Protein 4BQN (pdb70)

Sequence (620 aa):
SMMAQRKKKKYSSVYGSCQAPPALAKKMMLNSCPTFARDWEELVEEMEPCFVVASEEEQIDRRHLLAETIPKLDLFLLYQPVSEEGYRGEKYSSVFLRNSSMMPPPGGGNNALSVQYMMHWEGYHPTVNSSPYGLPPHPEGYVDALIAGAVVMMDDVDDKKEETYLRRHLEEEEIGASLRRIDIDEIESSWCVDDELKKTRREEVGEENDGGKQQIDISSVTDFILANCRQQKKRLFYTMMNHPTAALMREIAARCMLALGYTTYSSDISSFDQNLDPLDVTKMSSLYPIYRRDCFDDFSSEELLNNRRMMNEEYQVLYKKKKKAYYEEPYLLEQFEEWFEERRSPKADVSAFFDRVAANRRWVVRTALRRRAFEEAQRKKKKYSSVYGSCCQAPPALAKMMLNSCPTTFARDWEELVEEMEPCFVASEEEEQIDRRHLAETIPKLDLFLLYQPVSEEGYRGEKYSSVFLRNNSMMPPPGGGNNALSVQYMMHWEGYHPTVNSSPYYGLPPHPEGYVDALIAGAVVMMDVDDKKEETYLRRHLEEEIGASLRRIDIDEIESSWCVDDELKTTREEVGEENDGGKQQIDISSVTDFILANCRRQQKKRLFYTMMNHPTAALMREIIAARCMLALGYTYSSDISSFDQNNLDPPLDVTKMSSLYPIIYRDCCFDDFSEELNRMMNNEEYQVVLYKKKKKAYEEPYLLLEEQFEEWFEERRSPKKADVSAFFDRRVAANNRRRWVVRTALRRRAFEE

Solvent-accessible surface area: 27137 Å² total

Secondary structure (P-SEA, 3-state):
cccccbbbbbbccaaaaaaaaaaaacaaaaaccccccccccccccaaaaaaaaccccccccbbbbccccccccccccccccccccccccbbbbbbbccccccccccccccccccccccccccaaaaaaaaacccaaaaaacaaaaaaaaaaaaaaaaaaaaaaaaaacccccccccccccccaaaaaacccccccccccccccaaaaaaaaaaaaaaaccccccccccccccccccbbbbbcccccccccccccccbbbbbcccccccaaaaaaaaaaaaaaccaaaaaaaaaaaacccaaaaaaaaaacc/cccbbbbbbccaaaaaaaaaaaacaaaaaccccccccccccccaaaaaaaaccccccccbbbbccccccccccccccccccccccccbbbbbbcccccccccccbbbbccccccccccccaaaaaaaaacccaaaaaaaaaaaaaaaaaaaaaaaaaaaaaaaaacccccccccccccccaaaaaacccccccccccccccaaaaaaaaaaaaaaaccccccccccccccccccbbbbbcccccccccccccccbbbbbcccccccaaaaaaaaaaaaaaccaaaaaaaaaaaacccaaaaaaaaaccc

Foldseek 3Di:
DQVPAFEEEEEEAVLRVLLVQFQCQQVLSNSRYDYDYADYLVDADPVRLVCCLVPPQCRHQEYEYEAAACVPPHPSSGLQNSNVSHHVNHYYAYAFQFFACLQPVQKDFDDLADGDPLRMAGLLLLVCVLVVNDLVLVVVQLQLLLVLCQVCNVVRLVVRLVVRVVCQLPVSNVRDGHRFYCSVVCSVCVQEDPQAQHRRQGFLVVSLVRSLRVVVSVPDDNVSRDGDSPRTPRNQWGDKGTAPNNVSHPPDDDDRIDWIHTRNRTHRPSVVSNVSNVSSVPDDSVSSVVRSCVSCVPPVSSVVSSVSRPD/DDAAEEEEEEAVVRVLLVQWQCQQVVSVVHYDYDYQDYLVPDDPVRLVCCLVPPQQRHQEYEYEAAACVPPHQSSGQQNSNVSHHPNHDYAYAFQFFACLQPVQKDAFDLADHDPQRMAGLLLLVCVLVVNDLVLCVVLLQLLLVLCQVCNVVRLVVRLVVRVVCQCPVSNVRDGHRFYCSVVCSVCVQEDPQAQHRRFGFPVVSLVRSVRVCVSVPDDPVSRDGDSPRTPRPQWGDKGTAPNNVSHNPDDDDNIQWIHTRNRTDRPSVVSNVSNVRSVVDDSVSSVVRSCVSCVPPVSSVVSSVSRPD

B-factor: mean 21.68, std 12.12, range [7.06, 216.64]

Nearest PDB structures (foldseek):
  4bqo-assembly1_A  TM=9.923E-01  e=1.948E-60  Burkholderia pseudomallei K96243
  1fb5-assembly1_A  TM=4.488E-01  e=8.146E-02  Ovis aries
  3sds-assembly1_A  TM=5.277E-01  e=3.176E-01  Coccidioides immitis RS
  5clg-assembly1_A  TM=5.356E-01  e=6.636E-01  Acetobacter aceti 1023
  2fwi-assembly1_B  TM=5.386E-01  e=1.387E+00  Acetobacter aceti

InterPro domains:
  IPR041307 Polysaccharide biosynthesis enzyme WcbI [PF18588] (9-220)

Organism: Burkholderia pseudomallei (strain K96243) (NCBI:txid272560)

Structure (mmCIF, N/CA/C/O backbone):
data_4BQN
#
_entry.id   4BQN
#
_cell.length_a   46.920
_cell.length_b   68.000
_cell.length_c   71.490
_cell.angle_alpha   63.04
_cell.angle_beta   76.45
_cell.angle_gamma   69.95
#
_symmetry.space_group_name_H-M   'P 1'
#
loop_
_entity.id
_entity.type
_entity.pdbx_description
1 polymer 'CAPSULAR POLYSACCHARIDE BIOSYNTHESIS PROTEIN'
2 non-polymer 'COENZYME A'
3 non-polymer DI(HYDROXYETHYL)ETHER
4 non-polymer 'CHLORIDE ION'
5 non-polymer 'TRIETHYLENE GLYCOL'
6 water water
#
loop_
_atom_site.group_PDB
_atom_site.id
_atom_site.type_symbol
_atom_site.label_atom_id
_atom_site.label_alt_id
_atom_site.label_comp_id
_atom_site.label_asym_id
_atom_site.label_entity_id
_atom_site.label_seq_id
_atom_site.pdbx_PDB_ins_code
_atom_site.Cartn_x
_atom_site.Cartn_y
_atom_site.Cartn_z
_atom_site.occupancy
_atom_site.B_iso_or_equiv
_atom_site.auth_seq_id
_atom_site.auth_comp_id
_atom_site.auth_asym_id
_atom_site.auth_atom_id
_atom_site.pdbx_PDB_model_num
ATOM 1 N N . SER A 1 1 ? 86.709 78.827 76.726 1.00 53.92 1 SER A N 1
ATOM 2 C CA . SER A 1 1 ? 88.049 79.317 76.292 1.00 73.49 1 SER A CA 1
ATOM 3 C C . SER A 1 1 ? 88.035 79.729 74.826 1.00 73.25 1 SER A C 1
ATOM 4 O O . SER A 1 1 ? 87.280 80.646 74.481 1.00 79.04 1 SER A O 1
ATOM 7 N N . MET A 1 2 ? 88.838 78.997 74.016 1.00 64.09 2 MET A N 1
ATOM 8 C CA A MET A 1 2 ? 89.059 79.261 72.567 0.70 51.49 2 MET A CA 1
ATOM 9 C CA B MET A 1 2 ? 89.134 79.239 72.588 0.30 51.35 2 MET A CA 1
ATOM 10 C C . MET A 1 2 ? 88.549 78.103 71.715 1.00 58.66 2 MET A C 1
ATOM 11 O O . MET A 1 2 ? 87.828 78.325 70.727 1.00 47.73 2 MET A O 1
ATOM 20 N N . ALA A 1 3 ? 88.893 76.876 72.086 1.00 57.92 3 ALA A N 1
ATOM 21 C CA . ALA A 1 3 ? 88.229 75.723 71.507 1.00 41.70 3 ALA A CA 1
ATOM 22 C C . ALA A 1 3 ? 86.836 75.607 72.154 1.00 45.46 3 ALA A C 1
ATOM 23 O O . ALA A 1 3 ? 86.006 74.794 71.730 1.00 41.68 3 ALA A O 1
ATOM 25 N N . GLN A 1 4 ? 86.595 76.460 73.160 1.00 37.20 4 GLN A N 1
ATOM 26 C CA . GLN A 1 4 ? 85.305 76.585 73.855 1.00 38.57 4 GLN A CA 1
ATOM 27 C C . GLN A 1 4 ? 84.697 77.997 73.738 1.00 33.54 4 GLN A C 1
ATOM 28 O O . GLN A 1 4 ? 84.060 78.497 74.670 1.00 48.48 4 GLN A O 1
ATOM 34 N N . ARG A 1 5 ? 84.901 78.643 72.597 1.00 27.16 5 ARG A N 1
ATOM 35 C CA . ARG A 1 5 ? 84.169 79.857 72.274 1.00 21.24 5 ARG A CA 1
ATOM 36 C C . ARG A 1 5 ? 82.688 79.554 72.081 1.00 21.21 5 ARG A C 1
ATOM 37 O O . ARG A 1 5 ? 82.319 78.434 71.729 1.00 26.00 5 ARG A O 1
ATOM 45 N N . LYS A 1 6 ? 81.844 80.555 72.311 1.00 18.93 6 LYS A N 1
ATOM 46 C CA A LYS A 1 6 ? 80.417 80.451 72.007 0.60 19.67 6 LYS A CA 1
ATOM 47 C CA B LYS A 1 6 ? 80.424 80.423 72.010 0.40 19.22 6 LYS A CA 1
ATOM 48 C C . LYS A 1 6 ? 80.228 80.410 70.497 1.00 18.62 6 LYS A C 1
ATOM 49 O O . LYS A 1 6 ? 81.083 80.890 69.754 1.00 18.97 6 LYS A O 1
ATOM 60 N N . LYS A 1 7 ? 79.110 79.840 70.051 1.00 18.80 7 LYS A N 1
ATOM 61 C CA A LYS A 1 7 ? 78.859 79.688 68.624 0.50 17.79 7 LYS A CA 1
ATOM 62 C CA B LYS A 1 7 ? 78.839 79.666 68.624 0.50 17.32 7 LYS A CA 1
ATOM 63 C C . LYS A 1 7 ? 77.817 80.681 68.120 1.00 14.88 7 LYS A C 1
ATOM 64 O O . LYS A 1 7 ? 76.781 80.909 68.763 1.00 16.86 7 LYS A O 1
ATOM 75 N N . TYR A 1 8 ? 78.100 81.272 66.962 1.00 15.27 8 TYR A N 1
ATOM 76 C CA . TYR A 1 8 ? 77.150 82.177 66.334 1.00 13.63 8 TYR A CA 1
ATOM 77 C C . TYR A 1 8 ? 77.066 81.932 64.851 1.00 12.49 8 TYR A C 1
ATOM 78 O O . TYR A 1 8 ? 77.977 81.362 64.243 1.00 13.23 8 TYR A O 1
ATOM 87 N N . SER A 1 9 ? 75.961 82.377 64.272 1.00 13.40 9 SER A N 1
ATOM 88 C CA A SER A 1 9 ? 75.847 82.433 62.829 0.71 13.33 9 SER A CA 1
ATOM 89 C CA B SER A 1 9 ? 75.782 82.398 62.825 0.29 12.91 9 SER A CA 1
ATOM 90 C C . SER A 1 9 ? 75.225 83.756 62.454 1.00 11.44 9 SER A C 1
ATOM 91 O O . SER A 1 9 ? 74.615 84.425 63.299 1.00 14.26 9 SER A O 1
ATOM 96 N N . VAL A 1 10 ? 75.382 84.128 61.185 1.00 11.99 10 VAL A N 1
ATOM 97 C CA . VAL A 1 10 ? 74.749 85.329 60.642 1.00 11.61 10 VAL A CA 1
ATOM 98 C C . VAL A 1 10 ? 73.957 84.931 59.396 1.00 11.17 10 VAL A C 1
ATOM 99 O O . VAL A 1 10 ? 74.531 84.436 58.412 1.00 12.24 10 VAL A O 1
ATOM 103 N N . TYR A 1 11 ? 72.645 85.141 59.445 1.00 11.15 11 TYR A N 1
ATOM 104 C CA . TYR A 1 11 ? 71.790 84.784 58.326 1.00 10.67 11 TYR A CA 1
ATOM 105 C C . TYR A 1 11 ? 71.075 86.016 57.801 1.00 10.37 11 TYR A C 1
ATOM 106 O O . TYR A 1 11 ? 70.583 86.838 58.574 1.00 12.92 11 TYR A O 1
ATOM 115 N N . GLY A 1 12 ? 70.955 86.127 56.490 1.00 11.04 12 GLY A N 1
ATOM 116 C CA . GLY A 1 12 ? 70.216 87.245 55.923 1.00 11.89 12 GLY A CA 1
ATOM 117 C C . GLY A 1 12 ? 70.556 87.369 54.470 1.00 11.14 12 GLY A C 1
ATOM 118 O O . GLY A 1 12 ? 70.708 86.358 53.775 1.00 12.24 12 GLY A O 1
ATOM 119 N N . SER A 1 13 ? 70.643 88.606 53.995 1.00 11.43 13 SER A N 1
ATOM 120 C CA . SER A 1 13 ? 71.015 88.893 52.618 1.00 12.18 13 SER A CA 1
ATOM 121 C C . SER A 1 13 ? 72.518 88.678 52.420 1.00 10.85 13 SER A C 1
ATOM 122 O O . SER A 1 13 ? 73.216 88.176 53.322 1.00 10.92 13 SER A O 1
ATOM 125 N N . CYS A 1 14 ? 73.034 89.104 51.268 1.00 11.79 14 CYS A N 1
ATOM 126 C CA . CYS A 1 14 ? 74.479 89.106 51.051 1.00 11.50 14 CYS A CA 1
ATOM 127 C C . CYS A 1 14 ? 75.249 89.893 52.134 1.00 10.23 14 CYS A C 1
ATOM 128 O O . CYS A 1 14 ? 76.448 89.710 52.307 1.00 11.65 14 CYS A O 1
ATOM 131 N N . GLN A 1 15 ? 74.555 90.768 52.865 1.00 9.55 15 GLN A N 1
ATOM 132 C CA . GLN A 1 15 ? 75.177 91.537 53.938 1.00 9.52 15 GLN A CA 1
ATOM 133 C C . GLN A 1 15 ? 75.533 90.671 55.132 1.00 8.92 15 GLN A C 1
ATOM 134 O O . GLN A 1 15 ? 76.417 91.054 55.914 1.00 11.05 15 GLN A O 1
ATOM 140 N N . ALA A 1 16 ? 74.866 89.515 55.270 1.00 9.91 16 ALA A N 1
ATOM 141 C CA . ALA A 1 16 ? 75.093 88.647 56.418 1.00 9.79 16 ALA A CA 1
ATOM 142 C C . ALA A 1 16 ? 76.497 88.012 56.426 1.00 10.83 16 ALA A C 1
ATOM 143 O O . ALA A 1 16 ? 77.216 88.171 57.411 1.00 11.22 16 ALA A O 1
ATOM 145 N N . PRO A 1 17 ? 76.928 87.348 55.330 1.00 10.88 17 PRO A N 1
ATOM 146 C CA A PRO A 1 17 ? 78.301 86.846 55.326 0.70 12.39 17 PRO A CA 1
ATOM 147 C CA B PRO A 1 17 ? 78.310 86.855 55.348 0.30 12.01 17 PRO A CA 1
ATOM 148 C C . PRO A 1 17 ? 79.322 87.989 55.470 1.00 10.70 17 PRO A C 1
ATOM 149 O O . PRO A 1 17 ? 80.364 87.808 56.108 1.00 12.39 17 PRO A O 1
ATOM 156 N N . ALA A 1 18 ? 79.012 89.156 54.898 1.00 11.39 18 ALA A N 1
ATOM 157 C CA . ALA A 1 18 ? 79.910 90.314 55.001 1.00 11.97 18 ALA A CA 1
ATOM 158 C C . ALA A 1 18 ? 80.040 90.771 56.448 1.00 10.46 18 ALA A C 1
ATOM 159 O O . ALA A 1 18 ? 81.153 91.060 56.910 1.00 12.30 18 ALA A O 1
ATOM 161 N N . LEU A 1 19 ? 78.926 90.777 57.178 1.00 10.81 19 LEU A N 1
ATOM 162 C CA . LEU A 1 19 ? 78.933 91.135 58.595 1.00 10.32 19 LEU A CA 1
ATOM 163 C C . LEU A 1 19 ? 79.737 90.127 59.423 1.00 10.39 19 LEU A C 1
ATOM 164 O O . LEU A 1 19 ? 80.508 90.532 60.286 1.00 12.09 19 LEU A O 1
ATOM 169 N N . ALA A 1 20 ? 79.563 88.832 59.165 1.00 11.16 20 ALA A N 1
ATOM 170 C CA . ALA A 1 20 ? 80.351 87.815 59.860 1.00 12.43 20 ALA A CA 1
ATOM 171 C C . ALA A 1 20 ? 81.855 88.019 59.620 1.00 12.89 20 ALA A C 1
ATOM 172 O O . ALA A 1 20 ? 82.660 87.907 60.547 1.00 14.18 20 ALA A O 1
ATOM 174 N N . LYS A 1 21 ? 82.230 88.315 58.374 1.00 12.70 21 LYS A N 1
ATOM 175 C CA A LYS A 1 21 ? 83.629 88.550 58.034 0.60 13.26 21 LYS A CA 1
ATOM 176 C CA B LYS A 1 21 ? 83.632 88.558 58.046 0.40 13.23 21 LYS A CA 1
ATOM 177 C C . LYS A 1 21 ? 84.163 89.745 58.838 1.00 13.84 21 LYS A C 1
ATOM 178 O O . LYS A 1 21 ? 85.275 89.707 59.381 1.00 14.32 21 LYS A O 1
ATOM 189 N N . MET A 1 22 ? 83.365 90.807 58.914 1.00 12.24 22 MET A N 1
ATOM 190 C CA A MET A 1 22 ? 83.797 91.996 59.627 0.75 12.18 22 MET A CA 1
ATOM 191 C CA B MET A 1 22 ? 83.744 92.021 59.640 0.25 13.62 22 MET A CA 1
ATOM 192 C C . MET A 1 22 ? 83.940 91.715 61.121 1.00 12.54 22 MET A C 1
ATOM 193 O O . MET A 1 22 ? 84.962 92.048 61.708 1.00 13.74 22 MET A O 1
ATOM 202 N N . LEU A 1 23 ? 82.928 91.092 61.725 1.00 12.73 23 LEU A N 1
ATOM 203 C CA . LEU A 1 23 ? 82.996 90.748 63.153 1.00 13.07 23 LEU A CA 1
ATOM 204 C C . LEU A 1 23 ? 84.192 89.865 63.496 1.00 12.52 23 LEU A C 1
ATOM 205 O O . LEU A 1 23 ? 84.895 90.118 64.486 1.00 14.28 23 LEU A O 1
ATOM 210 N N . ASN A 1 24 ? 84.457 88.867 62.653 1.00 14.20 24 ASN A N 1
ATOM 211 C CA . ASN A 1 24 ? 85.576 87.954 62.883 1.00 14.90 24 ASN A CA 1
ATOM 212 C C . ASN A 1 24 ? 86.924 88.666 62.844 1.00 15.78 24 ASN A C 1
ATOM 213 O O . ASN A 1 24 ? 87.896 88.166 63.394 1.00 17.36 24 ASN A O 1
ATOM 218 N N . SER A 1 25 ? 86.975 89.833 62.202 1.00 14.90 25 SER A N 1
ATOM 219 C CA . SER A 1 25 ? 88.215 90.613 62.113 1.00 14.60 25 SER A CA 1
ATOM 220 C C . SER A 1 25 ? 88.512 91.466 63.353 1.00 14.82 25 SER A C 1
ATOM 221 O O . SER A 1 25 ? 89.580 92.066 63.433 1.00 20.03 25 SER A O 1
ATOM 224 N N . CYS A 1 26 ? 87.589 91.498 64.311 1.00 15.73 26 CYS A N 1
ATOM 225 C CA . CYS A 1 26 ? 87.799 92.177 65.588 1.00 16.98 26 CYS A CA 1
ATOM 226 C C . CYS A 1 26 ? 88.349 91.167 66.597 1.00 16.69 26 CYS A C 1
ATOM 227 O O . CYS A 1 26 ? 87.660 90.196 66.933 1.00 17.41 26 CYS A O 1
ATOM 230 N N . PRO A 1 27 ? 89.596 91.383 67.075 1.00 17.50 27 PRO A N 1
ATOM 231 C CA . PRO A 1 27 ? 90.228 90.380 67.949 1.00 20.41 27 PRO A CA 1
ATOM 232 C C . PRO A 1 27 ? 89.430 90.088 69.221 1.00 20.21 27 PRO A C 1
ATOM 233 O O . PRO A 1 27 ? 89.385 88.945 69.670 1.00 21.46 27 PRO A O 1
ATOM 237 N N . THR A 1 28 ? 88.787 91.101 69.791 1.00 19.43 28 THR A N 1
ATOM 238 C CA . THR A 1 28 ? 88.025 90.901 71.026 1.00 19.39 28 THR A CA 1
ATOM 239 C C . THR A 1 28 ? 86.782 90.041 70.762 1.00 20.13 28 THR A C 1
ATOM 240 O O . THR A 1 28 ? 86.459 89.141 71.550 1.00 21.22 28 THR A O 1
ATOM 244 N N . PHE A 1 29 ? 86.108 90.292 69.640 1.00 16.50 29 PHE A N 1
ATOM 245 C CA . PHE A 1 29 ? 84.973 89.468 69.249 1.00 15.47 29 PHE A CA 1
ATOM 246 C C . PHE A 1 29 ? 85.423 88.031 68.957 1.00 17.95 29 PHE A C 1
ATOM 247 O O . PHE A 1 29 ? 84.818 87.066 69.437 1.00 17.22 29 PHE A O 1
ATOM 255 N N . ALA A 1 30 ? 86.493 87.896 68.172 1.00 16.53 30 ALA A N 1
ATOM 256 C CA . ALA A 1 30 ? 86.990 86.581 67.751 1.00 19.15 30 ALA A CA 1
ATOM 257 C C . ALA A 1 30 ? 87.514 85.736 68.916 1.00 18.55 30 ALA A C 1
ATOM 258 O O . ALA A 1 30 ? 87.534 84.511 68.834 1.00 20.63 30 ALA A O 1
ATOM 260 N N . ARG A 1 31 ? 87.915 86.394 70.002 1.00 19.39 31 ARG A N 1
ATOM 261 C CA . ARG A 1 31 ? 88.322 85.710 71.238 1.00 20.25 31 ARG A CA 1
ATOM 262 C C . ARG A 1 31 ? 87.148 84.908 71.818 1.00 20.52 31 ARG A C 1
ATOM 263 O O . ARG A 1 31 ? 87.341 83.830 72.388 1.00 22.42 31 ARG A O 1
ATOM 271 N N . ASP A 1 32 ? 85.940 85.440 71.666 1.00 19.07 32 ASP A N 1
ATOM 272 C CA . ASP A 1 32 ? 84.749 84.917 72.348 1.00 18.99 32 ASP A CA 1
ATOM 273 C C . ASP A 1 32 ? 83.817 84.082 71.484 1.00 17.47 32 ASP A C 1
ATOM 274 O O . ASP A 1 32 ? 83.027 83.293 72.019 1.00 19.92 32 ASP A O 1
ATOM 279 N N . TRP A 1 33 ? 83.881 84.272 70.164 1.00 17.78 33 TRP A N 1
ATOM 280 C CA . TRP A 1 33 ? 82.858 83.742 69.267 1.00 16.70 33 TRP A CA 1
ATOM 281 C C . TRP A 1 33 ? 83.447 82.990 68.098 1.00 17.80 33 TRP A C 1
ATOM 282 O O . TRP A 1 33 ? 84.423 83.447 67.487 1.00 18.87 33 TRP A O 1
ATOM 293 N N . GLU A 1 34 ? 82.843 81.838 67.805 1.00 15.69 34 GLU A N 1
ATOM 294 C CA A GLU A 1 34 ? 83.213 81.045 66.635 0.60 16.59 34 GLU A CA 1
ATOM 295 C CA B GLU A 1 34 ? 83.204 81.014 66.656 0.40 16.12 34 GLU A CA 1
ATOM 296 C C . GLU A 1 34 ? 82.039 80.990 65.662 1.00 15.20 34 GLU A C 1
ATOM 297 O O . GLU A 1 34 ? 80.903 80.656 66.039 1.00 16.46 34 GLU A O 1
ATOM 308 N N . LEU A 1 35 ? 82.311 81.336 64.404 1.00 14.80 35 LEU A N 1
ATOM 309 C CA . LEU A 1 35 ? 81.280 81.364 63.368 1.00 14.26 35 LEU A CA 1
ATOM 310 C C . LEU A 1 35 ? 80.948 79.961 62.868 1.00 14.32 35 LEU A C 1
ATOM 311 O O . LEU A 1 35 ? 81.852 79.168 62.552 1.00 17.14 35 LEU A O 1
ATOM 316 N N . VAL A 1 36 ? 79.654 79.671 62.773 1.00 15.32 36 VAL A N 1
ATOM 317 C CA . VAL A 1 36 ? 79.151 78.512 62.027 1.00 16.29 36 VAL A CA 1
ATOM 318 C C . VAL A 1 36 ? 78.408 79.125 60.839 1.00 15.26 36 VAL A C 1
ATOM 319 O O . VAL A 1 36 ? 77.362 79.753 61.016 1.00 16.93 36 VAL A O 1
ATOM 323 N N . GLU A 1 37 ? 78.953 78.968 59.633 1.00 16.80 37 GLU A N 1
ATOM 324 C CA A GLU A 1 37 ? 78.443 79.682 58.451 0.50 16.14 37 GLU A CA 1
ATOM 325 C CA B GLU A 1 37 ? 78.440 79.699 58.469 0.50 16.70 37 GLU A CA 1
ATOM 326 C C . GLU A 1 37 ? 77.069 79.205 57.987 1.00 15.31 37 GLU A C 1
ATOM 327 O O . GLU A 1 37 ? 76.822 78.003 57.924 1.00 18.15 37 GLU A O 1
ATOM 338 N N . MET A 1 38 ? 76.181 80.144 57.659 1.00 13.38 38 MET A N 1
ATOM 339 C CA . MET A 1 38 ? 74.923 79.832 56.977 1.00 13.46 38 MET A CA 1
ATOM 340 C C . MET A 1 38 ? 74.898 80.561 55.649 1.00 12.79 38 MET A C 1
ATOM 341 O O . MET A 1 38 ? 75.201 81.760 55.576 1.00 14.96 38 MET A O 1
ATOM 346 N N . GLU A 1 39 ? 74.506 79.845 54.603 1.00 13.61 39 GLU A N 1
ATOM 347 C CA . GLU A 1 39 ? 74.325 80.454 53.292 1.00 13.17 39 GLU A CA 1
ATOM 348 C C . GLU A 1 39 ? 73.242 81.524 53.376 1.00 12.19 39 GLU A C 1
ATOM 349 O O . GLU A 1 39 ? 72.246 81.344 54.066 1.00 13.85 39 GLU A O 1
ATOM 355 N N . PRO A 1 40 ? 73.425 82.643 52.661 1.00 12.10 40 PRO A N 1
ATOM 356 C CA . PRO A 1 40 ? 72.402 83.687 52.720 1.00 12.63 40 PRO A CA 1
ATOM 357 C C . PRO A 1 40 ? 71.087 83.306 52.022 1.00 11.59 40 PRO A C 1
ATOM 358 O O . PRO A 1 40 ? 71.013 82.314 51.293 1.00 12.64 40 PRO A O 1
ATOM 362 N N . CYS A 1 41 ? 70.055 84.108 52.261 1.00 11.41 41 CYS A N 1
ATOM 363 C CA . CYS A 1 41 ? 68.691 83.788 51.897 1.00 11.24 41 CYS A CA 1
ATOM 364 C C . CYS A 1 41 ? 68.477 83.632 50.391 1.00 11.39 41 CYS A C 1
ATOM 365 O O . CYS A 1 41 ? 67.577 82.907 49.976 1.00 14.30 41 CYS A O 1
ATOM 368 N N . PHE A 1 42 ? 69.294 84.302 49.579 1.00 13.53 42 PHE A N 1
ATOM 369 C CA . PHE A 1 42 ? 69.119 84.241 48.130 1.00 14.21 42 PHE A CA 1
ATOM 370 C C . PHE A 1 42 ? 69.780 83.027 47.494 1.00 15.65 42 PHE A C 1
ATOM 371 O O . PHE A 1 42 ? 69.499 82.725 46.329 1.00 20.28 42 PHE A O 1
ATOM 379 N N . VAL A 1 43 ? 70.639 82.341 48.246 1.00 14.83 43 VAL A N 1
ATOM 380 C CA A VAL A 1 43 ? 71.372 81.243 47.652 0.70 16.16 43 VAL A CA 1
ATOM 381 C CA B VAL A 1 43 ? 71.486 81.264 47.728 0.30 15.74 43 VAL A CA 1
ATOM 382 C C . VAL A 1 43 ? 71.207 79.900 48.360 1.00 13.85 43 VAL A C 1
ATOM 383 O O . VAL A 1 43 ? 71.381 78.871 47.716 1.00 15.00 43 VAL A O 1
ATOM 390 N N . ALA A 1 44 ? 70.811 79.895 49.633 1.00 12.57 44 ALA A N 1
ATOM 391 C CA . ALA A 1 44 ? 70.659 78.629 50.355 1.00 12.38 44 ALA A CA 1
ATOM 392 C C . ALA A 1 44 ? 69.757 77.680 49.590 1.00 13.26 44 ALA A C 1
ATOM 393 O O . ALA A 1 44 ? 68.685 78.074 49.138 1.00 13.99 44 ALA A O 1
ATOM 395 N N . SER A 1 45 ? 70.176 76.426 49.462 1.00 13.68 45 SER A N 1
ATOM 396 C CA . SER A 1 45 ? 69.301 75.417 48.883 1.00 14.90 45 SER A CA 1
ATOM 397 C C . SER A 1 45 ? 68.367 74.878 49.963 1.00 15.32 45 SER A C 1
ATOM 398 O O . SER A 1 45 ? 68.580 75.104 51.163 1.00 14.74 45 SER A O 1
ATOM 401 N N . GLU A 1 46 ? 67.341 74.150 49.542 1.00 14.45 46 GLU A N 1
ATOM 402 C CA . GLU A 1 46 ? 66.439 73.546 50.501 1.00 13.96 46 GLU A CA 1
ATOM 403 C C . GLU A 1 46 ? 67.153 72.555 51.399 1.00 14.50 46 GLU A C 1
ATOM 404 O O . GLU A 1 46 ? 66.905 72.519 52.605 1.00 15.86 46 GLU A O 1
ATOM 410 N N . GLU A 1 47 ? 68.063 71.776 50.817 1.00 14.40 47 GLU A N 1
ATOM 411 C CA A GLU A 1 47 ? 68.818 70.814 51.595 0.60 16.38 47 GLU A CA 1
ATOM 412 C CA B GLU A 1 47 ? 68.847 70.811 51.590 0.40 16.59 47 GLU A CA 1
ATOM 413 C C . GLU A 1 47 ? 69.656 71.547 52.649 1.00 15.44 47 GLU A C 1
ATOM 414 O O . GLU A 1 47 ? 69.717 71.128 53.809 1.00 15.91 47 GLU A O 1
ATOM 425 N N . GLN A 1 48 ? 70.269 72.659 52.257 1.00 14.56 48 GLN A N 1
ATOM 426 C CA . GLN A 1 48 ? 71.093 73.433 53.193 1.00 14.49 48 GLN A CA 1
ATOM 427 C C . GLN A 1 48 ? 70.270 74.047 54.312 1.00 14.08 48 GLN A C 1
ATOM 428 O O . GLN A 1 48 ? 70.647 73.968 55.488 1.00 14.77 48 GLN A O 1
ATOM 434 N N . ILE A 1 49 ? 69.147 74.655 53.952 1.00 13.24 49 ILE A N 1
ATOM 435 C CA . ILE A 1 49 ? 68.325 75.314 54.966 1.00 13.61 49 ILE A CA 1
ATOM 436 C C . ILE A 1 49 ? 67.695 74.315 55.939 1.00 13.92 49 ILE A C 1
ATOM 437 O O . ILE A 1 49 ? 67.571 74.601 57.149 1.00 15.44 49 ILE A O 1
ATOM 442 N N . ASP A 1 50 ? 67.327 73.138 55.414 1.00 15.03 50 ASP A N 1
ATOM 443 C CA . ASP A 1 50 ? 66.837 72.036 56.251 1.00 15.60 50 ASP A CA 1
ATOM 444 C C . ASP A 1 50 ? 67.901 71.619 57.266 1.00 15.41 50 ASP A C 1
ATOM 445 O O . ASP A 1 50 ? 67.605 71.449 58.456 1.00 17.85 50 ASP A O 1
ATOM 450 N N . ARG A 1 51 ? 69.142 71.469 56.802 1.00 17.17 51 ARG A N 1
ATOM 451 C CA A ARG A 1 51 ? 70.249 71.045 57.653 0.60 17.78 51 ARG A CA 1
ATOM 452 C CA B ARG A 1 51 ? 70.206 71.023 57.690 0.40 16.80 51 ARG A CA 1
ATOM 453 C C . ARG A 1 51 ? 70.519 72.090 58.740 1.00 16.79 51 ARG A C 1
ATOM 454 O O . ARG A 1 51 ? 70.772 71.757 59.901 1.00 19.18 51 ARG A O 1
ATOM 469 N N . HIS A 1 52 ? 70.463 73.367 58.362 1.00 15.86 52 HIS A N 1
ATOM 470 C CA . HIS A 1 52 ? 70.716 74.403 59.348 1.00 15.06 52 HIS A CA 1
ATOM 471 C C . HIS A 1 52 ? 69.640 74.423 60.420 1.00 15.77 52 HIS A C 1
ATOM 472 O O . HIS A 1 52 ? 69.958 74.637 61.585 1.00 18.09 52 HIS A O 1
ATOM 479 N N . LEU A 1 53 ? 68.376 74.216 60.043 1.00 16.05 53 LEU A N 1
ATOM 480 C CA A LEU A 1 53 ? 67.304 74.164 61.033 0.70 18.42 53 LEU A CA 1
ATOM 481 C CA B LEU A 1 53 ? 67.297 74.156 61.022 0.30 18.21 53 LEU A CA 1
ATOM 482 C C . LEU A 1 53 ? 67.515 73.016 62.009 1.00 19.24 53 LEU A C 1
ATOM 483 O O . LEU A 1 53 ? 67.278 73.166 63.209 1.00 18.70 53 LEU A O 1
ATOM 492 N N . ALA A 1 54 ? 67.974 71.877 61.490 1.00 19.54 54 ALA A N 1
ATOM 493 C CA . ALA A 1 54 ? 68.149 70.668 62.289 1.00 23.22 54 ALA A CA 1
ATOM 494 C C . ALA A 1 54 ? 69.439 70.649 63.110 1.00 21.75 54 ALA A C 1
ATOM 495 O O . ALA A 1 54 ? 69.453 70.151 64.239 1.00 26.47 54 ALA A O 1
ATOM 497 N N . GLU A 1 55 ? 70.518 71.177 62.541 1.00 20.13 55 GLU A N 1
ATOM 498 C CA . GLU A 1 55 ? 71.867 70.908 63.061 1.00 20.93 55 GLU A CA 1
ATOM 499 C C . GLU A 1 55 ? 72.653 72.158 63.452 1.00 21.83 55 GLU A C 1
ATOM 500 O O . GLU A 1 55 ? 73.554 72.093 64.280 1.00 27.87 55 GLU A O 1
ATOM 506 N N . THR A 1 56 ? 72.347 73.291 62.835 1.00 18.19 56 THR A N 1
ATOM 507 C CA . THR A 1 56 ? 73.108 74.503 63.105 1.00 17.55 56 THR A CA 1
ATOM 508 C C . THR A 1 56 ? 72.438 75.337 64.182 1.00 16.62 56 THR A C 1
ATOM 509 O O . THR A 1 56 ? 73.009 75.561 65.251 1.00 17.05 56 THR A O 1
ATOM 513 N N . ILE A 1 57 ? 71.230 75.797 63.887 1.00 16.60 57 ILE A N 1
ATOM 514 C CA . ILE A 1 57 ? 70.539 76.740 64.760 1.00 17.20 57 ILE A CA 1
ATOM 515 C C . ILE A 1 57 ? 70.313 76.221 66.191 1.00 18.24 57 ILE A C 1
ATOM 516 O O . ILE A 1 57 ? 70.531 76.966 67.142 1.00 18.79 57 ILE A O 1
ATOM 521 N N . PRO A 1 58 ? 69.919 74.940 66.355 1.00 17.33 58 PRO A N 1
ATOM 522 C CA . PRO A 1 58 ? 69.721 74.463 67.733 1.00 19.53 58 PRO A CA 1
ATOM 523 C C . PRO A 1 58 ? 71.001 74.422 68.590 1.00 20.33 58 PRO A C 1
ATOM 524 O O . PRO A 1 58 ? 70.920 74.249 69.809 1.00 24.42 58 PRO A O 1
ATOM 528 N N . LYS A 1 59 ? 72.161 74.576 67.959 1.00 18.63 59 LYS A N 1
ATOM 529 C CA . LYS A 1 59 ? 73.436 74.601 68.676 1.00 19.71 59 LYS A CA 1
ATOM 530 C C . LYS A 1 59 ? 74.029 76.007 68.870 1.00 18.97 59 LYS A C 1
ATOM 531 O O . LYS A 1 59 ? 75.114 76.151 69.438 1.00 22.23 59 LYS A O 1
ATOM 537 N N . LEU A 1 60 ? 73.334 77.046 68.411 1.00 18.89 60 LEU A N 1
ATOM 538 C CA . LEU A 1 60 ? 73.889 78.398 68.498 1.00 17.38 60 LEU A CA 1
ATOM 539 C C . LEU A 1 60 ? 73.647 79.072 69.846 1.00 17.84 60 LEU A C 1
ATOM 540 O O . LEU A 1 60 ? 72.564 78.953 70.434 1.00 21.34 60 LEU A O 1
ATOM 545 N N . ASP A 1 61 ? 74.666 79.793 70.318 1.00 17.68 61 ASP A N 1
ATOM 546 C CA . ASP A 1 61 ? 74.502 80.751 71.402 1.00 18.62 61 ASP A CA 1
ATOM 547 C C . ASP A 1 61 ? 73.912 82.060 70.888 1.00 17.42 61 ASP A C 1
ATOM 548 O O . ASP A 1 61 ? 73.160 82.729 71.605 1.00 19.97 61 ASP A O 1
ATOM 553 N N . LEU A 1 62 ? 74.260 82.416 69.651 1.00 16.10 62 LEU A N 1
ATOM 554 C CA . LEU A 1 62 ? 73.848 83.688 69.063 1.00 14.56 62 LEU A CA 1
ATOM 555 C C . LEU A 1 62 ? 73.454 83.505 67.607 1.00 13.98 62 LEU A C 1
ATOM 556 O O . LEU A 1 62 ? 74.195 82.891 66.841 1.00 14.62 62 LEU A O 1
ATOM 561 N N . PHE A 1 63 ? 72.298 84.056 67.237 1.00 14.19 63 PHE A N 1
ATOM 562 C CA . PHE A 1 63 ? 71.830 84.056 65.855 1.00 13.40 63 PHE A CA 1
ATOM 563 C C . PHE A 1 63 ? 71.637 85.522 65.496 1.00 12.69 63 PHE A C 1
ATOM 564 O O . PHE A 1 63 ? 70.706 86.166 65.983 1.00 14.00 63 PHE A O 1
ATOM 572 N N . LEU A 1 64 ? 72.574 86.058 64.717 1.00 12.76 64 LEU A N 1
ATOM 573 C CA A LEU A 1 64 ? 72.433 87.407 64.167 0.70 10.99 64 LEU A CA 1
ATOM 574 C CA B LEU A 1 64 ? 72.479 87.397 64.161 0.30 11.48 64 LEU A CA 1
ATOM 575 C C . LEU A 1 64 ? 71.779 87.244 62.818 1.00 10.90 64 LEU A C 1
ATOM 576 O O . LEU A 1 64 ? 72.235 86.467 61.993 1.00 13.86 64 LEU A O 1
ATOM 585 N N . TYR A 1 65 ? 70.688 87.964 62.590 1.00 10.40 65 TYR A N 1
ATOM 586 C CA . TYR A 1 65 ? 69.960 87.737 61.355 1.00 10.56 65 TYR A CA 1
ATOM 587 C C . TYR A 1 65 ? 69.305 89.007 60.863 1.00 10.46 65 TYR A C 1
ATOM 588 O O . TYR A 1 65 ? 68.994 89.911 61.648 1.00 11.87 65 TYR A O 1
ATOM 597 N N . GLN A 1 66 ? 69.061 89.059 59.564 1.00 9.96 66 GLN A N 1
ATOM 598 C CA . GLN A 1 66 ? 68.266 90.132 59.000 1.00 10.60 66 GLN A CA 1
ATOM 599 C C . GLN A 1 66 ? 66.854 89.634 58.761 1.00 10.90 66 GLN A C 1
ATOM 600 O O . GLN A 1 66 ? 66.653 88.445 58.472 1.00 11.91 66 GLN A O 1
ATOM 606 N N . PRO A 1 67 ? 65.858 90.522 58.869 1.00 11.01 67 PRO A N 1
ATOM 607 C CA . PRO A 1 67 ? 64.485 90.097 58.586 1.00 10.93 67 PRO A CA 1
ATOM 608 C C . PRO A 1 67 ? 64.299 89.538 57.162 1.00 11.87 67 PRO A C 1
ATOM 609 O O . PRO A 1 67 ? 64.761 90.140 56.194 1.00 12.74 67 PRO A O 1
ATOM 613 N N . VAL A 1 68 ? 63.647 88.382 57.056 1.00 11.31 68 VAL A N 1
ATOM 614 C CA . VAL A 1 68 ? 63.341 87.774 55.753 1.00 11.76 68 VAL A CA 1
ATOM 615 C C . VAL A 1 68 ? 61.931 87.221 55.828 1.00 11.73 68 VAL A C 1
ATOM 616 O O . VAL A 1 68 ? 61.642 86.337 56.635 1.00 12.59 68 VAL A O 1
ATOM 620 N N . SER A 1 69 ? 61.059 87.725 54.960 1.00 12.74 69 SER A N 1
ATOM 621 C CA . SER A 1 69 ? 59.656 87.351 54.959 1.00 13.04 69 SER A CA 1
ATOM 622 C C . SER A 1 69 ? 59.442 85.913 54.501 1.00 12.82 69 SER A C 1
ATOM 623 O O . SER A 1 69 ? 60.270 85.349 53.780 1.00 13.58 69 SER A O 1
ATOM 626 N N . GLU A 1 70 ? 58.297 85.354 54.876 1.00 14.08 70 GLU A N 1
ATOM 627 C CA A GLU A 1 70 ? 57.877 84.046 54.372 0.70 13.01 70 GLU A CA 1
ATOM 628 C CA B GLU A 1 70 ? 57.848 84.052 54.379 0.30 13.89 70 GLU A CA 1
ATOM 629 C C . GLU A 1 70 ? 57.589 84.095 52.870 1.00 13.20 70 GLU A C 1
ATOM 630 O O . GLU A 1 70 ? 57.823 83.112 52.158 1.00 13.88 70 GLU A O 1
ATOM 641 N N . GLY A 1 71 ? 57.107 85.240 52.384 1.00 13.85 71 GLY A N 1
ATOM 642 C CA . GLY A 1 71 ? 56.750 85.378 50.976 1.00 14.60 71 GLY A CA 1
ATOM 643 C C . GLY A 1 71 ? 57.930 85.375 50.016 1.00 14.03 71 GLY A C 1
ATOM 644 O O . GLY A 1 71 ? 57.748 85.130 48.817 1.00 16.89 71 GLY A O 1
ATOM 645 N N . TYR A 1 72 ? 59.137 85.628 50.521 1.00 12.91 72 TYR A N 1
ATOM 646 C CA . TYR A 1 72 ? 60.319 85.686 49.676 1.00 13.02 72 TYR A CA 1
ATOM 647 C C . TYR A 1 72 ? 60.578 84.365 48.940 1.00 12.11 72 TYR A C 1
ATOM 648 O O . TYR A 1 72 ? 60.565 84.315 47.703 1.00 14.46 72 TYR A O 1
ATOM 657 N N . ARG A 1 73 ? 60.793 83.295 49.698 1.00 11.99 73 ARG A N 1
ATOM 658 C CA . ARG A 1 73 ? 61.086 81.977 49.100 1.00 12.36 73 ARG A CA 1
ATOM 659 C C . ARG A 1 73 ? 60.336 80.843 49.786 1.00 13.66 73 ARG A C 1
ATOM 660 O O . ARG A 1 73 ? 60.491 79.676 49.417 1.00 15.29 73 ARG A O 1
ATOM 668 N N . GLY A 1 74 ? 59.545 81.179 50.804 1.00 12.03 74 GLY A N 1
ATOM 669 C CA . GLY A 1 74 ? 58.840 80.172 51.591 1.00 13.08 74 GLY A CA 1
ATOM 670 C C . GLY A 1 74 ? 59.207 80.236 53.060 1.00 10.83 74 GLY A C 1
ATOM 671 O O . GLY A 1 74 ? 60.225 80.819 53.442 1.00 12.67 74 GLY A O 1
ATOM 672 N N . GLU A 1 75 ? 58.384 79.599 53.885 1.00 12.28 75 GLU A N 1
ATOM 673 C CA . GLU A 1 75 ? 58.603 79.581 55.326 1.00 12.65 75 GLU A CA 1
ATOM 674 C C . GLU A 1 75 ? 60.011 79.164 55.745 1.00 11.99 75 GLU A C 1
ATOM 675 O O . GLU A 1 75 ? 60.548 79.726 56.701 1.00 12.95 75 GLU A O 1
ATOM 681 N N . LYS A 1 76 ? 60.596 78.179 55.058 1.00 12.09 76 LYS A N 1
ATOM 682 C CA . LYS A 1 76 ? 61.877 77.610 55.502 1.00 13.38 76 LYS A CA 1
ATOM 683 C C . LYS A 1 76 ? 63.015 78.630 55.545 1.00 11.10 76 LYS A C 1
ATOM 684 O O . LYS A 1 76 ? 63.971 78.443 56.293 1.00 13.64 76 LYS A O 1
ATOM 690 N N . TYR A 1 77 ? 62.921 79.682 54.718 1.00 11.86 77 TYR A N 1
ATOM 691 C CA . TYR A 1 77 ? 63.970 80.700 54.611 1.00 12.38 77 TYR A CA 1
ATOM 692 C C . TYR A 1 77 ? 63.642 81.940 55.433 1.00 11.98 77 TYR A C 1
ATOM 693 O O . TYR A 1 77 ? 64.441 82.876 55.491 1.00 12.88 77 TYR A O 1
ATOM 702 N N . SER A 1 78 ? 62.461 81.961 56.048 1.00 12.01 78 SER A N 1
ATOM 703 C CA . SER A 1 78 ? 62.007 83.148 56.776 1.00 12.12 78 SER A CA 1
ATOM 704 C C . SER A 1 78 ? 62.700 83.286 58.128 1.00 11.71 78 SER A C 1
ATOM 705 O O . SER A 1 78 ? 63.007 82.284 58.796 1.00 12.92 78 SER A O 1
ATOM 708 N N . SER A 1 79 ? 62.962 84.527 58.532 1.00 11.64 79 SER A N 1
ATOM 709 C CA . SER A 1 79 ? 63.651 84.748 59.798 1.00 11.71 79 SER A CA 1
ATOM 710 C C . SER A 1 79 ? 62.848 84.262 61.007 1.00 12.62 79 SER A C 1
ATOM 711 O O . SER A 1 79 ? 63.420 83.714 61.947 1.00 13.50 79 SER A O 1
ATOM 714 N N . VAL A 1 80 ? 61.526 84.428 60.965 1.00 13.26 80 VAL A N 1
ATOM 715 C CA . VAL A 1 80 ? 60.652 83.952 62.047 1.00 13.25 80 VAL A CA 1
ATOM 716 C C . VAL A 1 80 ? 60.833 82.443 62.265 1.00 12.91 80 VAL A C 1
ATOM 717 O O . VAL A 1 80 ? 60.984 81.984 63.396 1.00 15.69 80 VAL A O 1
ATOM 721 N N . PHE A 1 81 ? 60.833 81.679 61.180 1.00 12.84 81 PHE A N 1
ATOM 722 C CA . PHE A 1 81 ? 60.869 80.228 61.277 1.00 13.01 81 PHE A CA 1
ATOM 723 C C . PHE A 1 81 ? 62.245 79.763 61.734 1.00 14.02 81 PHE A C 1
ATOM 724 O O . PHE A 1 81 ? 62.360 78.882 62.588 1.00 14.93 81 PHE A O 1
ATOM 732 N N . LEU A 1 82 ? 63.295 80.359 61.183 1.00 12.97 82 LEU A N 1
ATOM 733 C CA . LEU A 1 82 ? 64.648 79.984 61.558 1.00 12.99 82 LEU A CA 1
ATOM 734 C C . LEU A 1 82 ? 64.948 80.301 63.023 1.00 14.98 82 LEU A C 1
ATOM 735 O O . LEU A 1 82 ? 65.483 79.454 63.740 1.00 15.22 82 LEU A O 1
ATOM 740 N N . ARG A 1 83 ? 64.616 81.509 63.474 1.00 13.25 83 ARG A N 1
ATOM 741 C CA . ARG A 1 83 ? 64.952 81.868 64.842 1.00 14.85 83 ARG A CA 1
ATOM 742 C C . ARG A 1 83 ? 64.129 81.074 65.862 1.00 14.16 83 ARG A C 1
ATOM 743 O O . ARG A 1 83 ? 64.560 80.893 67.000 1.00 17.03 83 ARG A O 1
ATOM 751 N N . ASN A 1 84 ? 62.974 80.562 65.444 1.00 14.89 84 ASN A N 1
ATOM 752 C CA . ASN A 1 84 ? 62.164 79.697 66.302 1.00 17.74 84 ASN A CA 1
ATOM 753 C C . ASN A 1 84 ? 62.876 78.420 66.744 1.00 18.15 84 ASN A C 1
ATOM 754 O O . ASN A 1 84 ? 62.517 77.835 67.773 1.00 21.89 84 ASN A O 1
ATOM 759 N N . SER A 1 85 ? 63.889 77.999 65.989 1.00 16.78 85 SER A N 1
ATOM 760 C CA A SER A 1 85 ? 64.619 76.772 66.298 0.70 18.68 85 SER A CA 1
ATOM 761 C CA B SER A 1 85 ? 64.608 76.765 66.306 0.30 19.45 85 SER A CA 1
ATOM 762 C C . SER A 1 85 ? 65.819 76.975 67.224 1.00 17.98 85 SER A C 1
ATOM 763 O O . SER A 1 85 ? 66.558 76.024 67.518 1.00 20.54 85 SER A O 1
ATOM 768 N N . MET A 1 86 ? 66.022 78.207 67.698 1.00 17.67 86 MET A N 1
ATOM 769 C CA A MET A 1 86 ? 67.078 78.492 68.679 0.75 17.95 86 MET A CA 1
ATOM 770 C CA B MET A 1 86 ? 67.082 78.472 68.666 0.25 19.25 86 MET A CA 1
ATOM 771 C C . MET A 1 86 ? 66.867 77.725 69.984 1.00 20.02 86 MET A C 1
ATOM 772 O O . MET A 1 86 ? 65.730 77.509 70.405 1.00 23.39 86 MET A O 1
ATOM 781 N N . PRO A 1 87 ? 67.966 77.318 70.643 1.00 19.94 87 PRO A N 1
ATOM 782 C CA . PRO A 1 87 ? 67.821 76.605 71.911 1.00 23.09 87 PRO A CA 1
ATOM 783 C C . PRO A 1 87 ? 67.432 77.566 73.044 1.00 25.36 87 PRO A C 1
ATOM 784 O O . PRO A 1 87 ? 67.614 78.782 72.891 1.00 26.60 87 PRO A O 1
ATOM 788 N N A PRO A 1 88 ? 66.907 77.034 74.170 0.40 31.71 88 PRO A N 1
ATOM 789 N N B PRO A 1 88 ? 66.890 77.021 74.151 0.60 32.09 88 PRO A N 1
ATOM 790 C CA A PRO A 1 88 ? 66.420 77.796 75.331 0.40 36.02 88 PRO A CA 1
ATOM 791 C CA B PRO A 1 88 ? 66.713 77.797 75.372 0.60 34.46 88 PRO A CA 1
ATOM 792 C C A PRO A 1 88 ? 67.201 79.066 75.708 0.40 32.58 88 PRO A C 1
ATOM 793 C C B PRO A 1 88 ? 68.021 78.474 75.779 0.60 29.96 88 PRO A C 1
ATOM 794 O O A PRO A 1 88 ? 66.617 80.151 75.770 0.40 36.25 88 PRO A O 1
ATOM 795 O O B PRO A 1 88 ? 69.089 77.855 75.737 0.60 28.05 88 PRO A O 1
ATOM 802 N N A GLY A 1 89 ? 68.498 78.931 75.972 0.40 32.71 89 GLY A N 1
ATOM 803 N N B GLY A 1 89 ? 67.939 79.749 76.136 0.60 28.68 89 GLY A N 1
ATOM 804 C CA A GLY A 1 89 ? 69.300 80.057 76.464 0.40 36.59 89 GLY A CA 1
ATOM 805 C CA B GLY A 1 89 ? 69.124 80.495 76.533 0.60 35.18 89 GLY A CA 1
ATOM 806 C C A GLY A 1 89 ? 69.946 80.918 75.390 0.40 33.34 89 GLY A C 1
ATOM 807 C C B GLY A 1 89 ? 69.917 81.059 75.368 0.60 36.00 89 GLY A C 1
ATOM 808 O O A GLY A 1 89 ? 70.739 81.812 75.690 0.40 34.26 89 GLY A O 1
ATOM 809 O O B GLY A 1 89 ? 70.838 81.852 75.582 0.60 43.37 89 GLY A O 1
ATOM 810 N N . GLY A 1 90 ? 69.585 80.654 74.138 1.00 30.14 90 GLY A N 1
ATOM 811 C CA . GLY A 1 90 ? 70.176 81.301 72.964 1.00 23.11 90 GLY A CA 1
ATOM 812 C C . GLY A 1 90 ? 69.616 82.699 72.784 1.00 23.73 90 GLY A C 1
ATOM 813 O O . GLY A 1 90 ? 68.550 83.027 73.312 1.00 32.66 90 GLY A O 1
ATOM 814 N N . ASN A 1 91 ? 70.346 83.521 72.041 1.00 18.89 91 ASN A N 1
ATOM 815 C CA A ASN A 1 91 ? 69.986 84.912 71.785 0.70 18.90 91 ASN A CA 1
ATOM 816 C CA B ASN A 1 91 ? 69.902 84.874 71.770 0.30 16.25 91 ASN A CA 1
ATOM 817 C C . ASN A 1 91 ? 69.883 85.150 70.277 1.00 15.82 91 ASN A C 1
ATOM 818 O O . ASN A 1 91 ? 70.859 84.911 69.563 1.00 17.34 91 ASN A O 1
ATOM 827 N N . ALA A 1 92 ? 68.726 85.622 69.813 1.00 16.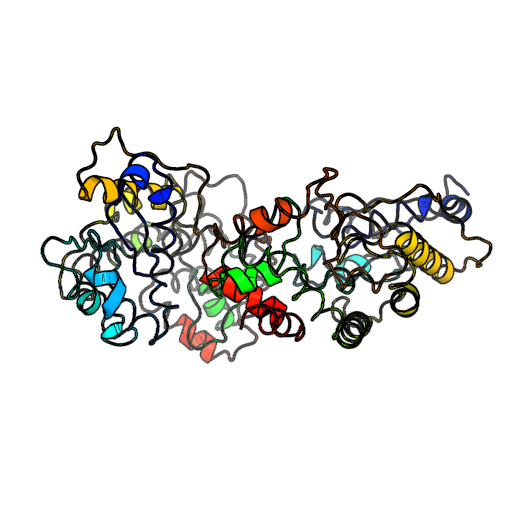49 92 ALA A N 1
ATOM 828 C CA . ALA A 1 92 ? 68.523 85.973 68.409 1.00 14.98 92 ALA A CA 1
ATOM 829 C C . ALA A 1 92 ? 68.383 87.496 68.311 1.00 14.96 92 ALA A C 1
ATOM 830 O O . ALA A 1 92 ? 67.478 88.092 68.903 1.00 17.83 92 ALA A O 1
ATOM 832 N N . LEU A 1 93 ? 69.310 88.128 67.596 1.00 13.31 93 LEU A N 1
ATOM 833 C CA . LEU A 1 93 ? 69.312 89.585 67.437 1.00 13.67 93 LEU A CA 1
ATOM 834 C C . LEU A 1 93 ? 69.152 89.939 65.981 1.00 12.48 93 LEU A C 1
ATOM 835 O O . LEU A 1 93 ? 69.925 89.478 65.115 1.00 12.74 93 LEU A O 1
ATOM 840 N N . SER A 1 94 ? 68.123 90.728 65.690 1.00 12.21 94 SER A N 1
ATOM 841 C CA . SER A 1 94 ? 67.923 91.182 64.319 1.00 12.01 94 SER A CA 1
ATOM 842 C C . SER A 1 94 ? 68.761 92.406 63.980 1.00 10.74 94 SER A C 1
ATOM 843 O O . SER A 1 94 ? 68.951 93.327 64.800 1.00 12.16 94 SER A O 1
ATOM 846 N N . VAL A 1 95 ? 69.250 92.382 62.747 1.00 10.79 95 VAL A N 1
ATOM 847 C CA . VAL A 1 95 ? 70.108 93.413 62.188 1.00 11.20 95 VAL A CA 1
ATOM 848 C C . VAL A 1 95 ? 69.424 94.013 60.969 1.00 9.91 95 VAL A C 1
ATOM 849 O O . VAL A 1 95 ? 68.927 93.281 60.095 1.00 11.45 95 VAL A O 1
ATOM 853 N N . GLN A 1 96 ? 69.435 95.338 60.913 1.00 10.89 96 GLN A N 1
ATOM 854 C CA . GLN A 1 96 ? 68.874 96.091 59.822 1.00 10.90 96 GLN A CA 1
ATOM 855 C C . GLN A 1 96 ? 69.359 95.580 58.459 1.00 10.02 96 GLN A C 1
ATOM 856 O O . GLN A 1 96 ? 70.550 95.287 58.285 1.00 11.07 96 GLN A O 1
ATOM 862 N N . TYR A 1 97 ? 68.429 95.492 57.505 1.00 10.26 97 TYR A N 1
ATOM 863 C CA . TYR A 1 97 ? 68.761 95.279 56.109 1.00 9.36 97 TYR A CA 1
ATOM 864 C C . TYR A 1 97 ? 69.069 96.662 55.529 1.00 9.60 97 TYR A C 1
ATOM 865 O O . TYR A 1 97 ? 68.189 97.542 55.459 1.00 11.82 97 TYR A O 1
ATOM 874 N N A MET A 1 98 ? 70.320 96.883 55.154 0.75 9.71 98 MET A N 1
ATOM 875 N N B MET A 1 98 ? 70.331 96.837 55.141 0.25 9.99 98 MET A N 1
ATOM 876 C CA A MET A 1 98 ? 70.765 98.213 54.781 0.75 9.31 98 MET A CA 1
ATOM 877 C CA B MET A 1 98 ? 70.850 98.098 54.631 0.25 11.98 98 MET A CA 1
ATOM 878 C C A MET A 1 98 ? 70.519 98.451 53.287 0.75 8.52 98 MET A C 1
ATOM 879 C C B MET A 1 98 ? 70.406 98.326 53.196 0.25 9.55 98 MET A C 1
ATOM 880 O O A MET A 1 98 ? 71.165 97.842 52.437 0.75 11.04 98 MET A O 1
ATOM 881 O O B MET A 1 98 ? 70.804 97.587 52.288 0.25 11.61 98 MET A O 1
ATOM 890 N N . HIS A 1 99 ? 69.608 99.365 52.977 1.00 9.77 99 HIS A N 1
ATOM 891 C CA . HIS A 1 99 ? 69.242 99.708 51.611 1.00 9.37 99 HIS A CA 1
ATOM 892 C C . HIS A 1 99 ? 69.108 101.224 51.579 1.00 9.19 99 HIS A C 1
ATOM 893 O O . HIS A 1 99 ? 68.483 101.819 52.468 1.00 10.65 99 HIS A O 1
ATOM 900 N N . TRP A 1 100 ? 69.722 101.850 50.584 1.00 9.22 100 TRP A N 1
ATOM 901 C CA . TRP A 1 100 ? 69.767 103.308 50.521 1.00 9.56 100 TRP A CA 1
ATOM 902 C C . TRP A 1 100 ? 69.980 103.724 49.082 1.00 8.46 100 TRP A C 1
ATOM 903 O O . TRP A 1 100 ? 71.037 103.441 48.512 1.00 9.53 100 TRP A O 1
ATOM 914 N N . GLU A 1 101 ? 68.994 104.406 48.502 1.00 9.01 101 GLU A N 1
ATOM 915 C CA . GLU A 1 101 ? 69.033 104.821 47.086 1.00 8.36 101 GLU A CA 1
ATOM 916 C C . GLU A 1 101 ? 69.582 106.238 46.908 1.00 9.46 101 GLU A C 1
ATOM 917 O O . GLU A 1 101 ? 69.607 106.755 45.803 1.00 10.73 101 GLU A O 1
ATOM 923 N N . GLY A 1 102 ? 70.030 106.868 47.993 1.00 9.16 102 GLY A N 1
ATOM 924 C CA . GLY A 1 102 ? 70.351 108.282 47.923 1.00 9.56 102 GLY A CA 1
ATOM 925 C C . GLY A 1 102 ? 71.524 108.644 47.038 1.00 9.22 102 GLY A C 1
ATOM 926 O O . GLY A 1 102 ? 71.564 109.745 46.511 1.00 12.86 102 GLY A O 1
ATOM 927 N N . TYR A 1 103 ? 72.479 107.741 46.835 1.00 9.24 103 TYR A N 1
ATOM 928 C CA . TYR A 1 103 ? 73.573 108.066 45.911 1.00 9.29 103 TYR A CA 1
ATOM 929 C C . TYR A 1 103 ? 73.183 107.877 44.456 1.00 9.20 103 TYR A C 1
ATOM 930 O O . TYR A 1 103 ? 73.686 108.590 43.575 1.00 9.99 103 TYR A O 1
ATOM 939 N N . HIS A 1 104 ? 72.321 106.891 44.208 1.00 8.67 104 HIS A N 1
ATOM 940 C CA . HIS A 1 104 ? 72.028 106.439 42.841 1.00 9.24 104 HIS A CA 1
ATOM 941 C C . HIS A 1 104 ? 70.519 106.342 42.690 1.00 9.76 104 HIS A C 1
ATOM 942 O O . HIS A 1 104 ? 69.953 105.251 42.598 1.00 10.11 104 HIS A O 1
ATOM 949 N N . PRO A 1 105 ? 69.840 107.497 42.650 1.00 9.14 105 PRO A N 1
ATOM 950 C CA . PRO A 1 105 ? 68.387 107.449 42.744 1.00 10.42 105 PRO A CA 1
ATOM 951 C C . PRO A 1 105 ? 67.724 106.874 41.488 1.00 9.42 105 PRO A C 1
ATOM 952 O O . PRO A 1 105 ? 66.524 106.609 41.504 1.00 12.41 105 PRO A O 1
ATOM 956 N N . THR A 1 106 ? 68.493 106.695 40.410 1.00 10.09 106 THR A N 1
ATOM 957 C CA . THR A 1 106 ? 67.951 106.135 39.177 1.00 10.04 106 THR A CA 1
ATOM 958 C C . THR A 1 106 ? 68.122 104.614 39.081 1.00 9.54 106 THR A C 1
ATOM 959 O O . THR A 1 106 ? 67.712 104.022 38.090 1.00 12.48 106 THR A O 1
ATOM 963 N N . VAL A 1 107 ? 68.731 103.985 40.092 1.00 9.67 107 VAL A N 1
ATOM 964 C CA . VAL A 1 107 ? 69.144 102.580 39.992 1.00 10.27 107 VAL A CA 1
ATOM 965 C C . VAL A 1 107 ? 68.225 101.696 40.817 1.00 9.96 107 VAL A C 1
ATOM 966 O O . VAL A 1 107 ? 67.886 102.021 41.947 1.00 10.64 107 VAL A O 1
ATOM 970 N N . ASN A 1 108 ? 67.855 100.551 40.265 1.00 9.89 108 ASN A N 1
ATOM 971 C CA . ASN A 1 108 ? 67.174 99.524 41.035 1.00 10.61 108 ASN A CA 1
ATOM 972 C C . ASN A 1 108 ? 67.561 98.155 40.476 1.00 10.80 108 ASN A C 1
ATOM 973 O O . ASN A 1 108 ? 68.593 98.031 39.823 1.00 12.35 108 ASN A O 1
ATOM 978 N N A SER A 1 109 ? 66.766 97.131 40.744 0.70 13.39 109 SER A N 1
ATOM 979 N N B SER A 1 109 ? 66.761 97.135 40.772 0.30 13.92 109 SER A N 1
ATOM 980 C CA A SER A 1 109 ? 67.028 95.817 40.179 0.70 12.34 109 SER A CA 1
ATOM 981 C CA B SER A 1 109 ? 66.978 95.794 40.248 0.30 14.86 109 SER A CA 1
ATOM 982 C C A SER A 1 109 ? 65.776 95.385 39.440 0.70 11.48 109 SER A C 1
ATOM 983 C C B SER A 1 109 ? 65.756 95.403 39.429 0.30 13.33 109 SER A C 1
ATOM 984 O O A SER A 1 109 ? 64.666 95.809 39.792 0.70 13.46 109 SER A O 1
ATOM 985 O O B SER A 1 109 ? 64.649 95.865 39.721 0.30 15.14 109 SER A O 1
ATOM 990 N N . PRO A 1 110 ? 65.948 94.569 38.391 1.00 12.88 110 PRO A N 1
ATOM 991 C CA . PRO A 1 110 ? 64.812 94.151 37.574 1.00 16.08 110 PRO A CA 1
ATOM 992 C C . PRO A 1 110 ? 63.719 93.502 38.403 1.00 16.55 110 PRO A C 1
ATOM 993 O O . PRO A 1 110 ? 64.007 92.684 39.305 1.00 20.09 110 PRO A O 1
ATOM 997 N N . TYR A 1 111 ? 62.481 93.883 38.117 1.00 15.18 111 TYR A N 1
ATOM 998 C CA . TYR A 1 111 ? 61.297 93.174 38.604 1.00 13.91 111 TYR A CA 1
ATOM 999 C C . TYR A 1 111 ? 60.474 92.842 37.372 1.00 13.54 111 TYR A C 1
ATOM 1000 O O . TYR A 1 111 ? 60.190 93.718 36.556 1.00 15.50 111 TYR A O 1
ATOM 1009 N N . GLY A 1 112 ? 60.089 91.581 37.239 1.00 14.36 112 GLY A N 1
ATOM 1010 C CA . GLY A 1 112 ? 59.301 91.126 36.086 1.00 15.59 112 GLY A CA 1
ATOM 1011 C C . GLY A 1 112 ? 60.051 91.072 34.769 1.00 14.54 112 GLY A C 1
ATOM 1012 O O . GLY A 1 112 ? 59.446 90.848 33.718 1.00 19.17 112 GLY A O 1
ATOM 1013 N N . LEU A 1 113 ? 61.359 91.305 34.835 1.00 14.05 113 LEU A N 1
ATOM 1014 C CA . LEU A 1 113 ? 62.276 91.298 33.699 1.00 13.54 113 LEU A CA 1
ATOM 1015 C C . LEU A 1 113 ? 63.358 90.295 34.003 1.00 13.39 113 LEU A C 1
ATOM 1016 O O . LEU A 1 113 ? 63.547 89.925 35.163 1.00 14.50 113 LEU A O 1
ATOM 1021 N N . PRO A 1 114 ? 64.072 89.834 32.972 1.00 12.84 114 PRO A N 1
ATOM 1022 C CA . PRO A 1 114 ? 65.112 88.840 33.240 1.00 14.31 114 PRO A CA 1
ATOM 1023 C C . PRO A 1 114 ? 66.143 89.380 34.224 1.00 14.97 114 PRO A C 1
ATOM 1024 O O . PRO A 1 114 ? 66.412 90.591 34.242 1.00 16.29 114 PRO A O 1
ATOM 1028 N N . PRO A 1 115 ? 66.729 88.497 35.039 1.00 15.78 115 PRO A N 1
ATOM 1029 C CA . PRO A 1 115 ? 67.804 88.952 35.914 1.00 16.80 115 PRO A CA 1
ATOM 1030 C C . PRO A 1 115 ? 68.930 89.563 35.084 1.00 16.73 115 PRO A C 1
ATOM 1031 O O . PRO A 1 115 ? 69.257 89.072 34.000 1.00 18.12 115 PRO A O 1
ATOM 1035 N N . HIS A 1 116 ? 69.502 90.646 35.578 1.00 15.77 116 HIS A N 1
ATOM 1036 C CA . HIS A 1 116 ? 70.613 91.280 34.890 1.00 14.83 116 HIS A CA 1
ATOM 1037 C C . HIS A 1 116 ? 71.900 90.684 35.444 1.00 15.69 116 HIS A C 1
ATOM 1038 O O . HIS A 1 116 ? 72.021 90.528 36.667 1.00 16.26 116 HIS A O 1
ATOM 1045 N N . PRO A 1 117 ? 72.869 90.353 34.564 1.00 17.93 117 PRO A N 1
ATOM 1046 C CA . PRO A 1 117 ? 74.077 89.674 35.067 1.00 19.68 117 PRO A CA 1
ATOM 1047 C C . PRO A 1 117 ? 74.831 90.478 36.125 1.00 18.23 117 PRO A C 1
ATOM 1048 O O . PRO A 1 117 ? 75.573 89.911 36.920 1.00 19.36 117 PRO A O 1
ATOM 1052 N N . GLU A 1 118 ? 74.627 91.788 36.141 1.00 15.38 118 GLU A N 1
ATOM 1053 C CA . GLU A 1 118 ? 75.284 92.635 37.112 1.00 16.76 118 GLU A CA 1
ATOM 1054 C C . GLU A 1 118 ? 74.425 92.939 38.343 1.00 15.78 118 GLU A C 1
ATOM 1055 O O . GLU A 1 118 ? 74.914 93.535 39.301 1.00 19.54 118 GLU A O 1
ATOM 1061 N N . GLY A 1 119 ? 73.150 92.537 38.304 1.00 14.36 119 GLY A N 1
ATOM 1062 C CA . GLY A 1 119 ? 72.242 92.665 39.449 1.00 15.19 119 GLY A CA 1
ATOM 1063 C C . GLY A 1 119 ? 71.501 93.994 39.587 1.00 14.99 119 GLY A C 1
ATOM 1064 O O . GLY A 1 119 ? 70.634 94.139 40.456 1.00 16.00 119 GLY A O 1
ATOM 1065 N N . TYR A 1 120 ? 71.867 94.985 38.774 1.00 12.60 120 TYR A N 1
ATOM 1066 C CA . TYR A 1 120 ? 71.294 96.331 38.865 1.00 11.94 120 TYR A CA 1
ATOM 1067 C C . TYR A 1 120 ? 71.049 96.869 37.476 1.00 10.57 120 TYR A C 1
ATOM 1068 O O . TYR A 1 120 ? 71.764 96.509 36.524 1.00 13.31 120 TYR A O 1
ATOM 1077 N N . VAL A 1 121 ? 70.029 97.710 37.362 1.00 9.97 121 VAL A N 1
ATOM 1078 C CA . VAL A 1 121 ? 69.722 98.408 36.129 1.00 10.94 121 VAL A CA 1
ATOM 1079 C C . VAL A 1 121 ? 69.348 99.854 36.428 1.00 11.66 121 VAL A C 1
ATOM 1080 O O . VAL A 1 121 ? 69.034 100.212 37.570 1.00 12.11 121 VAL A O 1
ATOM 1084 N N . ASP A 1 122 ? 69.409 100.690 35.406 1.00 11.34 122 ASP A N 1
ATOM 1085 C CA . ASP A 1 122 ? 69.021 102.079 35.566 1.00 11.26 122 ASP A CA 1
ATOM 1086 C C . ASP A 1 122 ? 67.541 102.207 35.212 1.00 11.64 122 ASP A C 1
ATOM 1087 O O . ASP A 1 122 ? 67.150 102.119 34.045 1.00 12.21 122 ASP A O 1
ATOM 1092 N N . ALA A 1 123 ? 66.716 102.355 36.242 1.00 11.39 123 ALA A N 1
ATOM 1093 C CA . ALA A 1 123 ? 65.281 102.477 36.082 1.00 11.65 123 ALA A CA 1
ATOM 1094 C C . ALA A 1 123 ? 64.860 103.753 35.372 1.00 11.68 123 ALA A C 1
ATOM 1095 O O . ALA A 1 123 ? 63.810 103.768 34.731 1.00 12.73 123 ALA A O 1
ATOM 1097 N N . LEU A 1 124 ? 65.641 104.826 35.473 1.00 11.68 124 LEU A N 1
ATOM 1098 C CA . LEU A 1 124 ? 65.269 106.021 34.719 1.00 11.65 124 LEU A CA 1
ATOM 1099 C C . LEU A 1 124 ? 65.392 105.749 33.225 1.00 13.15 124 LEU A C 1
ATOM 1100 O O . LEU A 1 124 ? 64.569 106.203 32.450 1.00 13.21 124 LEU A O 1
ATOM 1105 N N . ILE A 1 125 ? 66.418 104.999 32.829 1.00 11.30 125 ILE A N 1
ATOM 1106 C CA . ILE A 1 125 ? 66.540 104.543 31.435 1.00 13.15 125 ILE A CA 1
ATOM 1107 C C . ILE A 1 125 ? 65.311 103.730 31.021 1.00 12.88 125 ILE A C 1
ATOM 1108 O O . ILE A 1 125 ? 64.802 103.915 29.923 1.00 13.88 125 ILE A O 1
ATOM 1113 N N . ALA A 1 126 ? 64.837 102.835 31.890 1.00 12.15 126 ALA A N 1
ATOM 1114 C CA . ALA A 1 126 ? 63.593 102.118 31.584 1.00 13.10 126 ALA A CA 1
ATOM 1115 C C . ALA A 1 126 ? 62.439 103.081 31.261 1.00 14.74 126 ALA A C 1
ATOM 1116 O O . ALA A 1 126 ? 61.715 102.885 30.286 1.00 16.15 126 ALA A O 1
ATOM 1118 N N . GLY A 1 127 ? 62.292 104.135 32.062 1.00 14.11 127 GLY A N 1
ATOM 1119 C CA . GLY A 1 127 ? 61.272 105.152 31.786 1.00 15.68 127 GLY A CA 1
ATOM 1120 C C . GLY A 1 127 ? 61.477 105.867 30.463 1.00 16.38 127 GLY A C 1
ATOM 1121 O O . GLY A 1 127 ? 60.524 106.123 29.731 1.00 18.21 127 GLY A O 1
ATOM 1122 N N . ALA A 1 128 ? 62.730 106.176 30.152 1.00 14.28 128 ALA A N 1
ATOM 1123 C CA . ALA A 1 128 ? 63.073 106.793 28.872 1.00 16.13 128 ALA A CA 1
ATOM 1124 C C . ALA A 1 128 ? 62.724 105.877 27.692 1.00 16.08 128 ALA A C 1
ATOM 1125 O O . ALA A 1 128 ? 62.179 106.344 26.685 1.00 19.30 128 ALA A O 1
ATOM 1127 N N . VAL A 1 129 ? 63.023 104.585 27.818 1.00 15.84 129 VAL A N 1
ATOM 1128 C CA . VAL A 1 129 ? 62.675 103.602 26.781 1.00 17.93 129 VAL A CA 1
ATOM 1129 C C . VAL A 1 129 ? 61.161 103.592 26.540 1.00 20.08 129 VAL A C 1
ATOM 1130 O O . VAL A 1 129 ? 60.698 103.612 25.394 1.00 23.65 129 VAL A O 1
ATOM 1134 N N . VAL A 1 130 ? 60.387 103.588 27.622 1.00 21.19 130 VAL A N 1
ATOM 1135 C CA . VAL A 1 130 ? 58.927 103.623 27.511 1.00 25.70 130 VAL A CA 1
ATOM 1136 C C . VAL A 1 130 ? 58.442 104.892 26.801 1.00 26.43 130 VAL A C 1
ATOM 1137 O O . VAL A 1 130 ? 57.498 104.825 26.011 1.00 32.62 130 VAL A O 1
ATOM 1141 N N . MET A 1 131 ? 59.103 106.023 27.071 1.00 25.48 131 MET A N 1
ATOM 1142 C CA A MET A 1 131 ? 58.802 107.364 26.552 0.50 23.63 131 MET A CA 1
ATOM 1143 C CA B MET A 1 131 ? 58.636 107.276 26.456 0.50 30.01 131 MET A CA 1
ATOM 1144 C C . MET A 1 131 ? 59.313 107.576 25.115 1.00 30.16 131 MET A C 1
ATOM 1145 O O . MET A 1 131 ? 59.180 108.679 24.558 1.00 28.43 131 MET A O 1
ATOM 1154 N N . ASP A 1 132 ? 59.958 106.546 24.558 1.00 27.38 132 ASP A N 1
ATOM 1155 C CA A ASP A 1 132 ? 60.611 106.596 23.242 0.70 32.79 132 ASP A CA 1
ATOM 1156 C CA B ASP A 1 132 ? 60.595 106.618 23.234 0.30 31.12 132 ASP A CA 1
ATOM 1157 C C . ASP A 1 132 ? 61.718 107.654 23.152 1.00 27.52 132 ASP A C 1
ATOM 1158 O O . ASP A 1 132 ? 61.944 108.254 22.097 1.00 31.24 132 ASP A O 1
ATOM 1167 N N . VAL A 1 133 ? 62.416 107.873 24.265 1.00 23.65 133 VAL A N 1
ATOM 1168 C CA . VAL A 1 133 ? 63.588 108.743 24.268 1.00 20.04 133 VAL A CA 1
ATOM 1169 C C . VAL A 1 133 ? 64.737 107.882 23.769 1.00 21.82 133 VAL A C 1
ATOM 1170 O O . VAL A 1 133 ? 64.976 106.804 24.323 1.00 24.43 133 VAL A O 1
ATOM 1174 N N . ASP A 1 134 ? 65.417 108.321 22.705 1.00 27.22 134 ASP A N 1
ATOM 1175 C CA A ASP A 1 134 ? 66.527 107.536 22.160 0.40 25.65 134 ASP A CA 1
ATOM 1176 C CA B ASP A 1 134 ? 66.544 107.562 22.149 0.60 26.68 134 ASP A CA 1
ATOM 1177 C C . ASP A 1 134 ? 67.767 107.629 23.058 1.00 20.84 134 ASP A C 1
ATOM 1178 O O . ASP A 1 134 ? 67.938 108.595 23.820 1.00 20.99 134 ASP A O 1
ATOM 1187 N N . LYS A 1 135 ? 68.614 106.604 22.988 1.00 22.27 135 LYS A N 1
ATOM 1188 C CA A LYS A 1 135 ? 69.765 106.507 23.884 0.50 20.20 135 LYS A CA 1
ATOM 1189 C CA B LYS A 1 135 ? 69.764 106.508 23.885 0.50 20.39 135 LYS A CA 1
ATOM 1190 C C . LYS A 1 135 ? 70.721 107.695 23.754 1.00 18.50 135 LYS A C 1
ATOM 1191 O O . LYS A 1 135 ? 71.275 108.172 24.754 1.00 20.78 135 LYS A O 1
ATOM 1202 N N . GLU A 1 136 ? 70.890 108.193 22.530 1.00 19.47 136 GLU A N 1
ATOM 1203 C CA A GLU A 1 136 ? 71.769 109.330 22.279 0.60 22.07 136 GLU A CA 1
ATOM 1204 C CA B GLU A 1 136 ? 71.770 109.336 22.273 0.40 22.90 136 GLU A CA 1
ATOM 1205 C C . GLU A 1 136 ? 71.239 110.591 22.963 1.00 19.71 136 GLU A C 1
ATOM 1206 O O . GLU A 1 136 ? 72.009 111.362 23.553 1.00 21.98 136 GLU A O 1
ATOM 1217 N N . THR A 1 137 ? 69.919 110.785 22.900 1.00 21.06 137 THR A N 1
ATOM 1218 C CA . THR A 1 137 ? 69.262 111.920 23.554 1.00 19.27 137 THR A CA 1
ATOM 1219 C C . THR A 1 137 ? 69.461 111.844 25.069 1.00 17.29 137 THR A C 1
ATOM 1220 O O . THR A 1 137 ? 69.791 112.841 25.714 1.00 18.67 137 THR A O 1
ATOM 1224 N N . TYR A 1 138 ? 69.284 110.650 25.628 1.00 16.90 138 TYR A N 1
ATOM 1225 C CA . TYR A 1 138 ? 69.474 110.456 27.061 1.00 14.85 138 TYR A CA 1
ATOM 1226 C C . TYR A 1 138 ? 70.896 110.825 27.473 1.00 15.24 138 TYR A C 1
ATOM 1227 O O . TYR A 1 138 ? 71.092 111.567 28.449 1.00 15.14 138 TYR A O 1
ATOM 1236 N N . LEU A 1 139 ? 71.888 110.326 26.734 1.00 15.69 139 LEU A N 1
ATOM 1237 C CA . LEU A 1 139 ? 73.281 110.606 27.067 1.00 16.30 139 LEU A CA 1
ATOM 1238 C C . LEU A 1 139 ? 73.614 112.102 26.990 1.00 18.89 139 LEU A C 1
ATOM 1239 O O . LEU A 1 139 ? 74.437 112.592 27.770 1.00 21.07 139 LEU A O 1
ATOM 1244 N N . ARG A 1 140 ? 72.936 112.833 26.105 1.00 17.74 140 ARG A N 1
ATOM 1245 C CA A ARG A 1 140 ? 73.139 114.280 26.020 0.60 17.77 140 ARG A CA 1
ATOM 1246 C CA B ARG A 1 140 ? 73.098 114.285 25.999 0.40 17.62 140 ARG A CA 1
ATOM 1247 C C . ARG A 1 140 ? 72.480 115.040 27.174 1.00 19.88 140 ARG A C 1
ATOM 1248 O O . ARG A 1 140 ? 72.813 116.195 27.401 1.00 24.42 140 ARG A O 1
ATOM 1263 N N . HIS A 1 141 ? 71.572 114.385 27.912 1.00 16.41 141 HIS A N 1
ATOM 1264 C CA . HIS A 1 141 ? 70.797 115.039 28.981 1.00 16.02 141 HIS A CA 1
ATOM 1265 C C . HIS A 1 141 ? 71.157 114.590 30.402 1.00 13.86 141 HIS A C 1
ATOM 1266 O O . HIS A 1 141 ? 70.387 114.806 31.349 1.00 14.55 141 HIS A O 1
ATOM 1273 N N . LEU A 1 142 ? 72.336 113.999 30.576 1.00 13.74 142 LEU A N 1
ATOM 1274 C CA . LEU A 1 142 ? 72.696 113.514 31.916 1.00 13.05 142 LEU A CA 1
ATOM 1275 C C . LEU A 1 142 ? 72.737 114.638 32.935 1.00 14.56 142 LEU A C 1
ATOM 1276 O O . LEU A 1 142 ? 72.349 114.446 34.089 1.00 13.63 142 LEU A O 1
ATOM 1281 N N . GLU A 1 143 ? 73.197 115.813 32.513 1.00 13.28 143 GLU A N 1
ATOM 1282 C CA A GLU A 1 143 ? 73.279 116.960 33.421 0.70 14.23 143 GLU A CA 1
ATOM 1283 C CA B GLU A 1 143 ? 73.283 116.944 33.430 0.30 13.58 143 GLU A CA 1
ATOM 1284 C C . GLU A 1 143 ? 71.912 117.463 33.847 1.00 13.04 143 GLU A C 1
ATOM 1285 O O . GLU A 1 143 ? 71.726 117.831 35.004 1.00 14.41 143 GLU A O 1
ATOM 1296 N N . GLU A 1 144 ? 70.957 117.509 32.917 1.00 13.33 144 GLU A N 1
ATOM 1297 C CA A GLU A 1 144 ? 69.592 117.939 33.242 0.70 13.26 144 GLU A CA 1
ATOM 1298 C CA B GLU A 1 144 ? 69.613 117.957 33.265 0.30 13.47 144 GLU A CA 1
ATOM 1299 C C . GLU A 1 144 ? 68.971 116.980 34.258 1.00 13.09 144 GLU A C 1
ATOM 1300 O O . GLU A 1 144 ? 68.303 117.405 35.215 1.00 13.91 144 GLU A O 1
ATOM 1311 N N . ILE A 1 145 ? 69.181 115.683 34.046 1.00 13.05 145 ILE A N 1
ATOM 1312 C CA . ILE A 1 145 ? 68.730 114.674 34.999 1.00 11.90 145 ILE A CA 1
ATOM 1313 C C . ILE A 1 145 ? 69.377 114.886 36.373 1.00 11.45 145 ILE A C 1
ATOM 1314 O O . ILE A 1 145 ? 68.685 114.932 37.398 1.00 11.25 145 ILE A O 1
ATOM 1319 N N . GLY A 1 146 ? 70.702 115.028 36.393 1.00 11.74 146 GLY A N 1
ATOM 1320 C CA . GLY A 1 146 ? 71.429 115.248 37.648 1.00 12.02 146 GLY A CA 1
ATOM 1321 C C . GLY A 1 146 ? 71.005 116.529 38.360 1.00 10.41 146 GLY A C 1
ATOM 1322 O O . GLY A 1 146 ? 70.927 116.565 39.591 1.00 11.73 146 GLY A O 1
ATOM 1323 N N . ALA A 1 147 ? 70.717 117.577 37.588 1.00 11.45 147 ALA A N 1
ATOM 1324 C CA . ALA A 1 147 ? 70.263 118.848 38.150 1.00 11.16 147 ALA A CA 1
ATOM 1325 C C . ALA A 1 147 ? 68.907 118.681 38.817 1.00 11.29 147 ALA A C 1
ATOM 1326 O O . ALA A 1 147 ? 68.668 119.231 39.887 1.00 12.31 147 ALA A O 1
ATOM 1328 N N . SER A 1 148 ? 68.025 117.893 38.206 1.00 12.12 148 SER A N 1
ATOM 1329 C CA . SER A 1 148 ? 66.717 117.618 38.802 1.00 11.99 148 SER A CA 1
ATOM 1330 C C . SER A 1 148 ? 66.862 116.863 40.121 1.00 11.62 148 SER A C 1
ATOM 1331 O O . SER A 1 148 ? 66.255 117.220 41.129 1.00 12.91 148 SER A O 1
ATOM 1334 N N . LEU A 1 149 ? 67.680 115.812 40.114 1.00 11.28 149 LEU A N 1
ATOM 1335 C CA . LEU A 1 149 ? 67.931 115.049 41.330 1.00 11.90 149 LEU A CA 1
ATOM 1336 C C . LEU A 1 149 ? 68.532 115.933 42.419 1.00 12.76 149 LEU A C 1
ATOM 1337 O O . LEU A 1 149 ? 68.178 115.797 43.593 1.00 12.47 149 LEU A O 1
ATOM 1342 N N . ARG A 1 150 ? 69.426 116.847 42.034 1.00 10.73 150 ARG A N 1
ATOM 1343 C CA A ARG A 1 150 ? 70.044 117.741 43.016 0.70 11.41 150 ARG A CA 1
ATOM 1344 C CA B ARG A 1 150 ? 70.054 117.773 42.979 0.30 11.70 150 ARG A CA 1
ATOM 1345 C C . ARG A 1 150 ? 68.990 118.635 43.663 1.00 12.23 150 ARG A C 1
ATOM 1346 O O . ARG A 1 150 ? 68.982 118.806 44.893 1.00 12.78 150 ARG A O 1
ATOM 1361 N N . ILE A 1 151 ? 68.101 119.200 42.860 1.00 11.97 151 ILE A N 1
ATOM 1362 C CA . ILE A 1 151 ? 67.002 119.993 43.402 1.00 12.09 151 ILE A CA 1
ATOM 1363 C C . ILE A 1 151 ? 66.173 119.164 44.391 1.00 12.99 151 ILE A C 1
ATOM 1364 O O . ILE A 1 151 ? 65.703 119.689 45.416 1.00 13.88 151 ILE A O 1
ATOM 1369 N N . ASP A 1 152 ? 66.053 117.863 44.120 1.00 11.99 152 ASP A N 1
ATOM 1370 C CA . ASP A 1 152 ? 65.220 116.979 44.931 1.00 11.96 152 ASP A CA 1
ATOM 1371 C C . ASP A 1 152 ? 65.977 116.195 46.001 1.00 12.02 152 ASP A C 1
ATOM 1372 O O . ASP A 1 152 ? 65.404 115.270 46.578 1.00 12.32 152 ASP A O 1
ATOM 1377 N N . ILE A 1 153 ? 67.235 116.541 46.289 1.00 11.76 153 ILE A N 1
ATOM 1378 C CA . ILE A 1 153 ? 68.047 115.695 47.171 1.00 12.24 153 ILE A CA 1
ATOM 1379 C C . ILE A 1 153 ? 67.437 115.503 48.563 1.00 12.13 153 ILE A C 1
ATOM 1380 O O . ILE A 1 153 ? 67.465 114.387 49.098 1.00 12.47 153 ILE A O 1
ATOM 1385 N N . ASP A 1 154 ? 66.844 116.552 49.137 1.00 13.03 154 ASP A N 1
ATOM 1386 C CA . ASP A 1 154 ? 66.269 116.410 50.471 1.00 14.14 154 ASP A CA 1
ATOM 1387 C C . ASP A 1 154 ? 65.059 115.481 50.460 1.00 13.56 154 ASP A C 1
ATOM 1388 O O . ASP A 1 154 ? 64.858 114.697 51.389 1.00 14.15 154 ASP A O 1
ATOM 1393 N N . GLU A 1 155 ? 64.247 115.578 49.415 1.00 12.67 155 GLU A N 1
ATOM 1394 C CA . GLU A 1 155 ? 63.075 114.709 49.272 1.00 12.77 155 GLU A CA 1
ATOM 1395 C C . GLU A 1 155 ? 63.534 113.252 49.152 1.00 11.72 155 GLU A C 1
ATOM 1396 O O . GLU A 1 155 ? 62.952 112.349 49.758 1.00 13.01 155 GLU A O 1
ATOM 1402 N N . ILE A 1 156 ? 64.561 113.023 48.335 1.00 12.04 156 ILE A N 1
ATOM 1403 C CA . ILE A 1 156 ? 65.106 111.678 48.156 1.00 11.21 156 ILE A CA 1
ATOM 1404 C C . ILE A 1 156 ? 65.577 111.125 49.492 1.00 10.98 156 ILE A C 1
ATOM 1405 O O . ILE A 1 156 ? 65.208 110.014 49.863 1.00 11.18 156 ILE A O 1
ATOM 1410 N N . GLU A 1 157 ? 66.389 111.903 50.218 1.00 11.05 157 GLU A N 1
ATOM 1411 C CA . GLU A 1 157 ? 66.948 111.438 51.488 1.00 12.24 157 GLU A CA 1
ATOM 1412 C C . GLU A 1 157 ? 65.861 111.180 52.520 1.00 12.29 157 GLU A C 1
ATOM 1413 O O . GLU A 1 157 ? 65.932 110.190 53.254 1.00 12.37 157 GLU A O 1
ATOM 1419 N N A SER A 1 158 ? 64.858 112.057 52.579 0.55 12.87 158 SER A N 1
ATOM 1420 N N B SER A 1 158 ? 64.857 112.054 52.576 0.45 12.72 158 SER A N 1
ATOM 1421 C CA A SER A 1 158 ? 63.743 111.876 53.525 0.55 14.30 158 SER A CA 1
ATOM 1422 C CA B SER A 1 158 ? 63.735 111.874 53.508 0.45 14.50 158 SER A CA 1
ATOM 1423 C C A SER A 1 158 ? 63.032 110.545 53.274 0.55 13.14 158 SER A C 1
ATOM 1424 C C B SER A 1 158 ? 63.032 110.545 53.272 0.45 13.07 158 SER A C 1
ATOM 1425 O O A SER A 1 158 ? 62.723 109.819 54.219 0.55 13.71 158 SER A O 1
ATOM 1426 O O B SER A 1 158 ? 62.723 109.823 54.221 0.45 14.10 158 SER A O 1
ATOM 1431 N N . TRP A 1 159 ? 62.800 110.219 52.003 1.00 12.27 159 TRP A N 1
ATOM 1432 C CA . TRP A 1 159 ? 62.152 108.972 51.648 1.00 12.32 159 TRP A CA 1
ATOM 1433 C C . TRP A 1 159 ? 63.047 107.785 52.019 1.00 10.87 159 TRP A C 1
ATOM 1434 O O . TRP A 1 159 ? 62.566 106.788 52.571 1.00 12.56 159 TRP A O 1
ATOM 1445 N N . CYS A 1 160 ? 64.345 107.879 51.714 1.00 11.11 160 CYS A N 1
ATOM 1446 C CA . CYS A 1 160 ? 65.265 106.799 52.068 1.00 11.47 160 CYS A CA 1
ATOM 1447 C C . CYS A 1 160 ? 65.275 106.522 53.572 1.00 11.06 160 CYS A C 1
ATOM 1448 O O . CYS A 1 160 ? 65.278 105.361 53.993 1.00 11.63 160 CYS A O 1
ATOM 1451 N N . VAL A 1 161 ? 65.250 107.575 54.387 1.00 11.14 161 VAL A N 1
ATOM 1452 C CA . VAL A 1 161 ? 65.201 107.402 55.830 1.00 13.03 161 VAL A CA 1
ATOM 1453 C C . VAL A 1 161 ? 63.876 106.771 56.235 1.00 13.55 161 VAL A C 1
ATOM 1454 O O . VAL A 1 161 ? 63.869 105.834 57.043 1.00 15.29 161 VAL A O 1
ATOM 1458 N N . ASP A 1 162 ? 62.763 107.259 55.683 1.00 14.61 162 ASP A N 1
ATOM 1459 C CA A ASP A 1 162 ? 61.446 106.709 56.035 0.70 14.99 162 ASP A CA 1
ATOM 1460 C CA B ASP A 1 162 ? 61.448 106.716 56.038 0.30 15.08 162 ASP A CA 1
ATOM 1461 C C . ASP A 1 162 ? 61.312 105.223 55.709 1.00 14.51 162 ASP A C 1
ATOM 1462 O O . ASP A 1 162 ? 60.677 104.476 56.449 1.00 14.97 162 ASP A O 1
ATOM 1471 N N . GLU A 1 163 ? 61.891 104.791 54.587 1.00 13.33 163 GLU A N 1
ATOM 1472 C CA . GLU A 1 163 ? 61.850 103.366 54.236 1.00 13.73 163 GLU A CA 1
ATOM 1473 C C . GLU A 1 163 ? 62.557 102.500 55.283 1.00 12.98 163 GLU A C 1
ATOM 1474 O O . GLU A 1 163 ? 62.110 101.386 55.585 1.00 15.08 163 GLU A O 1
ATOM 1480 N N . LEU A 1 164 ? 63.678 102.991 55.805 1.00 11.86 164 LEU A N 1
ATOM 1481 C CA . LEU A 1 164 ? 64.373 102.298 56.885 1.00 12.66 164 LEU A CA 1
ATOM 1482 C C . LEU A 1 164 ? 63.564 102.321 58.179 1.00 13.01 164 LEU A C 1
ATOM 1483 O O . LEU A 1 164 ? 63.421 101.300 58.837 1.00 13.39 164 LEU A O 1
ATOM 1488 N N . LYS A 1 165 ? 63.010 103.479 58.530 1.00 14.53 165 LYS A N 1
ATOM 1489 C CA A LYS A 1 165 ? 62.231 103.585 59.759 0.70 16.07 165 LYS A CA 1
ATOM 1490 C CA B LYS A 1 165 ? 62.204 103.620 59.746 0.30 15.67 165 LYS A CA 1
ATOM 1491 C C . LYS A 1 165 ? 60.973 102.714 59.725 1.00 16.60 165 LYS A C 1
ATOM 1492 O O . LYS A 1 165 ? 60.618 102.107 60.733 1.00 18.01 165 LYS A O 1
ATOM 1503 N N . THR A 1 166 ? 60.311 102.633 58.568 1.00 16.32 166 THR A N 1
ATOM 1504 C CA . THR A 1 166 ? 59.145 101.752 58.403 1.00 17.50 166 THR A CA 1
ATOM 1505 C C . THR A 1 166 ? 59.560 100.298 58.660 1.00 17.49 166 THR A C 1
ATOM 1506 O O . THR A 1 166 ? 58.872 99.552 59.367 1.00 18.54 166 THR A O 1
ATOM 1510 N N . ARG A 1 167 ? 60.691 99.903 58.094 1.00 16.38 167 ARG A N 1
ATOM 1511 C CA A ARG A 1 167 ? 61.146 98.526 58.216 0.70 14.92 167 ARG A CA 1
ATOM 1512 C CA B ARG A 1 167 ? 61.152 98.528 58.203 0.30 15.34 167 ARG A CA 1
ATOM 1513 C C . ARG A 1 167 ? 61.624 98.165 59.608 1.00 14.15 167 ARG A C 1
ATOM 1514 O O . ARG A 1 167 ? 61.616 96.991 59.974 1.00 15.15 167 ARG A O 1
ATOM 1529 N N . GLU A 1 168 ? 62.004 99.172 60.405 1.00 14.91 168 GLU A N 1
ATOM 1530 C CA A GLU A 1 168 ? 62.398 98.940 61.799 0.60 14.99 168 GLU A CA 1
ATOM 1531 C CA B GLU A 1 168 ? 62.415 98.924 61.789 0.40 14.85 168 GLU A CA 1
ATOM 1532 C C . GLU A 1 168 ? 61.304 98.236 62.598 1.00 15.04 168 GLU A C 1
ATOM 1533 O O . GLU A 1 168 ? 61.583 97.545 63.577 1.00 15.70 168 GLU A O 1
ATOM 1544 N N . VAL A 1 169 ? 60.049 98.422 62.179 1.00 15.17 169 VAL A N 1
ATOM 1545 C CA . VAL A 1 169 ? 58.897 97.807 62.864 1.00 16.93 169 VAL A CA 1
ATOM 1546 C C . VAL A 1 169 ? 58.939 96.272 62.757 1.00 18.19 169 VAL A C 1
ATOM 1547 O O . VAL A 1 169 ? 58.420 95.562 63.628 1.00 17.74 169 VAL A O 1
ATOM 1551 N N . GLY A 1 170 ? 59.564 95.761 61.699 1.00 16.01 170 GLY A N 1
ATOM 1552 C CA . GLY A 1 170 ? 59.812 94.320 61.589 1.00 14.41 170 GLY A CA 1
ATOM 1553 C C . GLY A 1 170 ? 58.624 93.501 61.115 1.00 14.89 170 GLY A C 1
ATOM 1554 O O . GLY A 1 170 ? 58.474 92.363 61.535 1.00 17.50 170 GLY A O 1
ATOM 1555 N N . GLU A 1 171 ? 57.784 94.070 60.246 1.00 16.05 171 GLU A N 1
ATOM 1556 C CA A GLU A 1 171 ? 56.619 93.343 59.743 0.60 17.67 171 GLU A CA 1
ATOM 1557 C CA B GLU A 1 171 ? 56.624 93.374 59.679 0.40 18.02 171 GLU A CA 1
ATOM 1558 C C . GLU A 1 171 ? 57.018 92.029 59.071 1.00 17.72 171 GLU A C 1
ATOM 1559 O O . GLU A 1 171 ? 56.294 91.039 59.188 1.00 21.35 171 GLU A O 1
ATOM 1570 N N . ASN A 1 172 ? 58.167 92.017 58.395 1.00 15.55 172 ASN A N 1
ATOM 1571 C CA . ASN A 1 172 ? 58.669 90.800 57.746 1.00 16.37 172 ASN A CA 1
ATOM 1572 C C . ASN A 1 172 ? 59.476 89.881 58.669 1.00 16.58 172 ASN A C 1
ATOM 1573 O O . ASN A 1 172 ? 60.048 88.885 58.209 1.00 18.43 172 ASN A O 1
ATOM 1578 N N . ASP A 1 173 ? 59.515 90.227 59.955 1.00 15.21 173 ASP A N 1
ATOM 1579 C CA . ASP A 1 173 ? 60.076 89.360 61.004 1.00 15.14 173 ASP A CA 1
ATOM 1580 C C . ASP A 1 173 ? 59.048 89.186 62.117 1.00 14.83 173 ASP A C 1
ATOM 1581 O O . ASP A 1 173 ? 59.382 89.248 63.306 1.00 16.15 173 ASP A O 1
ATOM 1586 N N . GLY A 1 174 ? 57.792 88.969 61.723 1.00 16.84 174 GLY A N 1
ATOM 1587 C CA . GLY A 1 174 ? 56.720 88.653 62.668 1.00 18.42 174 GLY A CA 1
ATOM 1588 C C . GLY A 1 174 ? 56.360 89.801 63.597 1.00 19.10 174 GLY A C 1
ATOM 1589 O O . GLY A 1 174 ? 55.831 89.577 64.679 1.00 22.19 174 GLY A O 1
ATOM 1590 N N . GLY A 1 175 ? 56.640 91.032 63.173 1.00 18.69 175 GLY A N 1
ATOM 1591 C CA . GLY A 1 175 ? 56.326 92.206 63.984 1.00 17.78 175 GLY A CA 1
ATOM 1592 C C . GLY A 1 175 ? 57.316 92.501 65.103 1.00 17.08 175 GLY A C 1
ATOM 1593 O O . GLY A 1 175 ? 57.034 93.324 65.971 1.00 21.71 175 GLY A O 1
ATOM 1594 N N . LYS A 1 176 ? 58.475 91.852 65.085 1.00 16.88 176 LYS A N 1
ATOM 1595 C CA . LYS A 1 176 ? 59.532 92.137 66.055 1.00 15.60 176 LYS A CA 1
ATOM 1596 C C . LYS A 1 176 ? 60.379 93.327 65.611 1.00 13.91 176 LYS A C 1
ATOM 1597 O O . LYS A 1 176 ? 60.946 93.295 64.518 1.00 15.22 176 LYS A O 1
ATOM 1603 N N . GLN A 1 177 ? 60.485 94.353 66.462 1.00 14.45 177 GLN A N 1
ATOM 1604 C CA A GLN A 1 177 ? 61.299 95.533 66.159 0.70 15.96 177 GLN A CA 1
ATOM 1605 C CA B GLN A 1 177 ? 61.305 95.534 66.177 0.30 14.95 177 GLN A CA 1
ATOM 1606 C C . GLN A 1 177 ? 62.742 95.116 65.882 1.00 13.12 177 GLN A C 1
ATOM 1607 O O . GLN A 1 177 ? 63.281 94.263 66.568 1.00 15.17 177 GLN A O 1
ATOM 1618 N N . ILE A 1 178 ? 63.364 95.718 64.862 1.00 13.01 178 ILE A N 1
ATOM 1619 C CA . ILE A 1 178 ? 64.756 95.406 64.543 1.00 12.30 178 ILE A CA 1
ATOM 1620 C C . ILE A 1 178 ? 65.653 95.792 65.726 1.00 11.69 178 ILE A C 1
ATOM 1621 O O . ILE A 1 178 ? 65.557 96.903 66.247 1.00 15.44 178 ILE A O 1
ATOM 1626 N N . ASP A 1 179 ? 66.497 94.866 66.180 1.00 11.67 179 ASP A N 1
ATOM 1627 C CA . ASP A 1 179 ? 67.360 95.134 67.328 1.00 12.99 179 ASP A CA 1
ATOM 1628 C C . ASP A 1 179 ? 68.488 96.128 67.054 1.00 13.29 179 ASP A C 1
ATOM 1629 O O . ASP A 1 179 ? 68.776 96.971 67.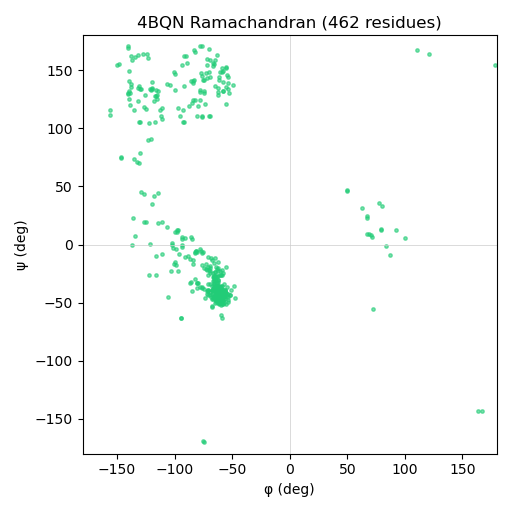907 1.00 16.01 179 ASP A O 1
ATOM 1634 N N . ILE A 1 180 ? 69.116 96.034 65.880 1.00 12.08 180 ILE A N 1
ATOM 1635 C CA . ILE A 1 180 ? 70.390 96.707 65.627 1.00 12.04 180 ILE A CA 1
ATOM 1636 C C . ILE A 1 180 ? 70.288 97.449 64.298 1.00 12.19 180 ILE A C 1
ATOM 1637 O O . ILE A 1 180 ? 70.089 96.819 63.261 1.00 13.18 180 ILE A O 1
ATOM 1642 N N A SER A 1 181 ? 70.409 98.780 64.335 0.69 12.87 181 SER A N 1
ATOM 1643 N N B SER A 1 181 ? 70.425 98.774 64.334 0.31 13.24 181 SER A N 1
ATOM 1644 C CA A SER A 1 181 ? 70.278 99.630 63.144 0.69 12.29 181 SER A CA 1
ATOM 1645 C CA B SER A 1 181 ? 70.302 99.600 63.134 0.31 13.59 181 SER A CA 1
ATOM 1646 C C A SER A 1 181 ? 71.275 100.786 63.124 0.69 12.82 181 SER A C 1
ATOM 1647 C C B SER A 1 181 ? 71.327 100.732 63.105 0.31 12.68 181 SER A C 1
ATOM 1648 O O A SER A 1 181 ? 71.841 101.155 64.158 0.69 16.96 181 SER A O 1
ATOM 1649 O O B SER A 1 181 ? 71.986 101.012 64.109 0.31 13.01 181 SER A O 1
ATOM 1654 N N . VAL A 1 182 ? 71.456 101.367 61.942 1.00 11.97 182 VAL A N 1
ATOM 1655 C CA . VAL A 1 182 ? 72.377 102.487 61.741 1.00 11.87 182 VAL A CA 1
ATOM 1656 C C . VAL A 1 182 ? 71.728 103.624 60.945 1.00 12.46 182 VAL A C 1
ATOM 1657 O O . VAL A 1 182 ? 72.415 104.387 60.276 1.00 12.66 182 VAL A O 1
ATOM 1661 N N . THR A 1 183 ? 70.414 103.776 61.074 1.00 13.37 183 THR A N 1
ATOM 1662 C CA . THR A 1 183 ? 69.667 104.771 60.295 1.00 13.11 183 THR A CA 1
ATOM 1663 C C . THR A 1 183 ? 70.174 106.210 60.504 1.00 12.62 183 THR A C 1
ATOM 1664 O O . THR A 1 183 ? 70.395 106.939 59.525 1.00 13.45 183 THR A O 1
ATOM 1668 N N . ASP A 1 184 ? 70.358 106.617 61.764 1.00 12.57 184 ASP A N 1
ATOM 1669 C CA . ASP A 1 184 ? 70.788 107.991 62.049 1.00 14.32 184 ASP A CA 1
ATOM 1670 C C . ASP A 1 184 ? 72.194 108.231 61.516 1.00 12.90 184 ASP A C 1
ATOM 1671 O O . ASP A 1 184 ? 72.489 109.300 60.984 1.00 13.86 184 ASP A O 1
ATOM 1676 N N . PHE A 1 185 ? 73.047 107.224 61.646 1.00 12.90 185 PHE A N 1
ATOM 1677 C CA . PHE A 1 185 ? 74.393 107.285 61.109 1.00 11.54 185 PHE A CA 1
ATOM 1678 C C . PHE A 1 185 ? 74.382 107.494 59.595 1.00 11.43 185 PHE A C 1
ATOM 1679 O O . PHE A 1 185 ? 75.101 108.337 59.068 1.00 12.22 185 PHE A O 1
ATOM 1687 N N . ILE A 1 186 ? 73.565 106.721 58.892 1.00 11.46 186 ILE A N 1
ATOM 1688 C CA . ILE A 1 186 ? 73.520 106.851 57.433 1.00 11.23 186 ILE A CA 1
ATOM 1689 C C . ILE A 1 186 ? 73.116 108.274 57.014 1.00 11.57 186 ILE A C 1
ATOM 1690 O O . ILE A 1 186 ? 73.803 108.909 56.215 1.00 12.63 186 ILE A O 1
ATOM 1695 N N . LEU A 1 187 ? 72.011 108.775 57.557 1.00 12.05 187 LEU A N 1
ATOM 1696 C CA . LEU A 1 187 ? 71.542 110.084 57.134 1.00 12.23 187 LEU A CA 1
ATOM 1697 C C . LEU A 1 187 ? 72.586 111.147 57.446 1.00 13.57 187 LEU A C 1
ATOM 1698 O O . LEU A 1 187 ? 72.830 112.037 56.631 1.00 14.61 187 LEU A O 1
ATOM 1703 N N . ALA A 1 188 ? 73.184 111.064 58.632 1.00 13.09 188 ALA A N 1
ATOM 1704 C CA . ALA A 1 188 ? 74.102 112.103 59.076 1.00 12.24 188 ALA A CA 1
ATOM 1705 C C . ALA A 1 188 ? 75.415 112.098 58.307 1.00 13.70 188 ALA A C 1
ATOM 1706 O O . ALA A 1 188 ? 76.055 113.134 58.188 1.00 17.10 188 ALA A O 1
ATOM 1708 N N . ASN A 1 189 ? 75.807 110.943 57.767 1.00 13.06 189 ASN A N 1
ATOM 1709 C CA . ASN A 1 189 ? 77.120 110.819 57.146 1.00 12.94 189 ASN A CA 1
ATOM 1710 C C . ASN A 1 189 ? 77.126 110.640 55.636 1.00 11.83 189 ASN A C 1
ATOM 1711 O O . ASN A 1 189 ? 78.194 110.679 55.040 1.00 12.96 189 ASN A O 1
ATOM 1716 N N . CYS A 1 190 ? 75.955 110.439 55.026 1.00 12.26 190 CYS A N 1
ATOM 1717 C CA . CYS A 1 190 ? 75.912 109.983 53.635 1.00 12.19 190 CYS A CA 1
ATOM 1718 C C . CYS A 1 190 ? 76.546 110.964 52.647 1.00 11.69 190 CYS A C 1
ATOM 1719 O O . CYS A 1 190 ? 77.138 110.534 51.646 1.00 12.83 190 CYS A O 1
ATOM 1722 N N . ARG A 1 191 ? 76.465 112.270 52.923 1.00 12.71 191 ARG A N 1
ATOM 1723 C CA . ARG A 1 191 ? 77.030 113.235 51.984 1.00 15.06 191 ARG A CA 1
ATOM 1724 C C . ARG A 1 191 ? 78.522 113.444 52.181 1.00 14.76 191 ARG A C 1
ATOM 1725 O O . ARG A 1 191 ? 79.194 113.961 51.283 1.00 17.70 191 ARG A O 1
ATOM 1733 N N . GLN A 1 192 ? 79.028 113.025 53.342 1.00 13.86 192 GLN A N 1
ATOM 1734 C CA A GLN A 1 192 ? 80.425 113.241 53.700 0.70 14.44 192 GLN A CA 1
ATOM 1735 C CA B GLN A 1 192 ? 80.423 113.242 53.715 0.30 15.17 192 GLN A CA 1
ATOM 1736 C C . GLN A 1 192 ? 81.305 112.043 53.380 1.00 15.09 192 GLN A C 1
ATOM 1737 O O . GLN A 1 192 ? 82.490 112.204 53.067 1.00 19.71 192 GLN A O 1
ATOM 1748 N N . LYS A 1 193 ? 80.717 110.849 53.469 1.00 15.16 193 LYS A N 1
ATOM 1749 C CA A LYS A 1 193 ? 81.431 109.581 53.306 0.58 15.44 193 LYS A CA 1
ATOM 1750 C CA B LYS A 1 193 ? 81.446 109.611 53.268 0.42 15.02 193 LYS A CA 1
ATOM 1751 C C . LYS A 1 193 ? 80.598 108.690 52.408 1.00 13.08 193 LYS A C 1
ATOM 1752 O O . LYS A 1 193 ? 79.384 108.628 52.558 1.00 14.43 193 LYS A O 1
ATOM 1763 N N . ARG A 1 194 ? 81.246 107.977 51.497 1.00 12.21 194 ARG A N 1
ATOM 1764 C CA . ARG A 1 194 ? 80.512 107.062 50.626 1.00 11.52 194 ARG A CA 1
ATOM 1765 C C . ARG A 1 194 ? 80.159 105.812 51.420 1.00 10.76 194 ARG A C 1
ATOM 1766 O O . ARG A 1 194 ? 81.029 105.026 51.759 1.00 13.26 194 ARG A O 1
ATOM 1774 N N . LEU A 1 195 ? 78.872 105.640 51.712 1.00 10.65 195 LEU A N 1
ATOM 1775 C CA . LEU A 1 195 ? 78.428 104.564 52.597 1.00 10.14 195 LEU A CA 1
ATOM 1776 C C . LEU A 1 195 ? 77.873 103.340 51.863 1.00 9.49 195 LEU A C 1
ATOM 1777 O O . LEU A 1 195 ? 77.739 102.271 52.458 1.00 10.50 195 LEU A O 1
ATOM 1782 N N . PHE A 1 196 ? 77.563 103.505 50.581 1.00 9.47 196 PHE A N 1
ATOM 1783 C CA . PHE A 1 196 ? 77.013 102.429 49.740 1.00 9.19 196 PHE A CA 1
ATOM 1784 C C . PHE A 1 196 ? 77.675 102.476 48.379 1.00 9.97 196 PHE A C 1
ATOM 1785 O O . PHE A 1 196 ? 77.784 103.561 47.798 1.00 10.77 196 PHE A O 1
ATOM 1793 N N . TYR A 1 197 ? 78.062 101.303 47.861 1.00 9.57 197 TYR A N 1
ATOM 1794 C CA . TYR A 1 197 ? 78.502 101.150 46.468 1.00 9.77 197 TYR A CA 1
ATOM 1795 C C . TYR A 1 197 ? 77.313 100.915 45.511 1.00 9.30 197 TYR A C 1
ATOM 1796 O O . TYR A 1 197 ? 77.363 101.288 44.326 1.00 10.95 197 TYR A O 1
ATOM 1805 N N . THR A 1 198 ? 76.278 100.244 46.013 1.00 9.36 198 THR A N 1
ATOM 1806 C CA . THR A 1 198 ? 74.993 100.098 45.333 1.00 8.53 198 THR A CA 1
ATOM 1807 C C . THR A 1 198 ? 73.950 100.231 46.425 1.00 8.09 198 THR A C 1
ATOM 1808 O O . THR A 1 198 ? 74.303 100.227 47.633 1.00 9.57 198 THR A O 1
ATOM 1812 N N . MET A 1 199 ? 72.677 100.352 46.048 1.00 9.06 199 MET A N 1
ATOM 1813 C CA A MET A 1 199 ? 71.612 100.550 47.026 0.70 9.11 199 MET A CA 1
ATOM 1814 C CA B MET A 1 199 ? 71.680 100.612 47.074 0.30 9.36 199 MET A CA 1
ATOM 1815 C C . MET A 1 199 ? 71.647 99.557 48.177 1.00 8.77 199 MET A C 1
ATOM 1816 O O . MET A 1 199 ? 71.183 99.860 49.271 1.00 9.79 199 MET A O 1
ATOM 1825 N N . ASN A 1 200 ? 72.144 98.342 47.921 1.00 9.37 200 ASN A N 1
ATOM 1826 C CA . ASN A 1 200 ? 72.133 97.318 48.981 1.00 9.38 200 ASN A CA 1
ATOM 1827 C C . ASN A 1 200 ? 73.506 96.693 49.247 1.00 8.74 200 ASN A C 1
ATOM 1828 O O . ASN A 1 200 ? 73.613 95.640 49.884 1.00 10.00 200 ASN A O 1
ATOM 1833 N N . HIS A 1 201 ? 74.559 97.387 48.817 1.00 9.75 201 HIS A N 1
ATOM 1834 C CA . HIS A 1 201 ? 75.926 96.978 49.133 1.00 9.45 201 HIS A CA 1
ATOM 1835 C C . HIS A 1 201 ? 76.669 98.072 49.894 1.00 9.08 201 HIS A C 1
ATOM 1836 O O . HIS A 1 201 ? 77.299 98.942 49.292 1.00 9.82 201 HIS A O 1
ATOM 1843 N N . PRO A 1 202 ? 76.594 98.037 51.230 1.00 9.25 202 PRO A N 1
ATOM 1844 C CA . PRO A 1 202 ? 77.387 98.943 52.076 1.00 9.56 202 PRO A CA 1
ATOM 1845 C C . PRO A 1 202 ? 78.874 98.884 51.768 1.00 9.45 202 PRO A C 1
ATOM 1846 O O . PRO A 1 202 ? 79.412 97.809 51.465 1.00 10.52 202 PRO A O 1
ATOM 1850 N N . THR A 1 203 ? 79.528 100.031 51.866 1.00 9.63 203 THR A N 1
ATOM 1851 C CA . THR A 1 203 ? 80.977 100.098 51.799 1.00 10.90 203 THR A CA 1
ATOM 1852 C C . THR A 1 203 ? 81.569 99.651 53.140 1.00 10.66 203 THR A C 1
ATOM 1853 O O . THR A 1 203 ? 80.867 99.506 54.146 1.00 11.45 203 THR A O 1
ATOM 1857 N N . ALA A 1 204 ? 82.886 99.474 53.163 1.00 11.63 204 ALA A N 1
ATOM 1858 C CA . ALA A 1 204 ? 83.603 99.121 54.387 1.00 11.65 204 ALA A CA 1
ATOM 1859 C C . ALA A 1 204 ? 83.227 99.964 55.596 1.00 10.80 204 ALA A C 1
ATOM 1860 O O . ALA A 1 204 ? 83.042 99.429 56.693 1.00 12.69 204 ALA A O 1
ATOM 1862 N N . ALA A 1 205 ? 83.160 101.280 55.408 1.00 12.32 205 ALA A N 1
ATOM 1863 C CA . ALA A 1 205 ? 82.890 102.177 56.539 1.00 12.25 205 ALA A CA 1
ATOM 1864 C C . ALA A 1 205 ? 81.540 101.835 57.170 1.00 11.41 205 ALA A C 1
ATOM 1865 O O . ALA A 1 205 ? 81.397 101.795 58.399 1.00 11.76 205 ALA A O 1
ATOM 1867 N N . LEU A 1 206 ? 80.535 101.589 56.339 1.00 10.57 206 LEU A N 1
ATOM 1868 C CA . LEU A 1 206 ? 79.217 101.239 56.859 1.00 10.20 206 LEU A CA 1
ATOM 1869 C C . LEU A 1 206 ? 79.184 99.825 57.470 1.00 10.32 206 LEU A C 1
ATOM 1870 O O . LEU A 1 206 ? 78.541 99.617 58.506 1.00 10.98 206 LEU A O 1
ATOM 1875 N N . MET A 1 207 ? 79.880 98.867 56.850 1.00 10.31 207 MET A N 1
ATOM 1876 C CA . MET A 1 207 ? 79.975 97.538 57.435 1.00 10.81 207 MET A CA 1
ATOM 1877 C C . MET A 1 207 ? 80.647 97.579 58.805 1.00 11.11 207 MET A C 1
ATOM 1878 O O . MET A 1 207 ? 80.220 96.861 59.714 1.00 11.67 207 MET A O 1
ATOM 1883 N N . ARG A 1 208 ? 81.703 98.383 58.954 1.00 10.96 208 ARG A N 1
ATOM 1884 C CA . ARG A 1 208 ? 82.331 98.535 60.271 1.00 12.37 208 ARG A CA 1
ATOM 1885 C C . ARG A 1 208 ? 81.331 99.104 61.266 1.00 11.04 208 ARG A C 1
ATOM 1886 O O . ARG A 1 208 ? 81.265 98.662 62.417 1.00 12.04 208 ARG A O 1
ATOM 1894 N N . GLU A 1 209 ? 80.562 100.103 60.837 1.00 10.78 209 GLU A N 1
ATOM 1895 C CA . GLU A 1 209 ? 79.629 100.749 61.754 1.00 11.69 209 GLU A CA 1
ATOM 1896 C C . GLU A 1 209 ? 78.564 99.771 62.258 1.00 10.74 209 GLU A C 1
ATOM 1897 O O . GLU A 1 209 ? 78.301 99.702 63.467 1.00 11.51 209 GLU A O 1
ATOM 1903 N N . ILE A 1 210 ? 77.953 99.004 61.353 1.00 10.64 210 ILE A N 1
ATOM 1904 C CA . ILE A 1 210 ? 76.917 98.052 61.778 1.00 11.47 210 ILE A CA 1
ATOM 1905 C C . ILE A 1 210 ? 77.514 96.937 62.643 1.00 11.18 210 ILE A C 1
ATOM 1906 O O . ILE A 1 210 ? 76.901 96.531 63.633 1.00 11.66 210 ILE A O 1
ATOM 1911 N N . ALA A 1 211 ? 78.714 96.464 62.296 1.00 10.62 211 ALA A N 1
ATOM 1912 C CA . ALA A 1 211 ? 79.396 95.462 63.125 1.00 10.59 211 ALA A CA 1
ATOM 1913 C C . ALA A 1 211 ? 79.643 96.022 64.538 1.00 11.16 211 ALA A C 1
ATOM 1914 O O . ALA A 1 211 ? 79.461 95.316 65.530 1.00 11.88 211 ALA A O 1
ATOM 1916 N N . ALA A 1 212 ? 80.054 97.286 64.632 1.00 11.71 212 ALA A N 1
ATOM 1917 C CA . ALA A 1 212 ? 80.219 97.930 65.934 1.00 11.23 212 ALA A CA 1
ATOM 1918 C C . ALA A 1 212 ? 78.911 97.927 66.729 1.00 11.51 212 ALA A C 1
ATOM 1919 O O . ALA A 1 212 ? 78.919 97.624 67.934 1.00 12.93 212 ALA A O 1
ATOM 1921 N N . ARG A 1 213 ? 77.786 98.241 66.081 1.00 12.10 213 ARG A N 1
ATOM 1922 C CA . ARG A 1 213 ? 76.505 98.249 66.789 1.00 11.80 213 ARG A CA 1
ATOM 1923 C C . ARG A 1 213 ? 76.117 96.852 67.250 1.00 10.52 213 ARG A C 1
ATOM 1924 O O . ARG A 1 213 ? 75.516 96.702 68.308 1.00 13.00 213 ARG A O 1
ATOM 1932 N N . CYS A 1 214 ? 76.466 95.832 66.476 1.00 11.07 214 CYS A N 1
ATOM 1933 C CA . CYS A 1 214 ? 76.250 94.471 66.922 1.00 11.90 214 CYS A CA 1
ATOM 1934 C C . CYS A 1 214 ? 77.045 94.193 68.197 1.00 12.65 214 CYS A C 1
ATOM 1935 O O . CYS A 1 214 ? 76.525 93.608 69.141 1.00 13.06 214 CYS A O 1
ATOM 1938 N N . MET A 1 215 ? 78.312 94.606 68.218 1.00 11.67 215 MET A N 1
ATOM 1939 C CA . MET A 1 215 ? 79.133 94.373 69.407 1.00 13.44 215 MET A CA 1
ATOM 1940 C C . MET A 1 215 ? 78.590 95.104 70.618 1.00 13.30 215 MET A C 1
ATOM 1941 O O . MET A 1 215 ? 78.621 94.556 71.721 1.00 15.47 215 MET A O 1
ATOM 1946 N N . LEU A 1 216 ? 78.079 96.323 70.429 1.00 12.36 216 LEU A N 1
ATOM 1947 C CA . LEU A 1 216 ? 77.493 97.050 71.565 1.00 13.49 216 LEU A CA 1
ATOM 1948 C C . LEU A 1 216 ? 76.277 96.309 72.090 1.00 15.05 216 LEU A C 1
ATOM 1949 O O . LEU A 1 216 ? 76.092 96.217 73.297 1.00 15.84 216 LEU A O 1
ATOM 1954 N N . ALA A 1 217 ? 75.472 95.755 71.182 1.00 13.57 217 ALA A N 1
ATOM 1955 C CA . ALA A 1 217 ? 74.265 95.007 71.573 1.00 14.45 217 ALA A CA 1
ATOM 1956 C C . ALA A 1 217 ? 74.620 93.758 72.374 1.00 15.42 217 ALA A C 1
ATOM 1957 O O . ALA A 1 217 ? 73.849 93.321 73.229 1.00 19.01 217 ALA A O 1
ATOM 1959 N N . LEU A 1 218 ? 75.788 93.189 72.085 1.00 14.30 218 LEU A N 1
ATOM 1960 C CA . LEU A 1 218 ? 76.293 92.024 72.806 1.00 15.42 218 LEU A CA 1
ATOM 1961 C C . LEU A 1 218 ? 76.953 92.349 74.148 1.00 16.50 218 LEU A C 1
ATOM 1962 O O . LEU A 1 218 ? 77.297 91.436 74.904 1.00 21.29 218 LEU A O 1
ATOM 1967 N N . GLY A 1 219 ? 77.124 93.638 74.453 1.00 16.01 219 GLY A N 1
ATOM 1968 C CA . GLY A 1 219 ? 77.683 94.054 75.738 1.00 15.52 219 GLY A CA 1
ATOM 1969 C C . GLY A 1 219 ? 79.146 94.425 75.736 1.00 16.08 219 GLY A C 1
ATOM 1970 O O . GLY A 1 219 ? 79.705 94.687 76.796 1.00 19.89 219 GLY A O 1
ATOM 1971 N N . TYR A 1 220 ? 79.782 94.465 74.563 1.00 14.84 220 TYR A N 1
ATOM 1972 C CA . TYR A 1 220 ? 81.148 94.985 74.478 1.00 14.60 220 TYR A CA 1
ATOM 1973 C C . TYR A 1 220 ? 81.144 96.498 74.671 1.00 17.27 220 TYR A C 1
ATOM 1974 O O . TYR A 1 220 ? 80.138 97.147 74.399 1.00 19.27 220 TYR A O 1
ATOM 1983 N N . THR A 1 221 ? 82.262 97.045 75.142 1.00 20.07 221 THR A N 1
ATOM 1984 C CA A THR A 1 221 ? 82.490 98.485 75.287 0.70 22.68 221 THR A CA 1
ATOM 1985 C CA B THR A 1 221 ? 82.350 98.497 75.243 0.30 21.70 221 THR A CA 1
ATOM 1986 C C . THR A 1 221 ? 82.922 99.085 73.953 1.00 17.11 221 THR A C 1
ATOM 1987 O O . THR A 1 221 ? 83.380 98.361 73.072 1.00 18.19 221 THR A O 1
ATOM 1994 N N . TYR A 1 222 ? 82.838 100.405 73.826 1.00 19.24 222 TYR A N 1
ATOM 1995 C CA . TYR A 1 222 ? 83.341 101.097 72.641 1.00 20.27 222 TYR A CA 1
ATOM 1996 C C . TYR A 1 222 ? 84.810 100.786 72.391 1.00 20.31 222 TYR A C 1
ATOM 1997 O O . TYR A 1 222 ? 85.212 100.571 71.240 1.00 21.05 222 TYR A O 1
ATOM 2006 N N . SER A 1 223 ? 85.588 100.708 73.475 1.00 20.27 223 SER A N 1
ATOM 2007 C CA A SER A 1 223 ? 87.027 100.468 73.381 0.70 23.25 223 SER A CA 1
ATOM 2008 C CA B SER A 1 223 ? 87.027 100.466 73.388 0.30 23.03 223 SER A CA 1
ATOM 2009 C C . SER A 1 223 ? 87.400 99.045 72.940 1.00 22.39 223 SER A C 1
ATOM 2010 O O . SER A 1 223 ? 88.525 98.812 72.502 1.00 25.43 223 SER A O 1
ATOM 2015 N N . ASP A 1 224 ? 86.454 98.104 73.047 1.00 20.58 224 ASP A N 1
ATOM 2016 C CA . ASP A 1 224 ? 86.653 96.720 72.588 1.00 19.23 224 ASP A CA 1
ATOM 2017 C C . ASP A 1 224 ? 86.640 96.584 71.055 1.00 16.90 224 ASP A C 1
ATOM 2018 O O . ASP A 1 224 ? 87.072 95.571 70.507 1.00 19.43 224 ASP A O 1
ATOM 2023 N N . ILE A 1 225 ? 86.121 97.596 70.371 1.00 17.26 225 ILE A N 1
ATOM 2024 C CA . ILE A 1 225 ? 85.730 97.449 68.976 1.00 15.15 225 ILE A CA 1
ATOM 2025 C C . ILE A 1 225 ? 86.814 97.953 68.026 1.00 15.63 225 ILE A C 1
ATOM 2026 O O . ILE A 1 225 ? 87.152 99.136 68.028 1.00 20.04 225 ILE A O 1
ATOM 2031 N N . SER A 1 226 ? 87.345 97.041 67.214 1.00 16.90 226 SER A N 1
ATOM 2032 C CA A SER A 1 226 ? 88.340 97.387 66.205 0.70 17.03 226 SER A CA 1
ATOM 2033 C CA B SER A 1 226 ? 88.374 97.363 66.229 0.30 17.24 226 SER A CA 1
ATOM 2034 C C . SER A 1 226 ? 88.245 96.368 65.088 1.00 17.79 226 SER A C 1
ATOM 2035 O O . SER A 1 226 ? 88.033 95.195 65.335 1.00 25.25 226 SER A O 1
ATOM 2040 N N . PHE A 1 227 ? 88.375 96.831 63.855 1.00 17.13 227 PHE A N 1
ATOM 2041 C CA . PHE A 1 227 ? 88.232 95.954 62.699 1.00 15.68 227 PHE A CA 1
ATOM 2042 C C . PHE A 1 227 ? 89.423 96.054 61.765 1.00 17.22 227 PHE A C 1
ATOM 2043 O O . PHE A 1 227 ? 90.194 97.016 61.816 1.00 20.01 227 PHE A O 1
ATOM 2051 N N . ASP A 1 228 ? 89.535 95.064 60.880 1.00 15.88 228 ASP A N 1
ATOM 2052 C CA . ASP A 1 228 ? 90.511 95.102 59.801 1.00 16.35 228 ASP A CA 1
ATOM 2053 C C . ASP A 1 228 ? 90.048 96.172 58.814 1.00 16.74 228 ASP A C 1
ATOM 2054 O O . ASP A 1 228 ? 89.031 96.004 58.151 1.00 17.59 228 ASP A O 1
ATOM 2059 N N . GLN A 1 229 ? 90.788 97.277 58.737 1.00 18.02 229 GLN A N 1
ATOM 2060 C CA . GLN A 1 229 ? 90.442 98.414 57.875 1.00 21.27 229 GLN A CA 1
ATOM 2061 C C . GLN A 1 229 ? 90.545 98.104 56.383 1.00 20.45 229 GLN A C 1
ATOM 2062 O O . GLN A 1 229 ? 90.072 98.883 55.557 1.00 25.01 229 GLN A O 1
ATOM 2068 N N . ASN A 1 230 ? 91.176 96.987 56.034 1.00 20.71 230 ASN A N 1
ATOM 2069 C CA . ASN A 1 230 ? 91.307 96.608 54.625 1.00 23.19 230 ASN A CA 1
ATOM 2070 C C . ASN A 1 230 ? 90.132 95.810 54.078 1.00 17.65 230 ASN A C 1
ATOM 2071 O O . ASN A 1 230 ? 90.008 95.636 52.867 1.00 23.49 230 ASN A O 1
ATOM 2076 N N . LEU A 1 231 ? 89.262 95.329 54.965 1.00 16.98 231 LEU A N 1
ATOM 2077 C CA . LEU A 1 231 ? 88.130 94.526 54.527 1.00 15.49 231 LEU A CA 1
ATOM 2078 C C . LEU A 1 231 ? 87.067 95.408 53.884 1.00 13.67 231 LEU A C 1
ATOM 2079 O O . LEU A 1 231 ? 86.669 96.414 54.453 1.00 18.82 231 LEU A O 1
ATOM 2084 N N . ASP A 1 232 ? 86.608 95.022 52.702 1.00 13.69 232 ASP A N 1
ATOM 2085 C CA . ASP A 1 232 ? 85.569 95.775 51.988 1.00 14.09 232 ASP A CA 1
ATOM 2086 C C . ASP A 1 232 ? 84.754 94.721 51.234 1.00 12.39 232 ASP A C 1
ATOM 2087 O O . ASP A 1 232 ? 84.896 94.559 50.004 1.00 13.98 232 ASP A O 1
ATOM 2092 N N . PRO A 1 233 ? 83.921 93.963 51.979 1.00 12.16 233 PRO A N 1
ATOM 2093 C CA . PRO A 1 233 ? 83.425 92.697 51.421 1.00 13.50 233 PRO A CA 1
ATOM 2094 C C . PRO A 1 233 ? 82.408 92.812 50.294 1.00 12.76 233 PRO A C 1
ATOM 2095 O O . PRO A 1 233 ? 82.247 91.854 49.548 1.00 16.55 233 PRO A O 1
ATOM 2099 N N . LEU A 1 234 ? 81.752 93.963 50.158 1.00 11.31 234 LEU A N 1
ATOM 2100 C CA . LEU A 1 234 ? 80.698 94.127 49.154 1.00 11.30 234 LEU A CA 1
ATOM 2101 C C . LEU A 1 234 ? 81.097 95.138 48.083 1.00 10.37 234 LEU A C 1
ATOM 2102 O O . LEU A 1 234 ? 80.295 95.976 47.678 1.00 12.45 234 LEU A O 1
ATOM 2107 N N . ASP A 1 235 ? 82.338 95.037 47.618 1.00 12.58 235 ASP A N 1
ATOM 2108 C CA . ASP A 1 235 ? 82.891 96.007 46.672 1.00 13.02 235 ASP A CA 1
ATOM 2109 C C . ASP A 1 235 ? 82.875 95.548 45.209 1.00 12.74 235 ASP A C 1
ATOM 2110 O O . ASP A 1 235 ? 83.482 96.201 44.357 1.00 14.76 235 ASP A O 1
ATOM 2115 N N . VAL A 1 236 ? 82.177 94.450 44.915 1.00 12.27 236 VAL A N 1
ATOM 2116 C CA . VAL A 1 236 ? 82.136 93.896 43.557 1.00 11.66 236 VAL A CA 1
ATOM 2117 C C . VAL A 1 236 ? 81.697 94.926 42.499 1.00 12.11 236 VAL A C 1
ATOM 2118 O O . VAL A 1 236 ? 82.316 95.033 41.421 1.00 12.80 236 VAL A O 1
ATOM 2122 N N . THR A 1 237 ? 80.659 95.690 42.820 1.00 11.38 237 THR A N 1
ATOM 2123 C CA . THR A 1 237 ? 80.021 96.583 41.870 1.00 11.18 237 THR A CA 1
ATOM 2124 C C . THR A 1 237 ? 79.889 97.972 42.471 1.00 10.44 237 THR A C 1
ATOM 2125 O O . THR A 1 237 ? 79.484 98.134 43.628 1.00 11.68 237 THR A O 1
ATOM 2129 N N . LYS A 1 238 ? 80.252 98.984 41.690 1.00 12.11 238 LYS A N 1
ATOM 2130 C CA . LYS A 1 238 ? 80.289 100.353 42.199 1.00 10.50 238 LYS A CA 1
ATOM 2131 C C . LYS A 1 238 ? 79.545 101.248 41.231 1.00 10.22 238 LYS A C 1
ATOM 2132 O O . LYS A 1 238 ? 80.027 101.508 40.120 1.00 13.90 238 LYS A O 1
ATOM 2138 N N . MET A 1 239 ? 78.346 101.659 41.630 1.00 10.54 239 MET A N 1
ATOM 2139 C CA . MET A 1 239 ? 77.536 102.546 40.805 1.00 10.15 239 MET A CA 1
ATOM 2140 C C . MET A 1 239 ? 78.124 103.949 40.800 1.00 10.85 239 MET A C 1
ATOM 2141 O O . MET A 1 239 ? 78.662 104.405 41.812 1.00 13.61 239 MET A O 1
ATOM 2146 N N . SER A 1 240 ? 78.033 104.616 39.654 1.00 11.66 240 SER A N 1
ATOM 2147 C CA A SER A 1 240 ? 78.542 105.971 39.507 0.67 11.34 240 SER A CA 1
ATOM 2148 C CA B SER A 1 240 ? 78.542 105.981 39.507 0.33 11.51 240 SER A CA 1
ATOM 2149 C C . SER A 1 240 ? 77.431 107.002 39.715 1.00 12.43 240 SER A C 1
ATOM 2150 O O . SER A 1 240 ? 76.324 106.831 39.223 1.00 13.25 240 SER A O 1
ATOM 2155 N N . LEU A 1 241 ? 77.731 108.076 40.442 1.00 11.75 241 LEU A N 1
ATOM 2156 C CA . LEU A 1 241 ? 76.758 109.145 40.640 1.00 11.05 241 LEU A CA 1
ATOM 2157 C C . LEU A 1 241 ? 76.615 110.012 39.390 1.00 10.52 241 LEU A C 1
ATOM 2158 O O . LEU A 1 241 ? 77.607 110.299 38.710 1.00 12.27 241 LEU A O 1
ATOM 2163 N N . TYR A 1 242 ? 75.390 110.432 39.099 1.00 11.00 242 TYR A N 1
ATOM 2164 C CA . TYR A 1 242 ? 75.145 111.246 37.907 1.00 9.83 242 TYR A CA 1
ATOM 2165 C C . TYR A 1 242 ? 75.819 112.627 38.022 1.00 11.41 242 TYR A C 1
ATOM 2166 O O . TYR A 1 242 ? 76.061 113.124 39.127 1.00 10.96 242 TYR A O 1
ATOM 2175 N N . PRO A 1 243 ? 76.091 113.264 36.869 1.00 11.69 243 PRO A N 1
ATOM 2176 C CA . PRO A 1 243 ? 76.651 114.614 36.894 1.00 12.95 243 PRO A CA 1
ATOM 2177 C C . PRO A 1 243 ? 75.759 115.552 37.698 1.00 10.67 243 PRO A C 1
ATOM 2178 O O . PRO A 1 243 ? 74.532 115.362 37.738 1.00 11.37 243 PRO A O 1
ATOM 2182 N N . ILE A 1 244 ? 76.392 116.583 38.269 1.00 12.40 244 ILE A N 1
ATOM 2183 C CA . ILE A 1 244 ? 75.744 117.659 39.034 1.00 12.33 244 ILE A CA 1
ATOM 2184 C C . ILE A 1 244 ? 75.275 117.145 40.396 1.00 11.09 244 ILE A C 1
ATOM 2185 O O . ILE A 1 244 ? 75.693 117.666 41.435 1.00 12.08 244 ILE A O 1
ATOM 2190 N N . TYR A 1 245 ? 74.465 116.086 40.393 1.00 11.05 245 TYR A N 1
ATOM 2191 C CA . TYR A 1 245 ? 74.055 115.434 41.635 1.00 11.21 245 TYR A CA 1
ATOM 2192 C C . TYR A 1 245 ? 75.287 114.999 42.436 1.00 10.14 245 TYR A C 1
ATOM 2193 O O . TYR A 1 245 ? 75.354 115.170 43.660 1.00 11.01 245 TYR A O 1
ATOM 2202 N N . ARG A 1 246 ? 76.302 114.487 41.738 1.00 10.82 246 ARG A N 1
ATOM 2203 C CA A ARG A 1 246 ? 77.504 113.975 42.393 0.66 11.05 246 ARG A CA 1
ATOM 2204 C CA B ARG A 1 246 ? 77.494 113.975 42.410 0.34 10.89 246 ARG A CA 1
ATOM 2205 C C . ARG A 1 246 ? 78.218 115.066 43.201 1.00 10.37 246 ARG A C 1
ATOM 2206 O O . ARG A 1 246 ? 78.911 114.777 44.184 1.00 12.44 246 ARG A O 1
ATOM 2221 N N . ASP A 1 247 ? 78.034 116.325 42.798 1.00 11.77 247 ASP A N 1
ATOM 2222 C CA . ASP A 1 247 ? 78.741 117.425 43.448 1.00 11.90 247 ASP A CA 1
ATOM 2223 C C . ASP A 1 247 ? 78.116 117.807 44.801 1.00 13.33 247 ASP A C 1
ATOM 2224 O O . ASP A 1 247 ? 78.667 118.643 45.518 1.00 15.76 247 ASP A O 1
ATOM 2229 N N . CYS A 1 248 ? 77.003 117.162 45.160 1.00 11.63 248 CYS A N 1
ATOM 2230 C CA . CYS A 1 248 ? 76.431 117.290 46.512 1.00 12.62 248 CYS A CA 1
ATOM 2231 C C . CYS A 1 248 ? 77.210 116.490 47.553 1.00 12.69 248 CYS A C 1
ATOM 2232 O O . CYS A 1 248 ? 76.925 116.591 48.746 1.00 15.17 248 CYS A O 1
ATOM 2235 N N . PHE A 1 249 ? 78.175 115.686 47.109 1.00 11.76 249 PHE A N 1
ATOM 2236 C CA . PHE A 1 249 ? 78.867 114.716 47.963 1.00 13.05 249 PHE A CA 1
ATOM 2237 C C . PHE A 1 249 ? 80.327 115.077 48.069 1.00 16.20 249 PHE A C 1
ATOM 2238 O O . PHE A 1 249 ? 80.973 115.330 47.064 1.00 16.25 249 PHE A O 1
ATOM 2246 N N . ASP A 1 250 ? 80.845 115.075 49.291 1.00 14.02 250 ASP A N 1
ATOM 2247 C CA A ASP A 1 250 ? 82.197 115.566 49.569 0.70 17.01 250 ASP A CA 1
ATOM 2248 C CA B ASP A 1 250 ? 82.188 115.596 49.535 0.30 17.58 250 ASP A CA 1
ATOM 2249 C C . ASP A 1 250 ? 83.284 114.762 48.874 1.00 19.65 250 ASP A C 1
ATOM 2250 O O . ASP A 1 250 ? 84.358 115.285 48.571 1.00 22.17 250 ASP A O 1
ATOM 2259 N N . PHE A 1 251 ? 83.003 113.485 48.633 1.00 16.15 251 PHE A N 1
ATOM 2260 C CA . PHE A 1 251 ? 84.008 112.545 48.109 1.00 17.03 251 PHE A CA 1
ATOM 2261 C C . PHE A 1 251 ? 84.175 112.544 46.593 1.00 18.59 251 PHE A C 1
ATOM 2262 O O . PHE A 1 251 ? 85.088 111.901 46.069 1.00 26.43 251 PHE A O 1
ATOM 2270 N N A SER A 1 252 ? 83.322 113.281 45.883 0.51 21.07 252 SER A N 1
ATOM 2271 N N B SER A 1 252 ? 83.282 113.253 45.914 0.49 16.80 252 SER A N 1
ATOM 2272 C CA A SER A 1 252 ? 83.225 113.164 44.418 0.51 26.75 252 SER A CA 1
ATOM 2273 C CA B SER A 1 252 ? 83.342 113.385 44.475 0.49 18.22 252 SER A CA 1
ATOM 2274 C C A SER A 1 252 ? 84.390 113.725 43.595 0.51 31.75 252 SER A C 1
ATOM 2275 C C B SER A 1 252 ? 84.489 114.291 44.072 0.49 17.96 252 SER A C 1
ATOM 2276 O O A SER A 1 252 ? 84.731 114.909 43.695 0.51 46.87 252 SER A O 1
ATOM 2277 O O B SER A 1 252 ? 84.550 115.445 44.487 0.49 27.05 252 SER A O 1
ATOM 2282 N N A GLU A 1 253 ? 84.963 112.875 42.746 0.51 34.55 253 GLU A N 1
ATOM 2283 N N B GLU A 1 253 ? 85.408 113.763 43.274 0.49 18.09 253 GLU A N 1
ATOM 2284 C CA A GLU A 1 253 ? 86.176 113.224 41.996 0.51 38.96 253 GLU A CA 1
ATOM 2285 C CA B GLU A 1 253 ? 86.466 114.583 42.712 0.49 20.93 253 GLU A CA 1
ATOM 2286 C C A GLU A 1 253 ? 86.053 113.405 40.469 0.51 43.09 253 GLU A C 1
ATOM 2287 C C B GLU A 1 253 ? 85.998 115.130 41.369 0.49 24.79 253 GLU A C 1
ATOM 2288 O O A GLU A 1 253 ? 85.947 114.539 39.998 0.51 44.20 253 GLU A O 1
ATOM 2289 O O B GLU A 1 253 ? 85.067 114.593 40.779 0.49 24.43 253 GLU A O 1
ATOM 2300 N N A LEU A 1 254 ? 86.036 112.300 39.715 0.51 42.89 254 LEU A N 1
ATOM 2301 N N B LEU A 1 254 ? 86.625 116.205 40.898 0.49 32.26 254 LEU A N 1
ATOM 2302 C CA A LEU A 1 254 ? 86.535 112.299 38.319 0.51 34.89 254 LEU A CA 1
ATOM 2303 C CA B LEU A 1 254 ? 86.188 116.873 39.667 0.49 37.12 254 LEU A CA 1
ATOM 2304 C C A LEU A 1 254 ? 85.583 112.352 37.105 0.51 40.79 254 LEU A C 1
ATOM 2305 C C B LEU A 1 254 ? 85.996 115.874 38.526 0.49 32.08 254 LEU A C 1
ATOM 2306 O O A LEU A 1 254 ? 84.518 111.729 37.094 0.51 41.45 254 LEU A O 1
ATOM 2307 O O B LEU A 1 254 ? 86.857 115.026 38.293 0.49 48.75 254 LEU A O 1
ATOM 2316 N N A ASN A 1 255 ? 86.017 113.108 36.090 0.51 43.66 255 ASN A N 1
ATOM 2317 N N B ASN A 1 255 ? 84.873 115.975 37.814 0.49 30.61 255 ASN A N 1
ATOM 2318 C CA A ASN A 1 255 ? 85.621 112.949 34.670 0.51 36.11 255 ASN A CA 1
ATOM 2319 C CA B ASN A 1 255 ? 84.539 114.985 36.787 0.49 27.11 255 ASN A CA 1
ATOM 2320 C C A ASN A 1 255 ? 84.194 113.288 34.200 0.51 26.44 255 ASN A C 1
ATOM 2321 C C B ASN A 1 255 ? 83.089 115.098 36.316 0.49 26.00 255 ASN A C 1
ATOM 2322 O O A ASN A 1 255 ? 83.754 112.757 33.179 0.51 31.38 255 ASN A O 1
ATOM 2323 O O B ASN A 1 255 ? 82.198 115.370 37.120 0.49 27.41 255 ASN A O 1
ATOM 2332 N N A ARG A 1 256 ? 83.496 114.185 34.894 0.51 25.65 256 ARG A N 1
ATOM 2333 N N B ARG A 1 256 ? 82.833 114.878 35.028 0.49 26.23 256 ARG A N 1
ATOM 2334 C CA A ARG A 1 256 ? 82.053 114.404 34.658 0.51 37.72 256 ARG A CA 1
ATOM 2335 C CA B ARG A 1 256 ? 81.444 114.847 34.561 0.49 21.53 256 ARG A CA 1
ATOM 2336 C C A ARG A 1 256 ? 81.313 113.055 34.617 0.51 29.21 256 ARG A C 1
ATOM 2337 C C B ARG A 1 256 ? 80.719 113.714 35.255 0.49 17.52 256 ARG A C 1
ATOM 2338 O O A ARG A 1 256 ? 81.097 112.464 33.557 0.51 34.00 256 ARG A O 1
ATOM 2339 O O B ARG A 1 256 ? 79.635 113.901 35.803 0.49 18.24 256 ARG A O 1
ATOM 2354 N N A MET A 1 257 ? 80.952 112.575 35.801 0.51 20.66 257 MET A N 1
ATOM 2355 N N B MET A 1 257 ? 81.352 112.544 35.261 0.49 19.16 257 MET A N 1
ATOM 2356 C CA A MET A 1 257 ? 80.507 111.203 36.012 0.51 22.77 257 MET A CA 1
ATOM 2357 C CA B MET A 1 257 ? 80.768 111.342 35.830 0.49 18.43 257 MET A CA 1
ATOM 2358 C C A MET A 1 257 ? 81.673 110.226 35.888 0.51 22.26 257 MET A C 1
ATOM 2359 C C B MET A 1 257 ? 81.839 110.261 35.886 0.49 15.98 257 MET A C 1
ATOM 2360 O O A MET A 1 257 ? 82.365 110.169 34.873 0.51 33.47 257 MET A O 1
ATOM 2361 O O B MET A 1 257 ? 82.632 110.140 34.957 0.49 16.71 257 MET A O 1
ATOM 2370 N N . ASN A 1 258 ? 81.865 109.467 36.955 1.00 17.07 258 ASN A N 1
ATOM 2371 C CA . ASN A 1 258 ? 82.882 108.430 37.062 1.00 14.59 258 ASN A CA 1
ATOM 2372 C C . ASN A 1 258 ? 82.552 107.177 36.224 1.00 14.80 258 ASN A C 1
ATOM 2373 O O . ASN A 1 258 ? 81.390 106.919 35.876 1.00 15.14 258 ASN A O 1
ATOM 2378 N N . GLU A 1 259 ? 83.590 106.405 35.915 1.00 15.58 259 GLU A N 1
ATOM 2379 C CA A GLU A 1 259 ? 83.371 105.064 35.384 0.70 14.62 259 GLU A CA 1
ATOM 2380 C CA B GLU A 1 259 ? 83.454 105.037 35.431 0.30 16.23 259 GLU A CA 1
ATOM 2381 C C . GLU A 1 259 ? 82.597 104.232 36.414 1.00 15.02 259 GLU A C 1
ATOM 2382 O O . GLU A 1 259 ? 82.608 104.516 37.610 1.00 16.70 259 GLU A O 1
ATOM 2393 N N . TYR A 1 260 ? 81.875 103.235 35.928 1.00 13.60 260 TYR A N 1
ATOM 2394 C CA . TYR A 1 260 ? 81.230 102.247 36.790 1.00 13.31 260 TYR A CA 1
ATOM 2395 C C . TYR A 1 260 ? 82.211 101.103 37.024 1.00 14.78 260 TYR A C 1
ATOM 2396 O O . TYR A 1 260 ? 83.130 100.885 36.229 1.00 16.14 260 TYR A O 1
ATOM 2405 N N . GLN A 1 261 ? 82.030 100.371 38.118 1.00 13.35 261 GLN A N 1
ATOM 2406 C CA . GLN A 1 261 ? 82.638 99.050 38.244 1.00 13.95 261 GLN A CA 1
ATOM 2407 C C . GLN A 1 261 ? 81.499 98.046 38.316 1.00 12.91 261 GLN A C 1
ATOM 2408 O O . GLN A 1 261 ? 80.566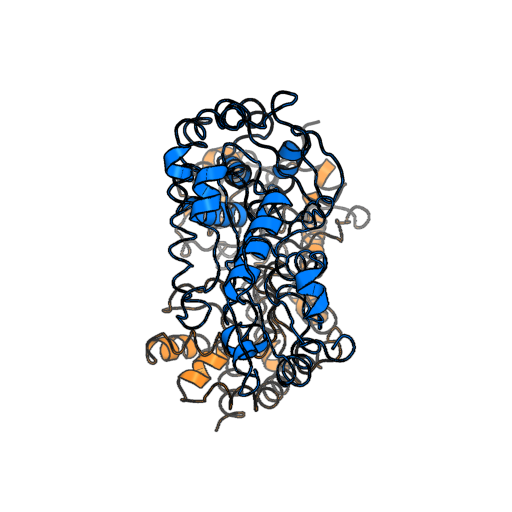 98.201 39.109 1.00 13.23 261 GLN A O 1
ATOM 2414 N N . VAL A 1 262 ? 81.566 97.021 37.475 1.00 14.97 262 VAL A N 1
ATOM 2415 C CA . VAL A 1 262 ? 80.551 95.982 37.464 1.00 14.05 262 VAL A CA 1
ATOM 2416 C C . VAL A 1 262 ? 81.257 94.630 37.466 1.00 15.57 262 VAL A C 1
ATOM 2417 O O . VAL A 1 262 ? 82.086 94.347 36.586 1.00 18.72 262 VAL A O 1
ATOM 2421 N N . LEU A 1 263 ? 80.946 93.802 38.460 1.00 15.53 263 LEU A N 1
ATOM 2422 C CA . LEU A 1 263 ? 81.600 92.489 38.617 1.00 15.44 263 LEU A CA 1
ATOM 2423 C C . LEU A 1 263 ? 83.130 92.626 38.539 1.00 15.79 263 LEU A C 1
ATOM 2424 O O . LEU A 1 263 ? 83.803 91.871 37.835 1.00 20.74 263 LEU A O 1
ATOM 2429 N N . TYR A 1 264 ? 83.655 93.617 39.257 1.00 15.54 264 TYR A N 1
ATOM 2430 C CA . TYR A 1 264 ? 85.092 93.903 39.376 1.00 17.10 264 TYR A CA 1
ATOM 2431 C C . TYR A 1 264 ? 85.763 94.417 38.104 1.00 20.63 264 TYR A C 1
ATOM 2432 O O . TYR A 1 264 ? 86.988 94.526 38.056 1.00 26.96 264 TYR A O 1
ATOM 2441 N N . LYS A 1 265 ? 84.965 94.737 37.088 1.00 20.47 265 LYS A N 1
ATOM 2442 C CA A LYS A 1 265 ? 85.482 95.303 35.841 0.60 22.09 265 LYS A CA 1
ATOM 2443 C CA B LYS A 1 265 ? 85.500 95.310 35.858 0.40 21.87 265 LYS A CA 1
ATOM 2444 C C . LYS A 1 265 ? 85.043 96.755 35.684 1.00 20.29 265 LYS A C 1
ATOM 2445 O O . LYS A 1 265 ? 83.908 97.101 35.984 1.00 21.05 265 LYS A O 1
ATOM 2456 N N . LYS A 1 266 ? 85.945 97.601 35.203 1.00 19.52 266 LYS A N 1
ATOM 2457 C CA A LYS A 1 266 ? 85.600 98.993 34.962 0.60 19.41 266 LYS A CA 1
ATOM 2458 C CA B LYS A 1 266 ? 85.632 99.002 34.944 0.40 19.03 266 LYS A CA 1
ATOM 2459 C C . LYS A 1 266 ? 84.896 99.148 33.618 1.00 18.05 266 LYS A C 1
ATOM 2460 O O . LYS A 1 266 ? 85.246 98.492 32.629 1.00 22.34 266 LYS A O 1
ATOM 2471 N N . LYS A 1 267 ? 83.892 100.014 33.598 1.00 17.94 267 LYS A N 1
ATOM 2472 C CA . LYS A 1 267 ? 83.140 100.322 32.381 1.00 18.03 267 LYS A CA 1
ATOM 2473 C C . LYS A 1 267 ? 82.855 101.821 32.332 1.00 15.18 267 LYS A C 1
ATOM 2474 O O . LYS A 1 267 ? 82.318 102.391 33.289 1.00 17.59 267 LYS A O 1
ATOM 2480 N N . ALA A 1 268 ? 83.248 102.477 31.240 1.00 17.19 268 ALA A N 1
ATOM 2481 C CA . ALA A 1 268 ? 83.040 103.922 31.093 1.00 15.89 268 ALA A CA 1
ATOM 2482 C C . ALA A 1 268 ? 81.547 104.237 31.157 1.00 15.14 268 ALA A C 1
ATOM 2483 O O . ALA A 1 268 ? 80.715 103.404 30.762 1.00 16.27 268 ALA A O 1
ATOM 2485 N N . TYR A 1 269 ? 81.193 105.415 31.673 1.00 14.36 269 TYR A N 1
ATOM 2486 C CA A TYR A 1 269 ? 79.770 105.677 31.897 0.70 14.88 269 TYR A CA 1
ATOM 2487 C CA B TYR A 1 269 ? 79.792 105.798 31.885 0.30 14.48 269 TYR A CA 1
ATOM 2488 C C . TYR A 1 269 ? 78.963 105.702 30.602 1.00 14.92 269 TYR A C 1
ATOM 2489 O O . TYR A 1 269 ? 77.828 105.241 30.609 1.00 14.23 269 TYR A O 1
ATOM 2506 N N . GLU A 1 270 ? 79.532 106.186 29.492 1.00 16.50 270 GLU A N 1
ATOM 2507 C CA A GLU A 1 270 ? 78.763 106.256 28.252 0.60 18.45 270 GLU A CA 1
ATOM 2508 C CA B GLU A 1 270 ? 78.767 106.255 28.248 0.40 17.93 270 GLU A CA 1
ATOM 2509 C C . GLU A 1 270 ? 78.377 104.862 27.736 1.00 17.27 270 GLU A C 1
ATOM 2510 O O . GLU A 1 270 ? 77.186 104.597 27.529 1.00 17.69 270 GLU A O 1
ATOM 2521 N N . PRO A 1 271 ? 79.373 103.959 27.542 1.00 16.55 271 PRO A N 1
ATOM 2522 C CA . PRO A 1 271 ? 78.970 102.626 27.106 1.00 18.12 271 PRO A CA 1
ATOM 2523 C C . PRO A 1 271 ? 78.103 101.900 28.124 1.00 17.76 271 PRO A C 1
ATOM 2524 O O . PRO A 1 271 ? 77.226 101.147 27.725 1.00 18.64 271 PRO A O 1
ATOM 2528 N N . TYR A 1 272 ? 78.329 102.120 29.415 1.00 15.56 272 TYR A N 1
ATOM 2529 C CA . TYR A 1 272 ? 77.477 101.503 30.429 1.00 14.94 272 TYR A CA 1
ATOM 2530 C C . TYR A 1 272 ? 76.005 101.882 30.209 1.00 14.89 272 TYR A C 1
ATOM 2531 O O . TYR A 1 272 ? 75.104 101.018 30.163 1.00 14.54 272 TYR A O 1
ATOM 2540 N N . LEU A 1 273 ? 75.758 103.178 30.065 1.00 13.10 273 LEU A N 1
ATOM 2541 C CA . LEU A 1 273 ? 74.390 103.659 29.930 1.00 12.97 273 LEU A CA 1
ATOM 2542 C C . LEU A 1 273 ? 73.777 103.278 28.582 1.00 13.61 273 LEU A C 1
ATOM 2543 O O . LEU A 1 273 ? 72.611 102.920 28.502 1.00 13.67 273 LEU A O 1
ATOM 2548 N N . LEU A 1 274 ? 74.563 103.345 27.516 1.00 15.58 274 LEU A N 1
ATOM 2549 C CA . LEU A 1 274 ? 74.089 102.866 26.223 1.00 16.60 274 LEU A CA 1
ATOM 2550 C C . LEU A 1 274 ? 73.699 101.385 26.278 1.00 15.98 274 LEU A C 1
ATOM 2551 O O . LEU A 1 274 ? 72.674 100.984 25.712 1.00 17.80 274 LEU A O 1
ATOM 2556 N N . GLU A 1 275 ? 74.499 100.577 26.970 1.00 16.25 275 GLU A N 1
ATOM 2557 C CA . GLU A 1 275 ? 74.197 99.146 27.122 1.00 17.59 275 GLU A CA 1
ATOM 2558 C C . GLU A 1 275 ? 72.928 98.902 27.939 1.00 15.58 275 GLU A C 1
ATOM 2559 O O . GLU A 1 275 ? 72.210 97.937 27.714 1.00 15.49 275 GLU A O 1
ATOM 2565 N N . GLN A 1 276 ? 72.644 99.784 28.889 1.00 14.14 276 GLN A N 1
ATOM 2566 C CA . GLN A 1 276 ? 71.366 99.707 29.614 1.00 12.89 276 GLN A CA 1
ATOM 2567 C C . GLN A 1 276 ? 70.188 99.861 28.657 1.00 13.56 276 GLN A C 1
ATOM 2568 O O . GLN A 1 276 ? 69.212 99.101 28.723 1.00 14.05 276 GLN A O 1
ATOM 2574 N N . PHE A 1 277 ? 70.268 100.845 27.762 1.00 14.56 277 PHE A N 1
ATOM 2575 C CA . PHE A 1 277 ? 69.228 100.990 26.735 1.00 14.08 277 PHE A CA 1
ATOM 2576 C C . PHE A 1 277 ? 69.078 99.706 25.926 1.00 14.09 277 PHE A C 1
ATOM 2577 O O . PHE A 1 277 ? 67.961 99.226 25.723 1.00 15.97 277 PHE A O 1
ATOM 2585 N N . GLU A 1 278 ? 70.203 99.143 25.491 1.00 15.56 278 GLU A N 1
ATOM 2586 C CA A GLU A 1 278 ? 70.178 97.936 24.671 0.70 15.94 278 GLU A CA 1
ATOM 2587 C CA B GLU A 1 278 ? 70.193 97.925 24.673 0.30 15.66 278 GLU A CA 1
ATOM 2588 C C . GLU A 1 278 ? 69.549 96.773 25.440 1.00 15.31 278 GLU A C 1
ATOM 2589 O O . GLU A 1 278 ? 68.781 95.993 24.880 1.00 17.71 278 GLU A O 1
ATOM 2600 N N . TRP A 1 279 ? 69.840 96.688 26.736 1.00 14.52 279 TRP A N 1
ATOM 2601 C CA . TRP A 1 279 ? 69.302 95.630 27.576 1.00 14.69 279 TRP A CA 1
ATOM 2602 C C . TRP A 1 279 ? 67.776 95.755 27.682 1.00 13.17 279 TRP A C 1
ATOM 2603 O O . TRP A 1 279 ? 67.059 94.783 27.439 1.00 14.87 279 TRP A O 1
ATOM 2614 N N . PHE A 1 280 ? 67.274 96.947 28.004 1.00 13.48 280 PHE A N 1
ATOM 2615 C CA . PHE A 1 280 ? 65.828 97.128 28.103 1.00 13.94 280 PHE A CA 1
ATOM 2616 C C . PHE A 1 280 ? 65.109 96.914 26.767 1.00 14.43 280 PHE A C 1
ATOM 2617 O O . PHE A 1 280 ? 63.980 96.410 26.758 1.00 15.32 280 PHE A O 1
ATOM 2625 N N . GLU A 1 281 ? 65.750 97.311 25.660 1.00 15.48 281 GLU A N 1
ATOM 2626 C CA A GLU A 1 281 ? 65.119 97.184 24.350 0.70 16.11 281 GLU A CA 1
ATOM 2627 C CA B GLU A 1 281 ? 65.206 97.165 24.301 0.30 15.28 281 GLU A CA 1
ATOM 2628 C C . GLU A 1 281 ? 64.945 95.706 23.940 1.00 16.12 281 GLU A C 1
ATOM 2629 O O . GLU A 1 281 ? 64.138 95.403 23.069 1.00 20.32 281 GLU A O 1
ATOM 2640 N N . ARG A 1 282 ? 65.658 94.793 24.608 1.00 15.28 282 ARG A N 1
ATOM 2641 C CA A ARG A 1 282 ? 65.499 93.352 24.344 0.70 17.21 282 ARG A CA 1
ATOM 2642 C CA B ARG A 1 282 ? 65.510 93.353 24.361 0.30 16.13 282 ARG A CA 1
ATOM 2643 C C . ARG A 1 282 ? 64.251 92.752 24.990 1.00 14.13 282 ARG A C 1
ATOM 2644 O O . ARG A 1 282 ? 63.782 91.705 24.571 1.00 18.15 282 ARG A O 1
ATOM 2659 N N . SER A 1 283 ? 63.721 93.406 26.021 1.00 15.61 283 SER A N 1
ATOM 2660 C CA . SER A 1 283 ? 62.543 92.905 26.724 1.00 15.92 283 SER A CA 1
ATOM 2661 C C . SER A 1 283 ? 61.256 93.490 26.125 1.00 16.86 283 SER A C 1
ATOM 2662 O O . SER A 1 283 ? 61.303 94.515 25.452 1.00 16.62 283 SER A O 1
ATOM 2665 N N . PRO A 1 284 ? 60.090 92.861 26.396 1.00 15.67 284 PRO A N 1
ATOM 2666 C CA . PRO A 1 284 ? 58.841 93.444 25.903 1.00 16.41 284 PRO A CA 1
ATOM 2667 C C . PRO A 1 284 ? 58.616 94.824 26.509 1.00 14.30 284 PRO A C 1
ATOM 2668 O O . PRO A 1 284 ? 58.806 95.019 27.705 1.00 15.09 284 PRO A O 1
ATOM 2672 N N . LYS A 1 285 ? 58.231 95.780 25.676 1.00 17.00 285 LYS A N 1
ATOM 2673 C CA . LYS A 1 285 ? 57.989 97.141 26.137 1.00 15.51 285 LYS A CA 1
ATOM 2674 C C . LYS A 1 285 ? 56.960 97.197 27.268 1.00 15.90 285 LYS A C 1
ATOM 2675 O O . LYS A 1 285 ? 57.122 97.969 28.214 1.00 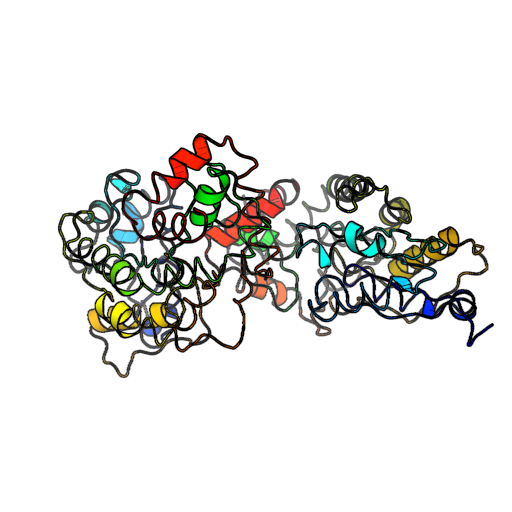16.72 285 LYS A O 1
ATOM 2681 N N . ALA A 1 286 ? 55.915 96.380 27.188 1.00 15.71 286 ALA A N 1
ATOM 2682 C CA . ALA A 1 286 ? 54.904 96.364 28.241 1.00 16.39 286 ALA A CA 1
ATOM 2683 C C . ALA A 1 286 ? 55.513 95.986 29.589 1.00 15.23 286 ALA A C 1
ATOM 2684 O O . ALA A 1 286 ? 55.111 96.513 30.635 1.00 16.84 286 ALA A O 1
ATOM 2686 N N . ASP A 1 287 ? 56.485 95.078 29.574 1.00 15.52 287 ASP A N 1
ATOM 2687 C CA . ASP A 1 287 ? 57.109 94.628 30.826 1.00 14.61 287 ASP A CA 1
ATOM 2688 C C . ASP A 1 287 ? 58.077 95.675 31.352 1.00 13.59 287 ASP A C 1
ATOM 2689 O O . ASP A 1 287 ? 58.169 95.885 32.568 1.00 13.93 287 ASP A O 1
ATOM 2694 N N . VAL A 1 288 ? 58.779 96.348 30.448 1.00 13.29 288 VAL A N 1
ATOM 2695 C CA . VAL A 1 288 ? 59.642 97.459 30.853 1.00 13.71 288 VAL A CA 1
ATOM 2696 C C . VAL A 1 288 ? 58.779 98.587 31.458 1.00 13.52 288 VAL A C 1
ATOM 2697 O O . VAL A 1 288 ? 59.144 99.187 32.481 1.00 12.92 288 VAL A O 1
ATOM 2701 N N . SER A 1 289 ? 57.626 98.869 30.853 1.00 14.67 289 SER A N 1
ATOM 2702 C CA . SER A 1 289 ? 56.707 99.872 31.404 1.00 12.99 289 SER A CA 1
ATOM 2703 C C . SER A 1 289 ? 56.166 99.480 32.794 1.00 15.42 289 SER A C 1
ATOM 2704 O O . SER A 1 289 ? 56.096 100.305 33.709 1.00 15.25 289 SER A O 1
ATOM 2707 N N . ALA A 1 290 ? 55.793 98.216 32.960 1.00 14.89 290 ALA A N 1
ATOM 2708 C CA . ALA A 1 290 ? 55.327 97.752 34.267 1.00 15.85 290 ALA A CA 1
ATOM 2709 C C . ALA A 1 290 ? 56.418 97.920 35.325 1.00 13.43 290 ALA A C 1
ATOM 2710 O O . ALA A 1 290 ? 56.155 98.325 36.457 1.00 14.94 290 ALA A O 1
ATOM 2712 N N . PHE A 1 291 ? 57.652 97.609 34.944 1.00 12.28 291 PHE A N 1
ATOM 2713 C CA . PHE A 1 291 ? 58.798 97.771 35.840 1.00 12.46 291 PHE A CA 1
ATOM 2714 C C . PHE A 1 291 ? 58.972 99.243 36.224 1.00 11.81 291 PHE A C 1
ATOM 2715 O O . PHE A 1 291 ? 59.083 99.588 37.414 1.00 12.42 291 PHE A O 1
ATOM 2723 N N . PHE A 1 292 ? 58.977 100.122 35.223 1.00 12.40 292 PHE A N 1
ATOM 2724 C CA . PHE A 1 292 ? 59.176 101.528 35.509 1.00 12.37 292 PHE A CA 1
ATOM 2725 C C . PHE A 1 292 ? 58.057 102.055 36.404 1.00 11.83 292 PHE A C 1
ATOM 2726 O O . PHE A 1 292 ? 58.327 102.805 37.350 1.00 13.16 292 PHE A O 1
ATOM 2734 N N . ASP A 1 293 ? 56.816 101.667 36.126 1.00 12.87 293 ASP A N 1
ATOM 2735 C CA . ASP A 1 293 ? 55.690 102.125 36.944 1.00 13.66 293 ASP A CA 1
ATOM 2736 C C . ASP A 1 293 ? 55.843 101.682 38.395 1.00 13.38 293 ASP A C 1
ATOM 2737 O O . ASP A 1 293 ? 55.532 102.427 39.332 1.00 13.94 293 ASP A O 1
ATOM 2742 N N . ARG A 1 294 ? 56.293 100.447 38.589 1.00 12.88 294 ARG A N 1
ATOM 2743 C CA . ARG A 1 294 ? 56.485 99.922 39.933 1.00 12.46 294 ARG A CA 1
ATOM 2744 C C . ARG A 1 294 ? 57.559 100.702 40.692 1.00 11.90 294 ARG A C 1
ATOM 2745 O O . ARG A 1 294 ? 57.368 101.059 41.855 1.00 13.70 294 ARG A O 1
ATOM 2753 N N . VAL A 1 295 ? 58.680 100.995 40.032 1.00 12.64 295 VAL A N 1
ATOM 2754 C CA . VAL A 1 295 ? 59.746 101.795 40.653 1.00 11.81 295 VAL A CA 1
ATOM 2755 C C . VAL A 1 295 ? 59.265 103.228 40.933 1.00 11.38 295 VAL A C 1
ATOM 2756 O O . VAL A 1 295 ? 59.490 103.776 42.019 1.00 11.43 295 VAL A O 1
ATOM 2760 N N . ALA A 1 296 ? 58.596 103.834 39.956 1.00 11.91 296 ALA A N 1
ATOM 2761 C CA . ALA A 1 296 ? 58.270 105.253 40.034 1.00 13.15 296 ALA A CA 1
ATOM 2762 C C . ALA A 1 296 ? 57.143 105.561 41.001 1.00 13.06 296 ALA A C 1
ATOM 2763 O O . ALA A 1 296 ? 57.005 106.708 41.445 1.00 14.11 296 ALA A O 1
ATOM 2765 N N . ALA A 1 297 ? 56.340 104.548 41.330 1.00 12.49 297 ALA A N 1
ATOM 2766 C CA . ALA A 1 297 ? 55.084 104.783 42.042 1.00 14.17 297 ALA A CA 1
ATOM 2767 C C . ALA A 1 297 ? 55.299 105.544 43.343 1.00 15.47 297 ALA A C 1
ATOM 2768 O O . ALA A 1 297 ? 54.525 106.448 43.669 1.00 19.50 297 ALA A O 1
ATOM 2770 N N . ASN A 1 298 ? 56.350 105.192 44.081 1.00 15.55 298 ASN A N 1
ATOM 2771 C CA . ASN A 1 298 ? 56.624 105.843 45.363 1.00 16.34 298 ASN A CA 1
ATOM 2772 C C . ASN A 1 298 ? 57.913 106.650 45.347 1.00 14.76 298 ASN A C 1
ATOM 2773 O O . ASN A 1 298 ? 58.452 106.997 46.401 1.00 17.24 298 ASN A O 1
ATOM 2778 N N . ARG A 1 299 ? 58.381 106.977 44.143 1.00 12.93 299 ARG A N 1
ATOM 2779 C CA . ARG A 1 299 ? 59.635 107.720 43.981 1.00 12.31 299 ARG A CA 1
ATOM 2780 C C . ARG A 1 299 ? 59.395 108.900 43.044 1.00 13.13 299 ARG A C 1
ATOM 2781 O O . ARG A 1 299 ? 59.726 108.840 41.857 1.00 15.21 299 ARG A O 1
ATOM 2789 N N . ARG A 1 300 ? 58.793 109.963 43.581 1.00 14.03 300 ARG A N 1
ATOM 2790 C CA . ARG A 1 300 ? 58.334 111.101 42.777 1.00 16.52 300 ARG A CA 1
ATOM 2791 C C . ARG A 1 300 ? 59.437 111.696 41.906 1.00 15.21 300 ARG A C 1
ATOM 2792 O O . ARG A 1 300 ? 59.189 112.148 40.777 1.00 18.21 300 ARG A O 1
ATOM 2800 N N . TRP A 1 301 ? 60.654 111.708 42.438 1.00 14.01 301 TRP A N 1
ATOM 2801 C CA . TRP A 1 301 ? 61.788 112.353 41.767 1.00 13.54 301 TRP A CA 1
ATOM 2802 C C . TRP A 1 301 ? 62.164 111.671 40.457 1.00 12.55 301 TRP A C 1
ATOM 2803 O O . TRP A 1 301 ? 62.768 112.301 39.596 1.00 13.41 301 TRP A O 1
ATOM 2814 N N . VAL A 1 302 ? 61.823 110.390 40.296 1.00 13.77 302 VAL A N 1
ATOM 2815 C CA A VAL A 1 302 ? 62.119 109.673 39.067 0.70 13.79 302 VAL A CA 1
ATOM 2816 C CA B VAL A 1 302 ? 62.168 109.722 39.036 0.30 13.79 302 VAL A CA 1
ATOM 2817 C C . VAL A 1 302 ? 61.293 110.224 37.881 1.00 14.26 302 VAL A C 1
ATOM 2818 O O . VAL A 1 302 ? 61.833 110.585 36.835 1.00 15.46 302 VAL A O 1
ATOM 2825 N N . ARG A 1 303 ? 59.966 110.295 38.045 1.00 15.25 303 ARG A N 1
ATOM 2826 C CA . ARG A 1 303 ? 59.150 110.880 36.963 1.00 16.17 303 ARG A CA 1
ATOM 2827 C C . ARG A 1 303 ? 59.450 112.363 36.779 1.00 15.10 303 ARG A C 1
ATOM 2828 O O . ARG A 1 303 ? 59.396 112.872 35.663 1.00 17.96 303 ARG A O 1
ATOM 2836 N N . THR A 1 304 ? 59.771 113.056 37.874 1.00 14.54 304 THR A N 1
ATOM 2837 C CA . THR A 1 304 ? 60.121 114.467 37.792 1.00 14.48 304 THR A CA 1
ATOM 2838 C C . THR A 1 304 ? 61.381 114.675 36.956 1.00 12.75 304 THR A C 1
ATOM 2839 O O . THR A 1 304 ? 61.412 115.569 36.102 1.00 14.48 304 THR A O 1
ATOM 2843 N N . ALA A 1 305 ? 62.414 113.861 37.186 1.00 13.45 305 ALA A N 1
ATOM 2844 C CA . ALA A 1 305 ? 63.646 113.960 36.402 1.00 13.15 305 ALA A CA 1
ATOM 2845 C C . ALA A 1 305 ? 63.386 113.668 34.920 1.00 13.63 305 ALA A C 1
ATOM 2846 O O . ALA A 1 305 ? 63.900 114.375 34.052 1.00 15.24 305 ALA A O 1
ATOM 2848 N N . LEU A 1 306 ? 62.573 112.644 34.640 1.00 14.60 306 LEU A N 1
ATOM 2849 C CA . LEU A 1 306 ? 62.268 112.283 33.264 1.00 16.51 306 LEU A CA 1
ATOM 2850 C C . LEU A 1 306 ? 61.558 113.451 32.557 1.00 15.28 306 LEU A C 1
ATOM 2851 O O . LEU A 1 306 ? 61.884 113.780 31.410 1.00 20.42 306 LEU A O 1
ATOM 2856 N N . ARG A 1 307 ? 60.599 114.070 33.256 1.00 15.84 307 ARG A N 1
ATOM 2857 C CA A ARG A 1 307 ? 59.830 115.189 32.711 0.60 17.66 307 ARG A CA 1
ATOM 2858 C CA B ARG A 1 307 ? 59.834 115.183 32.700 0.40 17.82 307 ARG A CA 1
ATOM 2859 C C . ARG A 1 307 ? 60.718 116.416 32.489 1.00 17.48 307 ARG A C 1
ATOM 2860 O O . ARG A 1 307 ? 60.696 117.032 31.417 1.00 20.05 307 ARG A O 1
ATOM 2875 N N . ARG A 1 308 ? 61.493 116.780 33.507 1.00 16.45 308 ARG A N 1
ATOM 2876 C CA . ARG A 1 308 ? 62.341 117.960 33.403 1.00 17.87 308 ARG A CA 1
ATOM 2877 C C . ARG A 1 308 ? 63.378 117.844 32.290 1.00 17.49 308 ARG A C 1
ATOM 2878 O O . ARG A 1 308 ? 63.639 118.816 31.586 1.00 19.95 308 ARG A O 1
ATOM 2886 N N . ALA A 1 309 ? 63.958 116.656 32.130 1.00 16.80 309 ALA A N 1
ATOM 2887 C CA . ALA A 1 309 ? 64.979 116.442 31.102 1.00 18.27 309 ALA A CA 1
ATOM 2888 C C . ALA A 1 309 ? 64.404 116.324 29.692 1.00 21.27 309 ALA A C 1
ATOM 2889 O O . ALA A 1 309 ? 65.009 116.831 28.742 1.00 25.43 309 ALA A O 1
ATOM 2891 N N . PHE A 1 310 ? 63.240 115.679 29.555 1.00 20.57 310 PHE A N 1
ATOM 2892 C CA . PHE A 1 310 ? 62.763 115.236 28.233 1.00 21.53 310 PHE A CA 1
ATOM 2893 C C . PHE A 1 310 ? 61.436 115.791 27.705 1.00 27.15 310 PHE A C 1
ATOM 2894 O O . PHE A 1 310 ? 61.075 115.522 26.554 1.00 29.04 310 PHE A O 1
ATOM 2902 N N A GLU A 1 311 ? 60.719 116.574 28.506 0.60 24.58 311 GLU A N 1
ATOM 2903 N N B GLU A 1 311 ? 60.721 116.520 28.557 0.40 24.73 311 GLU A N 1
ATOM 2904 C CA A GLU A 1 311 ? 59.460 117.175 28.029 0.60 28.89 311 GLU A CA 1
ATOM 2905 C CA B GLU A 1 311 ? 59.480 117.188 28.176 0.40 29.54 311 GLU A CA 1
ATOM 2906 C C A GLU A 1 311 ? 59.701 118.185 26.903 0.60 28.42 311 GLU A C 1
ATOM 2907 C C B GLU A 1 311 ? 59.662 118.696 28.301 0.40 37.51 311 GLU A C 1
ATOM 2908 O O A GLU A 1 311 ? 60.800 118.731 26.762 0.60 35.49 311 GLU A O 1
ATOM 2909 O O B GLU A 1 311 ? 60.673 119.248 27.865 0.40 45.16 311 GLU A O 1
ATOM 2920 N N A SER A 1 312 ? 58.803 118.469 26.106 0.60 38.13 312 SER A N 1
ATOM 2921 N N B SER A 1 312 ? 58.807 119.391 28.850 0.40 49.36 312 SER A N 1
ATOM 2922 N N . ALA B 1 3 ? 70.608 100.293 2.026 1.00 211.66 3 ALA B N 1
ATOM 2923 C CA . ALA B 1 3 ? 69.412 99.917 1.220 1.00 216.64 3 ALA B CA 1
ATOM 2924 C C . ALA B 1 3 ? 68.150 99.880 2.079 1.00 125.04 3 ALA B C 1
ATOM 2925 O O . ALA B 1 3 ? 68.193 99.466 3.241 1.00 69.60 3 ALA B O 1
ATOM 2927 N N . GLN B 1 4 ? 67.034 100.314 1.495 1.00 97.35 4 GLN B N 1
ATOM 2928 C CA . GLN B 1 4 ? 65.743 100.349 2.181 1.00 62.50 4 GLN B CA 1
ATOM 2929 C C . GLN B 1 4 ? 65.047 98.989 2.197 1.00 53.75 4 GLN B C 1
ATOM 2930 O O . GLN B 1 4 ? 64.598 98.492 1.164 1.00 77.37 4 GLN B O 1
ATOM 2936 N N . ARG B 1 5 ? 64.965 98.395 3.383 1.00 40.77 5 ARG B N 1
ATOM 2937 C CA . ARG B 1 5 ? 64.294 97.112 3.566 1.00 29.89 5 ARG B CA 1
ATOM 2938 C C . ARG B 1 5 ? 62.780 97.242 3.457 1.00 25.21 5 ARG B C 1
ATOM 2939 O O . ARG B 1 5 ? 62.227 98.336 3.602 1.00 27.38 5 ARG B O 1
ATOM 2947 N N . LYS B 1 6 ? 62.112 96.123 3.188 1.00 22.77 6 LYS B N 1
ATOM 2948 C CA A LYS B 1 6 ? 60.658 96.089 3.230 0.70 19.25 6 LYS B CA 1
ATOM 2949 C CA B LYS B 1 6 ? 60.657 96.082 3.233 0.30 19.27 6 LYS B CA 1
ATOM 2950 C C . LYS B 1 6 ? 60.226 96.247 4.687 1.00 20.45 6 LYS B C 1
ATOM 2951 O O . LYS B 1 6 ? 60.976 95.907 5.596 1.00 20.85 6 LYS B O 1
ATOM 2962 N N . LYS B 1 7 ? 59.025 96.780 4.904 1.00 21.28 7 LYS B N 1
ATOM 2963 C CA A LYS B 1 7 ? 58.541 97.059 6.254 0.50 18.98 7 LYS B CA 1
ATOM 2964 C CA B LYS B 1 7 ? 58.547 97.049 6.258 0.50 19.26 7 LYS B CA 1
ATOM 2965 C C . LYS B 1 7 ? 57.498 96.036 6.686 1.00 17.44 7 LYS B C 1
ATOM 2966 O O . LYS B 1 7 ? 56.616 95.665 5.898 1.00 17.76 7 LYS B O 1
ATOM 2977 N N . TYR B 1 8 ? 57.598 95.579 7.931 1.00 16.96 8 TYR B N 1
ATOM 2978 C CA . TYR B 1 8 ? 56.577 94.704 8.481 1.00 14.50 8 TYR B CA 1
ATOM 2979 C C . TYR B 1 8 ? 56.239 95.106 9.906 1.00 14.98 8 TYR B C 1
ATOM 2980 O O . TYR B 1 8 ? 57.016 95.802 10.569 1.00 16.14 8 TYR B O 1
ATOM 2989 N N A SER B 1 9 ? 55.084 94.651 10.368 0.45 15.28 9 SER B N 1
ATOM 2990 N N B SER B 1 9 ? 55.050 94.694 10.354 0.55 14.82 9 SER B N 1
ATOM 2991 C CA A SER B 1 9 ? 54.742 94.746 11.765 0.45 16.38 9 SER B CA 1
ATOM 2992 C CA B SER B 1 9 ? 54.600 94.824 11.745 0.55 14.62 9 SER B CA 1
ATOM 2993 C C A SER B 1 9 ? 54.105 93.444 12.169 0.45 14.20 9 SER B C 1
ATOM 2994 C C B SER B 1 9 ? 54.002 93.493 12.178 0.55 14.09 9 SER B C 1
ATOM 2995 O O A SER B 1 9 ? 53.658 92.672 11.315 0.45 14.58 9 SER B O 1
ATOM 2996 O O B SER B 1 9 ? 53.466 92.749 11.347 0.55 14.64 9 SER B O 1
ATOM 3001 N N . VAL B 1 10 ? 54.085 93.199 13.474 1.00 14.35 10 VAL B N 1
ATOM 3002 C CA . VAL B 1 10 ? 53.429 92.023 14.029 1.00 14.04 10 VAL B CA 1
ATOM 3003 C C . VAL B 1 10 ? 52.451 92.498 15.093 1.00 13.79 10 VAL B C 1
ATOM 3004 O O . VAL B 1 10 ? 52.858 93.103 16.086 1.00 15.51 10 VAL B O 1
ATOM 3008 N N . TYR B 1 11 ? 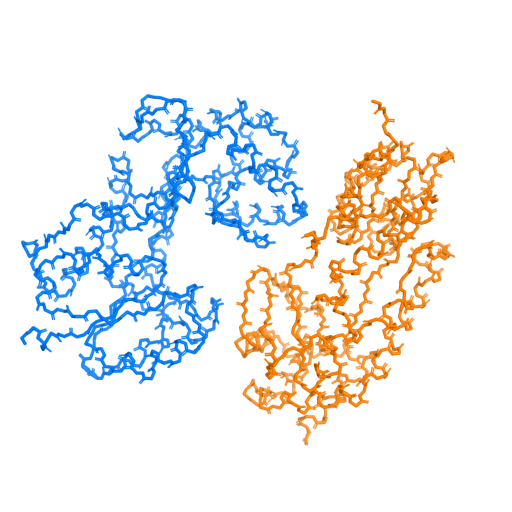51.171 92.221 14.880 1.00 14.07 11 TYR B N 1
ATOM 3009 C CA . TYR B 1 11 ? 50.114 92.678 15.779 1.00 14.83 11 TYR B CA 1
ATOM 3010 C C . TYR B 1 11 ? 49.354 91.487 16.340 1.00 14.04 11 TYR B C 1
ATOM 3011 O O . TYR B 1 11 ? 48.947 90.593 15.607 1.00 16.17 11 TYR B O 1
ATOM 3020 N N . GLY B 1 12 ? 49.134 91.490 17.639 1.00 14.92 12 GLY B N 1
ATOM 3021 C CA . GLY B 1 12 ? 48.374 90.415 18.256 1.00 15.50 12 GLY B CA 1
ATOM 3022 C C . GLY B 1 12 ? 48.519 90.443 19.753 1.00 13.14 12 GLY B C 1
ATOM 3023 O O . GLY B 1 12 ? 48.569 91.507 20.359 1.00 14.97 12 GLY B O 1
ATOM 3024 N N . SER B 1 13 ? 48.580 89.260 20.349 1.00 13.81 13 SER B N 1
ATOM 3025 C CA . SER B 1 13 ? 48.760 89.095 21.791 1.00 13.42 13 SER B CA 1
ATOM 3026 C C . SER B 1 13 ? 50.215 89.377 22.180 1.00 13.28 13 SER B C 1
ATOM 3027 O O . SER B 1 13 ? 51.027 89.828 21.350 1.00 14.04 13 SER B O 1
ATOM 3030 N N . CYS B 1 14 ? 50.565 89.039 23.423 1.00 14.09 14 CYS B N 1
ATOM 3031 C CA A CYS B 1 14 ? 51.958 89.067 23.853 0.80 14.69 14 CYS B CA 1
ATOM 3032 C CA B CYS B 1 14 ? 51.963 89.043 23.876 0.20 15.97 14 CYS B CA 1
ATOM 3033 C C . CYS B 1 14 ? 52.877 88.249 22.942 1.00 12.93 14 CYS B C 1
ATOM 3034 O O . CYS B 1 14 ? 54.103 88.472 22.907 1.00 13.67 14 CYS B O 1
ATOM 3039 N N . GLN B 1 15 ? 52.301 87.307 22.194 1.00 12.43 15 GLN B N 1
ATOM 3040 C CA . GLN B 1 15 ? 53.082 86.473 21.286 1.00 12.24 15 GLN B CA 1
ATOM 3041 C C . GLN B 1 15 ? 53.565 87.225 20.060 1.00 10.58 15 GLN B C 1
ATOM 3042 O O . GLN B 1 15 ? 54.545 86.802 19.434 1.00 12.28 15 GLN B O 1
ATOM 3048 N N . ALA B 1 16 ? 52.901 88.335 19.727 1.00 12.11 16 ALA B N 1
ATOM 3049 C CA . ALA B 1 16 ? 53.261 89.091 18.528 1.00 13.11 16 ALA B CA 1
ATOM 3050 C C . ALA B 1 16 ? 54.657 89.762 18.633 1.00 13.23 16 ALA B C 1
ATOM 3051 O O . ALA B 1 16 ? 55.515 89.535 17.778 1.00 13.88 16 ALA B O 1
ATOM 3053 N N . PRO B 1 17 ? 54.919 90.568 19.687 1.00 13.76 17 PRO B N 1
ATOM 3054 C CA A PRO B 1 17 ? 56.272 91.108 19.816 0.60 15.28 17 PRO B CA 1
ATOM 3055 C CA B PRO B 1 17 ? 56.269 91.108 19.826 0.40 14.88 17 PRO B CA 1
ATOM 3056 C C . PRO B 1 17 ? 57.309 89.999 19.968 1.00 12.53 17 PRO B C 1
ATOM 3057 O O . PRO B 1 17 ? 58.429 90.139 19.485 1.00 14.78 17 PRO B O 1
ATOM 3064 N N . ALA B 1 18 ? 56.937 88.896 20.621 1.00 12.85 18 ALA B N 1
ATOM 3065 C CA . ALA B 1 18 ? 57.834 87.749 20.766 1.00 13.38 18 ALA B CA 1
ATOM 3066 C C . ALA B 1 18 ? 58.237 87.156 19.414 1.00 12.25 18 ALA B C 1
ATOM 3067 O O . ALA B 1 18 ? 59.414 86.839 19.175 1.00 12.81 18 ALA B O 1
ATOM 3069 N N . LEU B 1 19 ? 57.253 87.021 18.530 1.00 11.48 19 LEU B N 1
ATOM 3070 C CA . LEU B 1 19 ? 57.486 86.522 17.180 1.00 11.69 19 LEU B CA 1
ATOM 3071 C C . LEU B 1 19 ? 58.399 87.455 16.384 1.00 12.20 19 LEU B C 1
ATOM 3072 O O . LEU B 1 19 ? 59.296 86.992 15.676 1.00 12.26 19 LEU B O 1
ATOM 3077 N N . ALA B 1 20 ? 58.200 88.767 16.529 1.00 12.31 20 ALA B N 1
ATOM 3078 C CA . ALA B 1 20 ? 59.082 89.740 15.878 1.00 13.47 20 ALA B CA 1
ATOM 3079 C C . ALA B 1 20 ? 60.518 89.600 16.353 1.00 11.14 20 ALA B C 1
ATOM 3080 O O . ALA B 1 20 ? 61.437 89.649 15.535 1.00 13.37 20 ALA B O 1
ATOM 3082 N N . LYS B 1 21 ? 60.727 89.433 17.662 1.00 12.53 21 LYS B N 1
ATOM 3083 C CA . LYS B 1 21 ? 62.077 89.198 18.178 1.00 13.69 21 LYS B CA 1
ATOM 3084 C C . LYS B 1 21 ? 62.707 87.971 17.514 1.00 12.46 21 LYS B C 1
ATOM 3085 O O . LYS B 1 21 ? 63.878 87.988 17.129 1.00 13.69 21 LYS B O 1
ATOM 3091 N N . MET B 1 22 ? 61.924 86.898 17.390 1.00 12.21 22 MET B N 1
ATOM 3092 C CA A MET B 1 22 ? 62.451 85.676 16.811 0.64 13.03 22 MET B CA 1
ATOM 3093 C CA B MET B 1 22 ? 62.414 85.658 16.786 0.36 13.53 22 MET B CA 1
ATOM 3094 C C . MET B 1 22 ? 62.831 85.886 15.335 1.00 11.92 22 MET B C 1
ATOM 3095 O O . MET B 1 22 ? 63.948 85.564 14.930 1.00 13.79 22 MET B O 1
ATOM 3104 N N . LEU B 1 23 ? 61.922 86.447 14.547 1.00 13.33 23 LEU B N 1
ATOM 3105 C CA . LEU B 1 23 ? 62.174 86.677 13.121 1.00 12.73 23 LEU B CA 1
ATOM 3106 C C . LEU B 1 23 ? 63.381 87.591 12.904 1.00 12.65 23 LEU B C 1
ATOM 3107 O O . LEU B 1 23 ? 64.232 87.313 12.044 1.00 14.30 23 LEU B O 1
ATOM 3112 N N . ASN B 1 24 ? 63.480 88.653 13.708 1.00 13.46 24 ASN B N 1
ATOM 3113 C CA . ASN B 1 24 ? 64.619 89.569 13.587 1.00 14.40 24 ASN B CA 1
ATOM 3114 C C . ASN B 1 24 ? 65.969 88.916 13.860 1.00 13.47 24 ASN B C 1
ATOM 3115 O O . ASN B 1 24 ? 66.996 89.450 13.447 1.00 18.36 24 ASN B O 1
ATOM 3120 N N . SER B 1 25 ? 65.967 87.775 14.565 1.00 13.85 25 SER B N 1
ATOM 3121 C CA . SER B 1 25 ? 67.205 87.060 14.876 1.00 14.84 25 SER B CA 1
ATOM 3122 C C . SER B 1 25 ? 67.694 86.166 13.734 1.00 15.92 25 SER B C 1
ATOM 3123 O O . SER B 1 25 ? 68.778 85.581 13.822 1.00 19.14 25 SER B O 1
ATOM 3126 N N . CYS B 1 26 ? 66.890 86.032 12.681 1.00 14.71 26 CYS B N 1
ATOM 3127 C CA . CYS B 1 26 ? 67.305 85.300 11.493 1.00 14.00 26 CYS B CA 1
ATOM 3128 C C . CYS B 1 26 ? 68.026 86.275 10.560 1.00 15.44 26 CYS B C 1
ATOM 3129 O O . CYS B 1 26 ? 67.411 87.246 10.119 1.00 16.64 26 CYS B O 1
ATOM 3132 N N . PRO B 1 27 ? 69.315 86.019 10.251 1.00 16.26 27 PRO B N 1
ATOM 3133 C CA . PRO B 1 27 ? 70.085 87.000 9.470 1.00 18.05 27 PRO B CA 1
ATOM 3134 C C . PRO B 1 27 ? 69.494 87.323 8.095 1.00 17.31 27 PRO B C 1
ATOM 3135 O O . PRO B 1 27 ? 69.519 88.482 7.684 1.00 19.66 27 PRO B O 1
ATOM 3139 N N . THR B 1 28 ? 68.973 86.318 7.394 1.00 16.07 28 THR B N 1
ATOM 3140 C CA A THR B 1 28 ? 68.386 86.535 6.080 0.68 16.47 28 THR B CA 1
ATOM 3141 C CA B THR B 1 28 ? 68.391 86.558 6.075 0.32 16.08 28 THR B CA 1
ATOM 3142 C C . THR B 1 28 ? 67.124 87.382 6.209 1.00 14.94 28 THR B C 1
ATOM 3143 O O . THR B 1 28 ? 66.907 88.310 5.430 1.00 18.64 28 THR B O 1
ATOM 3150 N N . PHE B 1 29 ? 66.299 87.066 7.208 1.00 15.78 29 PHE B N 1
ATOM 3151 C CA . PHE B 1 29 ? 65.076 87.834 7.430 1.00 14.63 29 PHE B CA 1
ATOM 3152 C C . PHE B 1 29 ? 65.422 89.301 7.748 1.00 15.18 29 PHE B C 1
ATOM 3153 O O . PHE B 1 29 ? 64.825 90.225 7.173 1.00 16.93 29 PHE B O 1
ATOM 3161 N N . ALA B 1 30 ? 66.394 89.510 8.642 1.00 15.57 30 ALA B N 1
ATOM 3162 C CA . ALA B 1 30 ? 66.795 90.859 9.063 1.00 19.45 30 ALA B CA 1
ATOM 3163 C C . ALA B 1 30 ? 67.417 91.670 7.921 1.00 18.03 30 ALA B C 1
ATOM 3164 O O . ALA B 1 30 ? 67.331 92.904 7.910 1.00 20.32 30 ALA B O 1
ATOM 3166 N N . ARG B 1 31 ? 68.033 90.976 6.964 1.00 17.62 31 ARG B N 1
ATOM 3167 C CA . ARG B 1 31 ? 68.551 91.618 5.751 1.00 19.89 31 ARG B CA 1
ATOM 3168 C C . ARG B 1 31 ? 67.411 92.211 4.920 1.00 18.97 31 ARG B C 1
ATOM 3169 O O . ARG B 1 31 ? 67.569 93.278 4.305 1.00 20.21 31 ARG B O 1
ATOM 3177 N N . ASP B 1 32 ? 66.263 91.538 4.922 1.00 17.21 32 ASP B N 1
ATOM 3178 C CA . ASP B 1 32 ? 65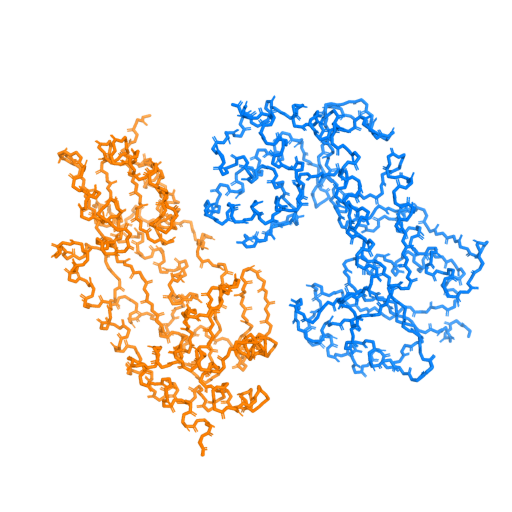.154 91.881 4.026 1.00 17.09 32 ASP B CA 1
ATOM 3179 C C . ASP B 1 32 ? 64.077 92.768 4.646 1.00 16.82 32 ASP B C 1
ATOM 3180 O O . ASP B 1 32 ? 63.341 93.422 3.915 1.00 18.94 32 ASP B O 1
ATOM 3185 N N . TRP B 1 33 ? 63.963 92.763 5.974 1.00 16.60 33 TRP B N 1
ATOM 3186 C CA . TRP B 1 33 ? 62.787 93.320 6.657 1.00 15.66 33 TRP B CA 1
ATOM 3187 C C . TRP B 1 33 ? 63.145 94.248 7.812 1.00 18.04 33 TRP B C 1
ATOM 3188 O O . TRP B 1 33 ? 64.002 93.928 8.638 1.00 19.94 33 TRP B O 1
ATOM 3199 N N . GLU B 1 34 ? 62.471 95.392 7.860 1.00 17.56 34 GLU B N 1
ATOM 3200 C CA A GLU B 1 34 ? 62.559 96.318 8.982 0.60 16.93 34 GLU B CA 1
ATOM 3201 C CA B GLU B 1 34 ? 62.567 96.295 9.001 0.40 17.00 34 GLU B CA 1
ATOM 3202 C C . GLU B 1 34 ? 61.254 96.272 9.768 1.00 15.75 34 GLU B C 1
ATOM 3203 O O . GLU B 1 34 ? 60.176 96.465 9.199 1.00 17.53 34 GLU B O 1
ATOM 3214 N N . LEU B 1 35 ? 61.350 96.031 11.071 1.00 16.62 35 LEU B N 1
ATOM 3215 C CA . LEU B 1 35 ? 60.174 96.021 11.921 1.00 16.20 35 LEU B CA 1
ATOM 3216 C C . LEU B 1 35 ? 59.716 97.440 12.246 1.00 17.12 35 LEU B C 1
ATOM 3217 O O . LEU B 1 35 ? 60.518 98.273 12.650 1.00 19.07 35 LEU B O 1
ATOM 3222 N N . VAL B 1 36 ? 58.421 97.692 12.081 1.00 16.89 36 VAL B N 1
ATOM 3223 C CA . VAL B 1 36 ? 57.770 98.893 12.613 1.00 19.43 36 VAL B CA 1
ATOM 3224 C C . VAL B 1 36 ? 56.868 98.361 13.727 1.00 18.41 36 VAL B C 1
ATOM 3225 O O . VAL B 1 36 ? 55.869 97.697 13.459 1.00 19.61 36 VAL B O 1
ATOM 3229 N N . GLU B 1 37 ? 57.245 98.616 14.978 1.00 16.92 37 GLU B N 1
ATOM 3230 C CA A GLU B 1 37 ? 56.582 97.967 16.107 0.70 14.82 37 GLU B CA 1
ATOM 3231 C CA B GLU B 1 37 ? 56.590 97.993 16.129 0.30 17.28 37 GLU B CA 1
ATOM 3232 C C . GLU B 1 37 ? 55.144 98.441 16.309 1.00 17.55 37 GLU B C 1
ATOM 3233 O O . GLU B 1 37 ? 54.855 99.639 16.286 1.00 21.03 37 GLU B O 1
ATOM 3244 N N . MET B 1 38 ? 54.243 97.485 16.504 1.00 16.42 38 MET B N 1
ATOM 3245 C CA . MET B 1 38 ? 52.887 97.798 16.946 1.00 16.98 38 MET B CA 1
ATOM 3246 C C . MET B 1 38 ? 52.687 97.224 18.335 1.00 16.57 38 MET B C 1
ATOM 3247 O O . MET B 1 38 ? 53.038 96.067 18.585 1.00 17.30 38 MET B O 1
ATOM 3252 N N . GLU B 1 39 ? 52.145 98.030 19.245 1.00 17.28 39 GLU B N 1
ATOM 3253 C CA . GLU B 1 39 ? 51.834 97.558 20.587 1.00 18.05 39 GLU B CA 1
ATOM 3254 C C . GLU B 1 39 ? 50.815 96.424 20.501 1.00 17.12 39 GLU B C 1
ATOM 3255 O O . GLU B 1 39 ? 49.922 96.462 19.645 1.00 18.61 39 GLU B O 1
ATOM 3261 N N . PRO B 1 40 ? 50.936 95.415 21.385 1.00 16.02 40 PRO B N 1
ATOM 3262 C CA . PRO B 1 40 ? 49.963 94.319 21.362 1.00 16.03 40 PRO B CA 1
ATOM 3263 C C . PRO B 1 40 ? 48.542 94.770 21.688 1.00 15.54 40 PRO B C 1
ATOM 3264 O O . PRO B 1 40 ? 48.332 95.865 22.249 1.00 16.97 40 PRO B O 1
ATOM 3268 N N . CYS B 1 41 ? 47.580 93.917 21.352 1.00 17.19 41 CYS B N 1
ATOM 3269 C CA . CYS B 1 41 ? 46.162 94.243 21.438 1.00 17.16 41 CYS B CA 1
ATOM 3270 C C . CYS B 1 41 ? 45.705 94.623 22.850 1.00 18.72 41 CYS B C 1
ATOM 3271 O O . CYS B 1 41 ? 44.729 95.352 23.006 1.00 20.13 41 CYS B O 1
ATOM 3274 N N . PHE B 1 42 ? 46.401 94.125 23.870 1.00 19.48 42 PHE B N 1
ATOM 3275 C CA . PHE B 1 42 ? 46.024 94.417 25.248 1.00 21.94 42 PHE B CA 1
ATOM 3276 C C . PHE B 1 42 ? 46.665 95.700 25.796 1.00 21.09 42 PHE B C 1
ATOM 3277 O O . PHE B 1 42 ? 46.295 96.173 26.882 1.00 28.68 42 PHE B O 1
ATOM 3285 N N . VAL B 1 43 ? 47.618 96.247 25.038 1.00 20.44 43 VAL B N 1
ATOM 3286 C CA . VAL B 1 43 ? 48.443 97.395 25.441 1.00 24.23 43 VAL B CA 1
ATOM 3287 C C . VAL B 1 43 ? 48.013 98.670 24.715 1.00 21.86 43 VAL B C 1
ATOM 3288 O O . VAL B 1 43 ? 47.911 99.745 25.307 1.00 24.37 43 VAL B O 1
ATOM 3292 N N . ALA B 1 44 ? 47.789 98.542 23.412 1.00 21.66 44 ALA B N 1
ATOM 3293 C CA . ALA B 1 44 ? 47.619 99.700 22.545 1.00 21.32 44 ALA B CA 1
ATOM 3294 C C . ALA B 1 44 ? 46.564 100.664 23.055 1.00 20.71 44 ALA B C 1
ATOM 3295 O O . ALA B 1 44 ? 45.442 100.266 23.382 1.00 23.44 44 ALA B O 1
ATOM 3297 N N . SER B 1 45 ? 46.928 101.941 23.118 1.00 21.67 45 SER B N 1
ATOM 3298 C CA . SER B 1 45 ? 45.960 102.980 23.427 1.00 23.20 45 SER B CA 1
ATOM 3299 C C . SER B 1 45 ? 45.204 103.362 22.157 1.00 24.62 45 SER B C 1
ATOM 3300 O O . SER B 1 45 ? 45.629 103.020 21.048 1.00 22.36 45 SER B O 1
ATOM 3303 N N . GLU B 1 46 ? 44.097 104.082 22.319 1.00 26.51 46 GLU B N 1
ATOM 3304 C CA A GLU B 1 46 ? 43.319 104.528 21.172 0.70 27.37 46 GLU B CA 1
ATOM 3305 C CA B GLU B 1 46 ? 43.305 104.559 21.187 0.30 30.80 46 GLU B CA 1
ATOM 3306 C C . GLU B 1 46 ? 44.155 105.425 20.268 1.00 28.06 46 GLU B C 1
ATOM 3307 O O . GLU B 1 46 ? 44.100 105.287 19.046 1.00 25.35 46 GLU B O 1
ATOM 3318 N N . GLU B 1 47 ? 44.939 106.319 20.876 1.00 27.31 47 GLU B N 1
ATOM 3319 C CA A GLU B 1 47 ? 45.841 107.198 20.126 0.60 29.32 47 GLU B CA 1
ATOM 3320 C CA B GLU B 1 47 ? 45.844 107.197 20.141 0.40 29.82 47 GLU B CA 1
ATOM 3321 C C . GLU B 1 47 ? 46.797 106.370 19.272 1.00 27.59 47 GLU B C 1
ATOM 3322 O O . GLU B 1 47 ? 46.985 106.654 18.085 1.00 26.71 47 GLU B O 1
ATOM 3333 N N . GLN B 1 48 ? 47.388 105.342 19.872 1.00 24.08 48 GLN B N 1
ATOM 3334 C CA . GLN B 1 48 ? 48.325 104.472 19.174 1.00 23.08 48 GLN B CA 1
ATOM 3335 C C . GLN B 1 48 ? 47.669 103.710 18.024 1.00 21.16 48 GLN B C 1
ATOM 3336 O O . GLN B 1 48 ? 48.196 103.684 16.906 1.00 21.85 48 GLN B O 1
ATOM 3342 N N . ILE B 1 49 ? 46.512 103.105 18.284 1.00 21.24 49 ILE B N 1
ATOM 3343 C CA . ILE B 1 49 ? 45.857 102.303 17.251 1.00 20.63 49 ILE B CA 1
ATOM 3344 C C . ILE B 1 49 ? 45.328 103.180 16.103 1.00 21.59 49 ILE B C 1
ATOM 3345 O O . ILE B 1 49 ? 45.355 102.764 14.944 1.00 21.63 49 ILE B O 1
ATOM 3350 N N . ASP B 1 50 ? 44.883 104.398 16.421 1.00 23.19 50 ASP B N 1
ATOM 3351 C CA . ASP B 1 50 ? 44.481 105.364 15.395 1.00 24.90 50 ASP B CA 1
ATOM 3352 C C . ASP B 1 50 ? 45.6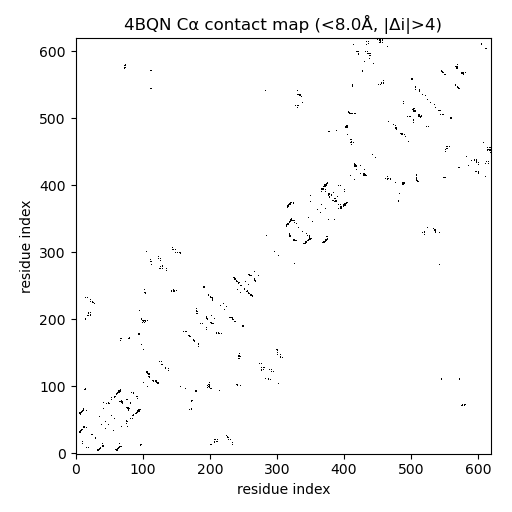79 105.728 14.521 1.00 21.91 50 ASP B C 1
ATOM 3353 O O . ASP B 1 50 ? 45.572 105.765 13.288 1.00 26.47 50 ASP B O 1
ATOM 3358 N N . ARG B 1 51 ? 46.821 105.975 15.166 1.00 23.05 51 ARG B N 1
ATOM 3359 C CA A ARG B 1 51 ? 48.056 106.338 14.468 0.40 24.59 51 ARG B CA 1
ATOM 3360 C CA B ARG B 1 51 ? 48.035 106.348 14.443 0.60 23.43 51 ARG B CA 1
ATOM 3361 C C . ARG B 1 51 ? 48.550 105.196 13.580 1.00 24.70 51 ARG B C 1
ATOM 3362 O O . ARG B 1 51 ? 48.983 105.416 12.454 1.00 23.72 51 ARG B O 1
ATOM 3377 N N . HIS B 1 52 ? 48.487 103.967 14.090 1.00 22.69 52 HIS B N 1
ATOM 3378 C CA . HIS B 1 52 ? 48.925 102.828 13.286 1.00 19.85 52 HIS B CA 1
ATOM 3379 C C . HIS B 1 52 ? 48.089 102.631 12.031 1.00 22.61 52 HIS B C 1
ATOM 3380 O O . HIS B 1 52 ? 48.621 102.353 10.959 1.00 22.81 52 HIS B O 1
ATOM 3387 N N . LEU B 1 53 ? 46.778 102.786 12.159 1.00 21.47 53 LEU B N 1
ATOM 3388 C CA . LEU B 1 53 ? 45.897 102.698 11.000 1.00 21.00 53 LEU B CA 1
ATOM 3389 C C . LEU B 1 53 ? 46.250 103.741 9.936 1.00 23.47 53 LEU B C 1
ATOM 3390 O O . LEU B 1 53 ? 46.181 103.457 8.745 1.00 25.43 53 LEU B O 1
ATOM 3395 N N . ALA B 1 54 ? 46.627 104.942 10.372 1.00 25.70 54 ALA B N 1
ATOM 3396 C CA . ALA B 1 54 ? 46.906 106.051 9.458 1.00 25.38 54 ALA B CA 1
ATOM 3397 C C . ALA B 1 54 ? 48.328 106.056 8.894 1.00 25.04 54 ALA B C 1
ATOM 3398 O O . ALA B 1 54 ? 48.519 106.358 7.715 1.00 32.21 54 ALA B O 1
ATOM 3400 N N . GLU B 1 55 ? 49.309 105.723 9.733 1.00 26.47 55 GLU B N 1
ATOM 3401 C CA . GLU B 1 55 ? 50.736 105.921 9.420 1.00 26.39 55 GLU B CA 1
ATOM 3402 C C . GLU B 1 55 ? 51.581 104.651 9.307 1.00 26.98 55 GLU B C 1
ATOM 3403 O O . GLU B 1 55 ? 52.608 104.653 8.626 1.00 35.59 55 GLU B O 1
ATOM 3409 N N . THR B 1 56 ? 51.173 103.581 9.979 1.00 22.02 56 THR B N 1
ATOM 3410 C CA . THR B 1 56 ? 51.971 102.362 9.987 1.00 21.58 56 THR B CA 1
ATOM 3411 C C . THR B 1 56 ? 51.492 101.401 8.910 1.00 19.17 56 THR B C 1
ATOM 3412 O O . THR B 1 56 ? 52.228 101.093 7.969 1.00 20.76 56 THR B O 1
ATOM 3416 N N . ILE B 1 57 ? 50.250 100.948 9.043 1.00 20.63 57 ILE B N 1
ATOM 3417 C CA . ILE B 1 57 ? 49.718 99.893 8.183 1.00 22.15 57 ILE B CA 1
ATOM 3418 C C . ILE B 1 57 ? 49.737 100.248 6.680 1.00 20.77 57 ILE B C 1
ATOM 3419 O O . ILE B 1 57 ? 50.122 99.411 5.867 1.00 22.62 57 ILE B O 1
ATOM 3424 N N . PRO B 1 58 ? 49.370 101.498 6.302 1.00 21.06 58 PRO B N 1
ATOM 3425 C CA . PRO B 1 58 ? 49.434 101.867 4.866 1.00 23.68 58 PRO B CA 1
ATOM 3426 C C . PRO B 1 58 ? 50.835 101.814 4.248 1.00 24.96 58 PRO B C 1
ATOM 3427 O O . PRO B 1 58 ? 50.960 101.831 3.017 1.00 27.11 58 PRO B O 1
ATOM 3431 N N . LYS B 1 59 ? 51.869 101.750 5.089 1.00 23.69 59 LYS B N 1
ATOM 3432 C CA . LYS B 1 59 ? 53.264 101.722 4.623 1.00 24.64 59 LYS B CA 1
ATOM 3433 C C . LYS B 1 59 ? 53.892 100.324 4.674 1.00 23.65 59 LYS B C 1
ATOM 3434 O O . LYS B 1 59 ? 55.058 100.152 4.312 1.00 27.19 59 LYS B O 1
ATOM 3440 N N . LEU B 1 60 ? 53.132 99.327 5.124 1.00 20.81 60 LEU B N 1
ATOM 3441 C CA . LEU B 1 60 ? 53.680 97.980 5.307 1.00 18.36 60 LEU B CA 1
ATOM 3442 C C . LEU B 1 60 ? 53.675 97.147 4.035 1.00 20.17 60 LEU B C 1
ATOM 3443 O O . LEU B 1 60 ? 52.714 97.160 3.275 1.00 23.26 60 LEU B O 1
ATOM 3448 N N . ASP B 1 61 ? 54.754 96.404 3.832 1.00 20.21 61 ASP B N 1
ATOM 3449 C CA . ASP B 1 61 ? 54.772 95.325 2.852 1.00 19.27 61 ASP B CA 1
ATOM 3450 C C . ASP B 1 61 ? 54.150 94.063 3.440 1.00 19.61 61 ASP B C 1
ATOM 3451 O O . ASP B 1 61 ? 53.575 93.263 2.711 1.00 20.14 61 ASP B O 1
ATOM 3456 N N . LEU B 1 62 ? 54.270 93.897 4.755 1.00 17.70 62 LEU B N 1
ATOM 3457 C CA . LEU B 1 62 ? 53.791 92.699 5.434 1.00 16.70 62 LEU B CA 1
ATOM 3458 C C . LEU B 1 62 ? 53.160 93.049 6.768 1.00 16.37 62 LEU B C 1
ATOM 3459 O O . LEU B 1 62 ? 53.767 93.755 7.579 1.00 16.56 62 LEU B O 1
ATOM 3464 N N . PHE B 1 63 ? 51.950 92.541 6.989 1.00 16.94 63 PHE B N 1
ATOM 3465 C CA . PHE B 1 63 ? 51.271 92.638 8.281 1.00 16.85 63 PHE B CA 1
ATOM 3466 C C . PHE B 1 63 ? 51.094 91.220 8.788 1.00 16.57 63 PHE B C 1
ATOM 3467 O O . PHE B 1 63 ? 50.269 90.465 8.264 1.00 16.66 63 PHE B O 1
ATOM 3475 N N . LEU B 1 64 ? 51.909 90.858 9.781 1.00 14.50 64 LEU B N 1
ATOM 3476 C CA A LEU B 1 64 ? 51.798 89.550 10.425 0.60 14.28 64 LEU B CA 1
ATOM 3477 C CA B LEU B 1 64 ? 51.832 89.563 10.432 0.40 13.30 64 LEU B CA 1
ATOM 3478 C C . LEU B 1 64 ? 50.946 89.767 11.650 1.00 13.41 64 LEU B C 1
ATOM 3479 O O . LEU B 1 64 ? 51.233 90.621 12.466 1.00 15.93 64 LEU B O 1
ATOM 3488 N N . TYR B 1 65 ? 49.872 88.999 11.785 1.00 13.87 65 TYR B N 1
ATOM 3489 C CA . TYR B 1 65 ? 48.940 89.303 12.873 1.00 14.55 65 TYR B CA 1
ATOM 3490 C C . TYR B 1 65 ? 48.244 88.068 13.385 1.00 13.90 65 TYR B C 1
ATOM 3491 O O . TYR B 1 65 ? 48.117 87.086 12.671 1.00 15.97 65 TYR B O 1
ATOM 3500 N N . GLN B 1 66 ? 47.806 88.118 14.638 1.00 13.89 66 GLN B N 1
ATOM 3501 C CA . GLN B 1 66 ? 46.933 87.092 15.179 1.00 13.94 66 GLN B CA 1
ATOM 3502 C C . GLN B 1 66 ? 45.497 87.596 15.142 1.00 14.94 66 GLN B C 1
ATOM 3503 O O . GLN B 1 66 ? 45.259 88.801 15.273 1.00 16.83 66 GLN B O 1
ATOM 3509 N N . PRO B 1 67 ? 44.530 86.681 14.937 1.00 14.90 67 PRO B N 1
ATOM 3510 C CA . PRO B 1 67 ? 43.135 87.092 14.905 1.00 17.42 67 PRO B CA 1
ATOM 3511 C C . PRO B 1 67 ? 42.717 87.783 16.202 1.00 16.35 67 PRO B C 1
ATOM 3512 O O . PRO B 1 67 ? 43.018 87.306 17.308 1.00 18.75 67 PRO B O 1
ATOM 3516 N N . VAL B 1 68 ? 42.051 88.926 16.043 1.00 18.41 68 VAL B N 1
ATOM 3517 C CA . VAL B 1 68 ? 41.485 89.668 17.164 1.00 19.08 68 VAL B CA 1
ATOM 3518 C C . VAL B 1 68 ? 40.074 90.105 16.771 1.00 20.13 68 VAL B C 1
ATOM 3519 O O . VAL B 1 68 ? 39.895 90.888 15.832 1.00 21.53 68 VAL B O 1
ATOM 3523 N N . SER B 1 69 ? 39.081 89.591 17.491 1.00 19.70 69 SER B N 1
ATOM 3524 C CA . SER B 1 69 ? 37.667 89.891 17.230 1.00 20.69 69 SER B CA 1
ATOM 3525 C C . SER B 1 69 ? 37.301 91.353 17.471 1.00 19.90 69 SER B C 1
ATOM 3526 O O . SER B 1 69 ? 37.987 92.059 18.215 1.00 23.46 69 SER B O 1
ATOM 3529 N N . GLU B 1 70 ? 36.205 91.780 16.850 1.00 24.21 70 GLU B N 1
ATOM 3530 C CA A GLU B 1 70 ? 35.648 93.114 17.083 0.70 24.63 70 GLU B CA 1
ATOM 3531 C CA B GLU B 1 70 ? 35.627 93.101 17.071 0.30 23.31 70 GLU B CA 1
ATOM 3532 C C . GLU B 1 70 ? 35.194 93.263 18.536 1.00 25.04 70 GLU B C 1
ATOM 3533 O O . GLU B 1 70 ? 35.303 94.346 19.122 1.00 27.46 70 GLU B O 1
ATOM 3544 N N . GLY B 1 71 ? 34.694 92.174 19.117 1.00 26.15 71 GLY B N 1
ATOM 3545 C CA . GLY B 1 71 ? 34.163 92.190 20.477 1.00 27.83 71 GLY B CA 1
ATOM 3546 C C . GLY B 1 71 ? 35.201 92.388 21.566 1.00 25.91 71 GLY B C 1
ATOM 3547 O O . GLY B 1 71 ? 34.860 92.782 22.680 1.00 28.32 71 GLY B O 1
ATOM 3548 N N . TYR B 1 72 ? 36.469 92.119 21.254 1.00 25.48 72 TYR B N 1
ATOM 3549 C CA . TYR B 1 72 ? 37.543 92.245 22.243 1.00 25.20 72 TYR B CA 1
ATOM 3550 C C . TYR B 1 72 ? 37.660 93.654 22.831 1.00 24.39 72 TYR B C 1
ATOM 3551 O O . TYR B 1 72 ? 37.469 93.848 24.036 1.00 24.72 72 TYR B O 1
ATOM 3560 N N . ARG B 1 73 ? 37.976 94.627 21.981 1.00 23.49 73 ARG B N 1
ATOM 3561 C CA . ARG B 1 73 ? 38.082 96.023 22.402 1.00 22.79 73 ARG B CA 1
ATOM 3562 C C . ARG B 1 73 ? 37.385 96.999 21.451 1.00 22.52 73 ARG B C 1
ATOM 3563 O O . ARG B 1 73 ? 37.505 98.219 21.619 1.00 26.85 73 ARG B O 1
ATOM 3571 N N . GLY B 1 74 ? 36.657 96.471 20.462 1.00 24.72 74 GLY B N 1
ATOM 3572 C CA . GLY B 1 74 ? 35.997 97.313 19.459 1.00 25.43 74 GLY B CA 1
ATOM 3573 C C . GLY B 1 74 ? 36.655 97.170 18.101 1.00 22.61 74 GLY B C 1
ATOM 3574 O O . GLY B 1 74 ? 37.759 96.621 17.987 1.00 24.00 74 GLY B O 1
ATOM 3575 N N . GLU B 1 75 ? 35.986 97.685 17.074 1.00 28.96 75 GLU B N 1
ATOM 3576 C CA . GLU B 1 75 ? 36.447 97.564 15.691 1.00 25.41 75 GLU B CA 1
ATOM 3577 C C . GLU B 1 75 ? 37.894 98.006 15.449 1.00 24.21 75 GLU B C 1
ATOM 3578 O O . GLU B 1 75 ? 38.641 97.324 14.745 1.00 23.83 75 GLU B O 1
ATOM 3584 N N . LYS B 1 76 ? 38.305 99.129 16.035 1.00 25.27 76 LYS B N 1
ATOM 3585 C CA . LYS B 1 76 ? 39.626 99.673 15.706 1.00 29.55 76 LYS B CA 1
ATOM 3586 C C . LYS B 1 76 ? 40.804 98.785 16.105 1.00 22.28 76 LYS B C 1
ATOM 3587 O O . LYS B 1 76 ? 41.892 98.944 15.562 1.00 24.78 76 LYS B O 1
ATOM 3593 N N . TYR B 1 77 ? 40.578 97.843 17.020 1.00 23.17 77 TYR B N 1
ATOM 3594 C CA . TYR B 1 77 ? 41.632 96.923 17.474 1.00 21.60 77 TYR B CA 1
ATOM 3595 C C . TYR B 1 77 ? 41.526 95.547 16.820 1.00 20.23 77 TYR B C 1
ATOM 3596 O O . TYR B 1 77 ? 42.357 94.663 17.063 1.00 21.21 77 TYR B O 1
ATOM 3605 N N . SER B 1 78 ? 40.487 95.360 16.008 1.00 18.64 78 SER B N 1
ATOM 3606 C CA . SER B 1 78 ? 40.244 94.063 15.383 1.00 19.19 78 SER B CA 1
ATOM 3607 C C . SER B 1 78 ? 41.166 93.813 14.205 1.00 19.48 78 SER B C 1
ATOM 3608 O O . SER B 1 78 ? 41.553 94.746 13.493 1.00 20.01 78 SER B O 1
ATOM 3611 N N . SER B 1 79 ? 41.511 92.545 13.997 1.00 19.00 79 SER B N 1
ATOM 3612 C CA . SER B 1 79 ? 42.401 92.185 12.898 1.00 17.96 79 SER B CA 1
ATOM 3613 C C . SER B 1 79 ? 41.808 92.510 11.519 1.00 18.54 79 SER B C 1
ATOM 3614 O O . SER B 1 79 ? 42.531 92.981 10.637 1.00 20.05 79 SER B O 1
ATOM 3617 N N . VAL B 1 80 ? 40.505 92.273 11.343 1.00 18.36 80 VAL B N 1
ATOM 3618 C CA . VAL B 1 80 ? 39.821 92.566 10.076 1.00 20.24 80 VAL B CA 1
ATOM 3619 C C . VAL B 1 80 ? 39.969 94.047 9.727 1.00 20.83 80 VAL B C 1
ATOM 3620 O O . VAL B 1 80 ? 40.321 94.398 8.602 1.00 21.25 80 VAL B O 1
ATOM 3624 N N . PHE B 1 81 ? 39.707 94.914 10.698 1.00 22.72 81 PHE B N 1
ATOM 3625 C CA . PHE B 1 81 ? 39.736 96.352 10.449 1.00 23.18 81 PHE B CA 1
ATOM 3626 C C . PHE B 1 81 ? 41.155 96.843 10.157 1.00 21.69 81 PHE B C 1
ATOM 3627 O O . PHE B 1 81 ? 41.372 97.644 9.238 1.00 22.30 81 PHE B O 1
ATOM 3635 N N . LEU B 1 82 ? 42.123 96.348 10.917 1.00 18.52 82 LEU B N 1
ATOM 3636 C CA . LEU B 1 82 ? 43.503 96.773 10.746 1.00 18.29 82 LEU B CA 1
ATOM 3637 C C . LEU B 1 82 ? 44.070 96.308 9.406 1.00 19.29 82 LEU B C 1
ATOM 3638 O O . LEU B 1 82 ? 44.671 97.100 8.689 1.00 20.49 82 LEU B O 1
ATOM 3643 N N . ARG B 1 83 ? 43.871 95.036 9.061 1.00 20.56 83 ARG B N 1
ATOM 3644 C CA . ARG B 1 83 ? 44.423 94.524 7.812 1.00 19.10 83 ARG B CA 1
ATOM 3645 C C . ARG B 1 83 ? 43.760 95.166 6.589 1.00 18.95 83 ARG B C 1
ATOM 3646 O O . ARG B 1 83 ? 44.369 95.236 5.527 1.00 22.73 83 ARG B O 1
ATOM 3654 N N . ASN B 1 84 ? 42.526 95.649 6.748 1.00 21.38 84 ASN B N 1
ATOM 3655 C CA A ASN B 1 84 ? 41.804 96.333 5.674 0.70 26.62 84 ASN B CA 1
ATOM 3656 C CA B ASN B 1 84 ? 41.826 96.317 5.651 0.30 24.19 84 ASN B CA 1
ATOM 3657 C C . ASN B 1 84 ? 42.534 97.585 5.177 1.00 27.11 84 ASN B C 1
ATOM 3658 O O . ASN B 1 84 ? 42.331 98.023 4.047 1.00 29.49 84 ASN B O 1
ATOM 3667 N N . SER B 1 85 ? 43.378 98.159 6.035 1.00 26.25 85 SER B N 1
ATOM 3668 C CA . SER B 1 85 ? 44.100 99.387 5.697 1.00 25.89 85 SER B CA 1
ATOM 3669 C C . SER B 1 85 ? 45.462 99.162 5.046 1.00 23.63 85 SER B C 1
ATOM 3670 O O . SER B 1 85 ? 46.204 100.123 4.812 1.00 26.00 85 SER B O 1
ATOM 3673 N N . MET B 1 86 ? 45.793 97.902 4.754 1.00 21.98 86 MET B N 1
ATOM 3674 C CA A MET B 1 86 ? 47.022 97.584 4.038 0.68 22.83 86 MET B CA 1
ATOM 3675 C CA B MET B 1 86 ? 47.028 97.592 4.040 0.32 22.64 86 MET B CA 1
ATOM 3676 C C . MET B 1 86 ? 47.014 98.189 2.633 1.00 26.90 86 MET B C 1
ATOM 3677 O O . MET B 1 86 ? 45.955 98.305 2.016 1.00 27.03 86 MET B O 1
ATOM 3686 N N . PRO B 1 87 ? 48.201 98.574 2.118 1.00 25.02 87 PRO B N 1
ATOM 3687 C CA . PRO B 1 87 ? 48.244 99.116 0.763 1.00 27.80 87 PRO B CA 1
ATOM 3688 C C . PRO B 1 87 ? 48.043 98.012 -0.282 1.00 32.29 87 PRO B C 1
ATOM 3689 O O . PRO B 1 87 ? 48.247 96.832 0.034 1.00 30.66 87 PRO B O 1
ATOM 3693 N N A PRO B 1 88 ? 47.597 98.385 -1.495 0.60 38.02 88 PRO B N 1
ATOM 3694 N N B PRO B 1 88 ? 47.691 98.386 -1.529 0.40 36.03 88 PRO B N 1
ATOM 3695 C CA A PRO B 1 88 ? 47.585 97.419 -2.585 0.60 37.99 88 PRO B CA 1
ATOM 3696 C CA B PRO B 1 88 ? 47.413 97.426 -2.605 0.40 35.47 88 PRO B CA 1
ATOM 3697 C C A PRO B 1 88 ? 48.985 96.843 -2.768 0.60 34.44 88 PRO B C 1
ATOM 3698 C C B PRO B 1 88 ? 48.382 96.239 -2.677 0.40 30.63 88 PRO B C 1
ATOM 3699 O O A PRO B 1 88 ? 49.972 97.587 -2.739 0.60 32.98 88 PRO B O 1
ATOM 3700 O O B PRO B 1 88 ? 47.950 95.087 -2.637 0.40 34.66 88 PRO B O 1
ATOM 3707 N N A GLY B 1 89 ? 49.068 95.525 -2.912 0.60 28.41 89 GLY B N 1
ATOM 3708 N N B GLY B 1 89 ? 49.678 96.525 -2.776 0.40 33.24 89 GLY B N 1
ATOM 3709 C CA A GLY B 1 89 ? 50.355 94.857 -3.050 0.60 35.72 89 GLY B CA 1
ATOM 3710 C CA B GLY B 1 89 ? 50.683 95.477 -2.953 0.40 31.86 89 GLY B CA 1
ATOM 3711 C C A GLY B 1 89 ? 50.933 94.365 -1.735 0.60 32.02 89 GLY B C 1
ATOM 3712 C C B GLY B 1 89 ? 51.264 94.925 -1.664 0.40 31.09 89 GLY B C 1
ATOM 3713 O O A GLY B 1 89 ? 51.823 93.510 -1.738 0.60 30.02 89 GLY B O 1
ATOM 3714 O O B GLY B 1 89 ? 52.428 94.517 -1.625 0.40 32.79 89 GLY B O 1
ATOM 3715 N N . GLY B 1 90 ? 50.446 94.907 -0.614 1.00 30.33 90 GLY B N 1
ATOM 3716 C CA . GLY B 1 90 ? 50.849 94.423 0.709 1.00 29.14 90 GLY B CA 1
ATOM 3717 C C . GLY B 1 90 ? 50.251 93.059 0.996 1.00 26.46 90 GLY B C 1
ATOM 3718 O O . GLY B 1 90 ? 49.257 92.657 0.378 1.00 32.16 90 GLY B O 1
ATOM 3719 N N . ASN B 1 91 ? 50.860 92.349 1.937 1.00 22.03 91 ASN B N 1
ATOM 3720 C CA A ASN B 1 91 ? 50.452 90.994 2.299 0.70 20.07 91 ASN B CA 1
ATOM 3721 C CA B ASN B 1 91 ? 50.389 91.024 2.299 0.30 19.45 91 ASN B CA 1
ATOM 3722 C C . ASN B 1 91 ? 50.125 90.919 3.789 1.00 18.01 91 ASN B C 1
ATOM 3723 O O . ASN B 1 91 ? 50.950 91.312 4.616 1.00 19.91 91 ASN B O 1
ATOM 3732 N N . ALA B 1 92 ? 48.937 90.418 4.124 1.00 17.29 92 ALA B N 1
ATOM 3733 C CA . ALA B 1 92 ? 48.547 90.220 5.518 1.00 18.15 92 ALA B CA 1
ATOM 3734 C C . ALA B 1 92 ? 48.438 88.726 5.798 1.00 18.51 92 ALA B C 1
ATOM 3735 O O . ALA B 1 92 ? 47.603 88.041 5.199 1.00 21.48 92 ALA B O 1
ATOM 3737 N N . LEU B 1 93 ? 49.291 88.217 6.686 1.00 15.90 93 LEU B N 1
ATOM 3738 C CA . LEU B 1 93 ? 49.315 86.785 7.002 1.00 15.07 93 LEU B CA 1
ATOM 3739 C C . LEU B 1 93 ? 48.911 86.598 8.447 1.00 13.28 93 LEU B C 1
ATOM 3740 O O . LEU B 1 93 ? 49.504 87.196 9.348 1.00 14.89 93 LEU B O 1
ATOM 3745 N N . SER B 1 94 ? 47.891 85.777 8.669 1.00 15.91 94 SER B N 1
ATOM 3746 C CA . SER B 1 94 ? 47.454 85.471 10.028 1.00 15.55 94 SER B CA 1
ATOM 3747 C C . SER B 1 94 ? 48.240 84.318 10.625 1.00 14.58 94 SER B C 1
ATOM 3748 O O . SER B 1 94 ? 48.577 83.336 9.947 1.00 14.99 94 SER B O 1
ATOM 3751 N N . VAL B 1 95 ? 48.530 84.482 11.907 1.00 15.90 95 VAL B N 1
ATOM 3752 C CA . VAL B 1 95 ? 49.297 83.548 12.699 1.00 14.58 95 VAL B CA 1
ATOM 3753 C C . VAL B 1 95 ? 48.412 83.121 13.861 1.00 14.13 95 VAL B C 1
ATOM 3754 O O . VAL B 1 95 ? 47.770 83.946 14.525 1.00 16.29 95 VAL B O 1
ATOM 3758 N N . GLN B 1 96 ? 48.388 81.823 14.108 1.00 14.76 96 GLN B N 1
ATOM 3759 C CA . GLN B 1 96 ? 47.614 81.231 15.176 1.00 15.90 96 GLN B CA 1
ATOM 3760 C C . GLN B 1 96 ? 47.913 81.870 16.540 1.00 14.36 96 GLN B C 1
ATOM 3761 O O . GLN B 1 96 ? 49.064 82.177 16.852 1.00 14.61 96 GLN B O 1
ATOM 3767 N N . TYR B 1 97 ? 46.864 82.091 17.327 1.00 14.73 97 TYR B N 1
ATOM 3768 C CA . TYR B 1 97 ? 47.031 82.417 18.745 1.00 14.77 97 TYR B CA 1
ATOM 3769 C C . TYR B 1 97 ? 47.296 81.119 19.497 1.00 13.15 97 TYR B C 1
ATOM 3770 O O . TYR B 1 97 ? 46.477 80.197 19.494 1.00 15.60 97 TYR B O 1
ATOM 3779 N N . MET B 1 98 ? 48.455 81.050 20.139 1.00 12.76 98 MET B N 1
ATOM 3780 C CA A MET B 1 98 ? 48.947 79.826 20.777 0.40 14.52 98 MET B CA 1
ATOM 3781 C CA B MET B 1 98 ? 48.890 79.795 20.731 0.60 13.55 98 MET B CA 1
ATOM 3782 C C . MET B 1 98 ? 48.389 79.666 22.182 1.00 14.19 98 MET B C 1
ATOM 3783 O O . MET B 1 98 ? 48.760 80.433 23.080 1.00 16.93 98 MET B O 1
ATOM 3792 N N . HIS B 1 99 ? 47.517 78.685 22.402 1.00 13.37 99 HIS B N 1
ATOM 3793 C CA . HIS B 1 99 ? 47.002 78.409 23.742 1.00 11.03 99 HIS B CA 1
ATOM 3794 C C . HIS B 1 99 ? 46.938 76.894 23.871 1.00 11.53 99 HIS B C 1
ATOM 3795 O O . HIS B 1 99 ? 46.415 76.227 22.972 1.00 13.81 99 HIS B O 1
ATOM 3802 N N . TRP B 1 100 ? 47.484 76.356 24.966 1.00 11.70 100 TRP B N 1
ATOM 3803 C CA . TRP B 1 100 ? 47.594 74.906 25.133 1.00 10.70 100 TRP B CA 1
ATOM 3804 C C . TRP B 1 100 ? 47.678 74.586 26.609 1.00 11.56 100 TRP B C 1
ATOM 3805 O O . TRP B 1 100 ? 48.670 74.914 27.250 1.00 11.29 100 TRP B O 1
ATOM 3816 N N . GLU B 1 101 ? 46.634 73.965 27.151 1.00 11.41 101 GLU B N 1
ATOM 3817 C CA . GLU B 1 101 ? 46.585 73.632 28.587 1.00 11.26 101 GLU B CA 1
ATOM 3818 C C . GLU B 1 101 ? 47.089 72.218 28.918 1.00 11.11 101 GLU B C 1
ATOM 3819 O O . GLU B 1 101 ? 47.023 71.781 30.072 1.00 12.32 101 GLU B O 1
ATOM 3825 N N . GLY B 1 102 ? 47.623 71.519 27.922 1.00 10.81 102 GLY B N 1
ATOM 3826 C CA . GLY B 1 102 ? 47.940 70.110 28.110 1.00 12.58 102 GLY B CA 1
ATOM 3827 C C . GLY B 1 102 ? 49.033 69.819 29.119 1.00 10.50 102 GLY B C 1
ATOM 3828 O O . GLY B 1 102 ? 49.059 68.737 29.690 1.00 14.49 102 GLY B O 1
ATOM 3829 N N . TYR B 1 103 ? 49.975 70.734 29.326 1.00 9.77 103 TYR B N 1
ATOM 3830 C CA . TYR B 1 103 ? 50.998 70.467 30.337 1.00 9.14 103 TYR B CA 1
ATOM 3831 C C . TYR B 1 103 ? 50.511 70.761 31.746 1.00 8.71 103 TYR B C 1
ATOM 3832 O O . TYR B 1 103 ? 50.939 70.100 32.707 1.00 10.23 103 TYR B O 1
ATOM 3841 N N . HIS B 1 104 ? 49.642 71.768 31.866 1.00 9.25 104 HIS B N 1
ATOM 3842 C CA . HIS B 1 104 ? 49.257 72.276 33.176 1.00 9.50 104 HIS B CA 1
ATOM 3843 C C . HIS B 1 104 ? 47.730 72.358 33.219 1.00 9.67 104 HIS B C 1
ATOM 3844 O O . HIS B 1 104 ? 47.148 73.455 33.201 1.00 10.83 104 HIS B O 1
ATOM 3851 N N . PRO B 1 105 ? 47.060 71.197 33.259 1.00 10.22 105 PRO B N 1
ATOM 3852 C CA . PRO B 1 105 ? 45.610 71.248 33.097 1.00 10.50 105 PRO B CA 1
ATOM 3853 C C . PRO B 1 105 ? 44.871 71.900 34.261 1.00 10.56 105 PRO B C 1
ATOM 3854 O O . PRO B 1 105 ? 43.676 72.183 34.130 1.00 13.54 105 PRO B O 1
ATOM 3858 N N . THR B 1 106 ? 45.566 72.139 35.378 1.00 10.37 106 THR B N 1
ATOM 3859 C CA . THR B 1 106 ? 44.946 72.764 36.555 1.00 13.01 106 THR B CA 1
ATOM 3860 C C . THR B 1 106 ? 45.123 74.284 36.598 1.00 11.67 106 THR B C 1
ATOM 3861 O O . THR B 1 106 ? 44.643 74.916 37.532 1.00 13.66 106 THR B O 1
ATOM 3865 N N . VAL B 1 107 ? 45.828 74.858 35.623 1.00 10.86 107 VAL B N 1
ATOM 3866 C CA . VAL B 1 107 ? 46.197 76.273 35.668 1.00 10.12 107 VAL B CA 1
ATOM 3867 C C . VAL B 1 107 ? 45.346 77.124 34.743 1.00 10.18 107 VAL B C 1
ATOM 3868 O O . VAL B 1 107 ? 45.092 76.750 33.596 1.00 11.80 107 VAL B O 1
ATOM 3872 N N . ASN B 1 108 ? 44.925 78.282 35.231 1.00 11.04 108 ASN B N 1
ATOM 3873 C CA . ASN B 1 108 ? 44.244 79.240 34.371 1.00 12.02 108 ASN B CA 1
ATOM 3874 C C . ASN B 1 108 ? 44.550 80.657 34.860 1.00 13.11 108 ASN B C 1
ATOM 3875 O O . ASN B 1 108 ? 45.456 80.848 35.661 1.00 17.58 108 ASN B O 1
ATOM 3880 N N A SER B 1 109 ? 43.824 81.644 34.346 0.41 17.64 109 SER B N 1
ATOM 3881 N N B SER B 1 109 ? 43.828 81.646 34.359 0.59 17.75 109 SER B N 1
ATOM 3882 C CA A SER B 1 109 ? 43.958 83.022 34.810 0.41 18.09 109 SER B CA 1
ATOM 3883 C CA B SER B 1 109 ? 44.004 82.994 34.871 0.59 19.78 109 SER B CA 1
ATOM 3884 C C A SER B 1 109 ? 42.734 83.352 35.650 0.41 14.01 109 SER B C 1
ATOM 3885 C C B SER B 1 109 ? 42.739 83.426 35.598 0.59 17.65 109 SER B C 1
ATOM 3886 O O A SER B 1 109 ? 41.657 82.828 35.371 0.41 13.68 109 SER B O 1
ATOM 3887 O O B SER B 1 109 ? 41.642 83.031 35.206 0.59 20.90 109 SER B O 1
ATOM 3892 N N . PRO B 1 110 ? 42.889 84.220 36.675 1.00 17.42 110 PRO B N 1
ATOM 3893 C CA . PRO B 1 110 ? 41.742 84.564 37.528 1.00 20.84 110 PRO B CA 1
ATOM 3894 C C . PRO B 1 110 ? 40.637 85.296 36.773 1.00 21.21 110 PRO B C 1
ATOM 3895 O O . PRO B 1 110 ? 40.912 86.006 35.805 1.00 24.25 110 PRO B O 1
ATOM 3899 N N . TYR B 1 111 ? 39.399 85.067 37.197 1.00 20.69 111 TYR B N 1
ATOM 3900 C CA A TYR B 1 111 ? 38.232 85.800 36.708 0.70 22.61 111 TYR B CA 1
ATOM 3901 C CA B TYR B 1 111 ? 38.288 85.883 36.754 0.30 25.23 111 TYR B CA 1
ATOM 3902 C C . TYR B 1 111 ? 37.331 86.109 37.905 1.00 24.21 111 TYR B C 1
ATOM 3903 O O . TYR B 1 111 ? 37.082 85.213 38.720 1.00 31.10 111 TYR B O 1
ATOM 3920 N N . GLY B 1 112 ? 36.835 87.349 37.999 1.00 25.33 112 GLY B N 1
ATOM 3921 C CA . GLY B 1 112 ? 35.949 87.761 39.098 1.00 28.47 112 GLY B CA 1
ATOM 3922 C C . GLY B 1 112 ? 36.703 87.857 40.413 1.00 28.13 112 GLY B C 1
ATOM 3923 O O . GLY B 1 112 ? 36.124 88.036 41.493 1.00 30.89 112 GLY B O 1
ATOM 3924 N N . LEU B 1 113 ? 38.018 87.737 40.312 1.00 25.83 113 LEU B N 1
ATOM 3925 C CA . LEU B 1 113 ? 38.872 87.747 41.476 1.00 22.21 113 LEU B CA 1
ATOM 3926 C C . LEU B 1 113 ? 39.916 88.849 41.332 1.00 22.05 113 LEU B C 1
ATOM 3927 O O . LEU B 1 113 ? 40.108 89.382 40.230 1.00 26.00 113 LEU B O 1
ATOM 3932 N N . PRO B 1 114 ? 40.572 89.221 42.446 1.00 23.61 114 PRO B N 1
ATOM 3933 C CA . PRO B 1 114 ? 41.557 90.297 42.387 1.00 26.50 114 PRO B CA 1
ATOM 3934 C C . PRO B 1 114 ? 42.659 89.972 41.377 1.00 29.87 114 PRO B C 1
ATOM 3935 O O . PRO B 1 114 ? 42.959 88.796 41.148 1.00 29.41 114 PRO B O 1
ATOM 3939 N N . PRO B 1 115 ? 43.241 91.005 40.749 1.00 34.45 115 PRO B N 1
ATOM 3940 C CA . PRO B 1 115 ? 44.362 90.759 39.851 1.00 35.29 115 PRO B CA 1
ATOM 3941 C C . PRO B 1 115 ? 45.461 89.997 40.578 1.00 27.71 115 PRO B C 1
ATOM 3942 O O . PRO B 1 115 ? 45.773 90.302 41.738 1.00 29.27 115 PRO B O 1
ATOM 3946 N N . HIS B 1 116 ? 46.018 88.991 39.918 1.00 29.17 116 HIS B N 1
ATOM 3947 C CA . HIS B 1 116 ? 47.105 88.245 40.515 1.00 19.72 116 HIS B CA 1
ATOM 3948 C C . HIS B 1 116 ? 48.443 88.727 39.950 1.00 17.46 116 HIS B C 1
ATOM 3949 O O . HIS B 1 116 ? 48.588 88.866 38.735 1.00 21.19 116 HIS B O 1
ATOM 3956 N N . PRO B 1 117 ? 49.435 88.975 40.822 1.00 16.69 117 PRO B N 1
ATOM 3957 C CA . PRO B 1 117 ? 50.678 89.588 40.338 1.00 20.37 117 PRO B CA 1
ATOM 3958 C C . PRO B 1 117 ? 51.416 88.726 39.310 1.00 17.50 117 PRO B C 1
ATOM 3959 O O . PRO B 1 117 ? 52.199 89.228 38.516 1.00 20.53 117 PRO B O 1
ATOM 3963 N N . GLU B 1 118 ? 51.149 87.433 39.334 1.00 14.18 118 GLU B N 1
ATOM 3964 C CA . GLU B 1 118 ? 51.837 86.504 38.458 1.00 16.64 118 GLU B CA 1
ATOM 3965 C C . GLU B 1 118 ? 51.009 86.167 37.217 1.00 15.60 118 GLU B C 1
ATOM 3966 O O . GLU B 1 118 ? 51.539 85.654 36.244 1.00 25.23 118 GLU B O 1
ATOM 3972 N N . GLY B 1 119 ? 49.704 86.432 37.266 1.00 16.50 119 GLY B N 1
ATOM 3973 C CA . GLY B 1 119 ? 48.830 86.234 36.110 1.00 19.61 119 GLY B CA 1
ATOM 3974 C C . GLY B 1 119 ? 48.287 84.837 35.882 1.00 16.86 119 GLY B C 1
ATOM 3975 O O . GLY B 1 119 ? 47.538 84.618 34.926 1.00 19.84 119 GLY B O 1
ATOM 3976 N N . TYR B 1 120 ? 48.673 83.889 36.734 1.00 13.86 120 TYR B N 1
ATOM 3977 C CA . TYR B 1 120 ? 48.228 82.506 36.613 1.00 13.79 120 TYR B CA 1
ATOM 3978 C C . TYR B 1 120 ? 47.929 81.985 37.990 1.00 13.79 120 TYR B C 1
ATOM 3979 O O . TYR B 1 120 ? 48.644 82.306 38.952 1.00 15.67 120 TYR B O 1
ATOM 3988 N N . VAL B 1 121 ? 46.858 81.209 38.091 1.00 11.83 121 VAL B N 1
ATOM 3989 C CA . VAL B 1 121 ? 46.501 80.559 39.345 1.00 11.49 121 VAL B CA 1
ATOM 3990 C C . VAL B 1 121 ? 46.128 79.107 39.107 1.00 10.71 121 VAL B C 1
ATOM 3991 O O . VAL B 1 121 ? 45.811 78.707 37.972 1.00 12.91 121 VAL B O 1
ATOM 3995 N N . ASP B 1 122 ? 46.156 78.319 40.171 1.00 10.94 122 ASP B N 1
ATOM 3996 C CA . ASP B 1 122 ? 45.793 76.931 40.069 1.00 12.52 122 ASP B CA 1
ATOM 3997 C C . ASP B 1 122 ? 44.307 76.805 40.383 1.00 11.93 122 ASP B C 1
ATOM 3998 O O . ASP B 1 122 ? 43.866 76.941 41.533 1.00 11.49 122 ASP B O 1
ATOM 4003 N N . ALA B 1 123 ? 43.524 76.582 39.333 1.00 12.33 123 ALA B N 1
ATOM 4004 C CA . ALA B 1 123 ? 42.072 76.452 39.468 1.00 13.39 123 ALA B CA 1
ATOM 4005 C C . ALA B 1 123 ? 41.658 75.216 40.261 1.00 11.81 123 ALA B C 1
ATOM 4006 O O . ALA B 1 123 ? 40.588 75.190 40.855 1.00 13.65 123 ALA B O 1
ATOM 4008 N N . LEU B 1 124 ? 42.487 74.172 40.262 1.00 13.70 124 LEU B N 1
ATOM 4009 C CA . LEU B 1 124 ? 42.134 73.015 41.066 1.00 12.12 124 LEU B CA 1
ATOM 4010 C C . LEU B 1 124 ? 42.203 73.355 42.555 1.00 12.47 124 LEU B C 1
ATOM 4011 O O . LEU B 1 124 ? 41.354 72.927 43.329 1.00 13.53 124 LEU B O 1
ATOM 4016 N N . ILE B 1 125 ? 43.215 74.137 42.942 1.00 11.01 125 ILE B N 1
ATOM 4017 C CA . ILE B 1 125 ? 43.272 74.682 44.307 1.00 11.20 125 ILE B CA 1
ATOM 4018 C C . ILE B 1 125 ? 41.998 75.501 44.618 1.00 11.34 125 ILE B C 1
ATOM 4019 O O . ILE B 1 125 ? 41.438 75.388 45.714 1.00 12.69 125 ILE B O 1
ATOM 4024 N N . ALA B 1 126 ? 41.534 76.322 43.672 1.00 11.30 126 ALA B N 1
ATOM 4025 C CA . ALA B 1 126 ? 40.267 77.040 43.889 1.00 11.48 126 ALA B CA 1
ATOM 4026 C C . ALA B 1 126 ? 39.137 76.068 44.267 1.00 11.53 126 ALA B C 1
ATOM 4027 O O . ALA B 1 126 ? 38.408 76.301 45.233 1.00 13.11 126 ALA B O 1
ATOM 4029 N N . GLY B 1 127 ? 38.998 74.968 43.515 1.00 12.73 127 GLY B N 1
ATOM 4030 C CA . GLY B 1 127 ? 37.960 73.968 43.817 1.00 14.56 127 GLY B CA 1
ATOM 4031 C C . GLY B 1 127 ? 38.157 73.333 45.178 1.00 13.99 127 GLY B C 1
ATOM 4032 O O . GLY B 1 127 ? 37.190 73.106 45.911 1.00 15.78 127 GLY B O 1
ATOM 4033 N N . ALA B 1 128 ? 39.413 73.081 45.540 1.00 14.21 128 ALA B N 1
ATOM 4034 C CA . ALA B 1 128 ? 39.728 72.500 46.842 1.00 13.88 128 ALA B CA 1
ATOM 4035 C C . ALA B 1 128 ? 39.330 73.463 47.973 1.00 13.16 128 ALA B C 1
ATOM 4036 O O . ALA B 1 128 ? 38.759 73.053 48.987 1.00 15.52 128 ALA B O 1
ATOM 4038 N N . VAL B 1 129 ? 39.614 74.748 47.789 1.00 12.46 129 VAL B N 1
ATOM 4039 C CA . VAL B 1 129 ? 39.261 75.760 48.781 1.00 15.30 129 VAL B CA 1
ATOM 4040 C C . VAL B 1 129 ? 37.752 75.795 48.981 1.00 14.60 129 VAL B C 1
ATOM 4041 O O . VAL B 1 129 ? 37.276 75.868 50.121 1.00 16.79 129 VAL B O 1
ATOM 4045 N N . VAL B 1 130 ? 36.998 75.710 47.886 1.00 13.76 130 VAL B N 1
ATOM 4046 C CA . VAL B 1 130 ? 35.542 75.721 47.980 1.00 16.25 130 VAL B CA 1
ATOM 4047 C C . VAL B 1 130 ? 35.040 74.528 48.820 1.00 18.32 130 VAL B C 1
ATOM 4048 O O . VAL B 1 130 ? 34.091 74.660 49.613 1.00 21.89 130 VAL B O 1
ATOM 4052 N N . MET B 1 131 ? 35.715 73.389 48.656 1.00 18.22 131 MET B N 1
ATOM 4053 C CA A MET B 1 131 ? 35.421 72.129 49.344 0.70 22.36 131 MET B CA 1
ATOM 4054 C CA B MET B 1 131 ? 35.348 72.158 49.360 0.30 17.09 131 MET B CA 1
ATOM 4055 C C . MET B 1 131 ? 35.926 72.061 50.774 1.00 19.54 131 MET B C 1
ATOM 4056 O O . MET B 1 131 ? 35.728 71.050 51.451 1.00 24.46 131 MET B O 1
ATOM 4065 N N . ASP B 1 132 ? 36.634 73.099 51.214 1.00 21.50 132 ASP B N 1
ATOM 4066 C CA . ASP B 1 132 ? 37.279 73.121 52.541 1.00 21.47 132 ASP B CA 1
ATOM 4067 C C . ASP B 1 132 ? 38.346 72.043 52.691 1.00 21.73 132 ASP B C 1
ATOM 4068 O O . ASP B 1 132 ? 38.561 71.522 53.785 1.00 24.32 132 ASP B O 1
ATOM 4073 N N . VAL B 1 133 ? 39.006 71.716 51.576 1.00 19.18 133 VAL B N 1
ATOM 4074 C CA . VAL B 1 133 ? 40.191 70.879 51.592 1.00 22.18 133 VAL B CA 1
ATOM 4075 C C . VAL B 1 133 ? 41.310 71.795 52.034 1.00 23.36 133 VAL B C 1
ATOM 4076 O O . VAL B 1 133 ? 41.528 72.844 51.422 1.00 22.86 133 VAL B O 1
ATOM 4080 N N . ASP B 1 134 ? 42.015 71.434 53.100 1.00 24.66 134 ASP B N 1
ATOM 4081 C CA A ASP B 1 134 ? 43.108 72.288 53.540 0.40 26.52 134 ASP B CA 1
ATOM 4082 C CA B ASP B 1 134 ? 43.126 72.261 53.563 0.60 28.26 134 ASP B CA 1
ATOM 4083 C C . ASP B 1 134 ? 44.378 72.018 52.738 1.00 21.23 134 ASP B C 1
ATOM 4084 O O . ASP B 1 134 ? 44.516 70.971 52.084 1.00 20.77 134 ASP B O 1
ATOM 4093 N N . LYS B 1 135 ? 45.281 72.986 52.777 1.00 25.74 135 LYS B N 1
ATOM 4094 C CA A LYS B 1 135 ? 46.521 72.954 52.018 0.60 20.83 135 LYS B CA 1
ATOM 4095 C CA B LYS B 1 135 ? 46.505 72.934 51.989 0.40 20.37 135 LYS B CA 1
ATOM 4096 C C . LYS B 1 135 ? 47.362 71.692 52.278 1.00 19.69 135 LYS B C 1
ATOM 4097 O O . LYS B 1 135 ? 47.937 71.118 51.359 1.00 17.79 135 LYS B O 1
ATOM 4108 N N . GLU B 1 136 ? 47.434 71.260 53.535 1.00 19.00 136 GLU B N 1
ATOM 4109 C CA A GLU B 1 136 ? 48.218 70.080 53.903 0.60 19.04 136 GLU B CA 1
ATOM 4110 C CA B GLU B 1 136 ? 48.223 70.079 53.901 0.40 19.45 136 GLU B CA 1
ATOM 4111 C C . GLU B 1 136 ? 47.649 68.818 53.249 1.00 17.89 136 GLU B C 1
ATOM 4112 O O . GLU B 1 136 ? 48.391 67.966 52.739 1.00 19.16 136 GLU B O 1
ATOM 4123 N N . THR B 1 137 ? 46.325 68.700 53.258 1.00 16.77 137 THR B N 1
ATOM 4124 C CA . THR B 1 137 ? 45.652 67.578 52.602 1.00 17.23 137 THR B CA 1
ATOM 4125 C C . THR B 1 137 ? 45.923 67.589 51.099 1.00 15.80 137 THR B C 1
ATOM 4126 O O . THR B 1 137 ? 46.178 66.549 50.494 1.00 17.53 137 THR B O 1
ATOM 4130 N N . TYR B 1 138 ? 45.863 68.771 50.501 1.00 13.84 138 TYR B N 1
ATOM 4131 C CA . TYR B 1 138 ? 46.074 68.896 49.068 1.00 12.69 138 TYR B CA 1
ATOM 4132 C C . TYR B 1 138 ? 47.478 68.421 48.717 1.00 12.22 138 TYR B C 1
ATOM 4133 O O . TYR B 1 138 ? 47.660 67.635 47.771 1.00 13.57 138 TYR B O 1
ATOM 4142 N N . LEU B 1 139 ? 48.476 68.888 49.474 1.00 13.40 139 LEU B N 1
ATOM 4143 C CA . LEU B 1 139 ? 49.858 68.496 49.213 1.00 15.38 139 LEU B CA 1
ATOM 4144 C C . LEU B 1 139 ? 50.072 66.989 49.319 1.00 15.28 139 LEU B C 1
ATOM 4145 O O . LEU B 1 139 ? 50.865 66.426 48.539 1.00 19.92 139 LEU B O 1
ATOM 4150 N N . ARG B 1 140 ? 49.367 66.339 50.255 1.00 15.20 140 ARG B N 1
ATOM 4151 C CA A ARG B 1 140 ? 49.458 64.888 50.446 0.50 18.03 140 ARG B CA 1
ATOM 4152 C CA B ARG B 1 140 ? 49.506 64.892 50.421 0.50 18.30 140 ARG B CA 1
ATOM 4153 C C . ARG B 1 140 ? 48.858 64.118 49.274 1.00 19.35 140 ARG B C 1
ATOM 4154 O O . ARG B 1 140 ? 49.181 62.953 49.046 1.00 25.16 140 ARG B O 1
ATOM 4169 N N . HIS B 1 141 ? 47.960 64.770 48.548 1.00 15.20 141 HIS B N 1
ATOM 4170 C CA . HIS B 1 141 ? 47.208 64.119 47.468 1.00 15.07 141 HIS B CA 1
ATOM 4171 C C . HIS B 1 141 ? 47.649 64.534 46.061 1.00 12.92 141 HIS B C 1
ATOM 4172 O O . HIS B 1 141 ? 46.925 64.258 45.093 1.00 13.77 141 HIS B O 1
ATOM 4179 N N . LEU B 1 142 ? 48.822 65.175 45.934 1.00 12.14 142 LEU B N 1
ATOM 4180 C CA . LEU B 1 142 ? 49.293 65.611 44.612 1.00 12.21 142 LEU B CA 1
ATOM 4181 C C . LEU B 1 142 ? 49.358 64.440 43.640 1.00 12.42 142 LEU B C 1
ATOM 4182 O O . LEU B 1 142 ? 48.986 64.590 42.478 1.00 12.57 142 LEU B O 1
ATOM 4187 N N . GLU B 1 143 ? 49.816 63.284 44.121 1.00 12.99 143 GLU B N 1
ATOM 4188 C CA . GLU B 1 143 ? 49.929 62.106 43.258 1.00 12.68 143 GLU B CA 1
ATOM 4189 C C . GLU B 1 143 ? 48.572 61.596 42.772 1.00 12.03 143 GLU B C 1
ATOM 4190 O O . GLU B 1 143 ? 48.468 61.156 41.624 1.00 13.95 143 GLU B O 1
ATOM 4196 N N . GLU B 1 144 ? 47.536 61.640 43.617 1.00 13.51 144 GLU B N 1
ATOM 4197 C CA A GLU B 1 144 ? 46.205 61.214 43.174 0.70 13.94 144 GLU B CA 1
ATOM 4198 C CA B GLU B 1 144 ? 46.198 61.217 43.199 0.30 14.20 144 GLU B CA 1
ATOM 4199 C C . GLU B 1 144 ? 45.647 62.156 42.130 1.00 12.62 144 GLU B C 1
ATOM 4200 O O . GLU B 1 144 ? 45.024 61.707 41.172 1.00 14.02 144 GLU B O 1
ATOM 4211 N N . ILE B 1 145 ? 45.892 63.460 42.301 1.00 12.48 145 ILE B N 1
ATOM 4212 C CA . ILE B 1 145 ? 45.509 64.434 41.291 1.00 13.46 145 ILE B CA 1
ATOM 4213 C C . ILE B 1 145 ? 46.222 64.117 39.978 1.00 11.02 145 ILE B C 1
ATOM 4214 O O . ILE B 1 145 ? 45.587 64.021 38.914 1.00 12.65 145 ILE B O 1
ATOM 4219 N N . GLY B 1 146 ? 47.540 63.921 40.061 1.00 11.20 146 GLY B N 1
ATOM 4220 C CA . GLY B 1 146 ? 48.341 63.620 38.882 1.00 11.95 146 GLY B CA 1
ATOM 4221 C C . GLY B 1 146 ? 47.933 62.315 38.213 1.00 11.25 146 GLY B C 1
ATOM 4222 O O . GLY B 1 146 ? 47.919 62.228 36.976 1.00 13.10 146 GLY B O 1
ATOM 4223 N N . ALA B 1 147 ? 47.602 61.310 39.027 1.00 11.80 147 ALA B N 1
ATOM 4224 C CA . ALA B 1 147 ? 47.109 60.036 38.511 1.00 12.38 147 ALA B CA 1
ATOM 4225 C C . ALA B 1 147 ? 45.799 60.211 37.746 1.00 11.65 147 ALA B C 1
ATOM 4226 O O . ALA B 1 147 ? 45.627 59.625 36.678 1.00 12.96 147 ALA B O 1
ATOM 4228 N N . SER B 1 148 ? 44.882 61.025 38.280 1.00 12.43 148 SER B N 1
ATOM 4229 C CA . SER B 1 148 ? 43.630 61.308 37.586 1.00 13.11 148 SER B CA 1
ATOM 4230 C C . SER B 1 148 ? 43.898 61.994 36.242 1.00 11.71 148 SER B C 1
ATOM 4231 O O . SER B 1 148 ? 43.348 61.602 35.200 1.00 13.14 148 SER B O 1
ATOM 4234 N N . LEU B 1 149 ? 44.766 63.005 36.261 1.00 11.85 149 LEU B N 1
ATOM 4235 C CA . LEU B 1 149 ? 45.101 63.708 35.030 1.00 13.14 149 LEU B CA 1
ATOM 4236 C C . LEU B 1 149 ? 45.739 62.758 34.008 1.00 11.48 149 LEU B C 1
ATOM 4237 O O . LEU B 1 149 ? 45.445 62.848 32.809 1.00 13.64 149 LEU B O 1
ATOM 4242 N N A ARG B 1 150 ? 46.600 61.850 34.472 0.51 12.46 150 ARG B N 1
ATOM 4243 N N B ARG B 1 150 ? 46.589 61.847 34.502 0.49 12.76 150 ARG B N 1
ATOM 4244 C CA A ARG B 1 150 ? 47.237 60.908 33.557 0.51 13.79 150 ARG B CA 1
ATOM 4245 C CA B ARG B 1 150 ? 47.263 60.829 33.684 0.49 15.02 150 ARG B CA 1
ATOM 4246 C C A ARG B 1 150 ? 46.204 59.989 32.906 0.51 13.14 150 ARG B C 1
ATOM 4247 C C B ARG B 1 150 ? 46.276 59.917 32.965 0.49 13.76 150 ARG B C 1
ATOM 4248 O O A ARG B 1 150 ? 46.270 59.742 31.704 0.51 14.34 150 ARG B O 1
ATOM 4249 O O B ARG B 1 150 ? 46.460 59.579 31.796 0.49 15.98 150 ARG B O 1
ATOM 4264 N N . ILE B 1 151 ? 45.236 59.515 33.691 1.00 13.35 151 ILE B N 1
ATOM 4265 C CA . ILE B 1 151 ? 44.162 58.698 33.140 1.00 13.49 151 ILE B CA 1
ATOM 4266 C C . ILE B 1 151 ? 43.453 59.478 32.034 1.00 12.90 151 ILE B C 1
ATOM 4267 O O . ILE B 1 151 ? 43.031 58.905 31.028 1.00 14.08 151 ILE B O 1
ATOM 4272 N N . ASP B 1 152 ? 43.352 60.793 32.224 1.00 12.09 152 ASP B N 1
ATOM 4273 C CA . ASP B 1 152 ? 42.594 61.649 31.321 1.00 12.36 152 ASP B CA 1
ATOM 4274 C C . ASP B 1 152 ? 43.432 62.370 30.268 1.00 12.61 152 ASP B C 1
ATOM 4275 O O . ASP B 1 152 ? 42.910 63.247 29.577 1.00 13.68 152 ASP B O 1
ATOM 4280 N N . ILE B 1 153 ? 44.702 62.004 30.115 1.00 13.99 153 ILE B N 1
ATOM 4281 C CA . ILE B 1 153 ? 45.591 62.785 29.245 1.00 13.63 153 ILE B CA 1
ATOM 4282 C C . ILE B 1 153 ? 45.098 62.883 27.796 1.00 14.14 153 ILE B C 1
ATOM 4283 O O . ILE B 1 153 ? 45.184 63.952 27.183 1.00 15.58 153 ILE B O 1
ATOM 4288 N N . ASP B 1 154 ? 44.591 61.787 27.237 1.00 14.66 154 ASP B N 1
ATOM 4289 C CA . ASP B 1 154 ? 44.116 61.823 25.846 1.00 18.79 154 ASP B CA 1
ATOM 4290 C C . ASP B 1 154 ? 42.903 62.723 25.684 1.00 17.92 154 ASP B C 1
ATOM 4291 O O . ASP B 1 154 ? 42.796 63.443 24.696 1.00 19.05 154 ASP B O 1
ATOM 4296 N N . GLU B 1 155 ? 42.013 62.708 26.675 1.00 15.76 155 GLU B N 1
ATOM 4297 C CA . GLU B 1 155 ? 40.846 63.579 26.666 1.00 15.40 155 GLU B CA 1
ATOM 4298 C C . GLU B 1 155 ? 41.284 65.048 26.718 1.00 14.27 155 GLU B C 1
ATOM 4299 O O . GLU B 1 155 ? 40.771 65.886 25.978 1.00 16.74 155 GLU B O 1
ATOM 4305 N N . ILE B 1 156 ? 42.216 65.352 27.617 1.00 13.86 156 ILE B N 1
ATOM 4306 C CA . ILE B 1 156 ? 42.778 66.700 27.745 1.00 13.28 156 ILE B CA 1
ATOM 4307 C C . ILE B 1 156 ? 43.394 67.142 26.423 1.00 13.55 156 ILE B C 1
ATOM 4308 O O . ILE B 1 156 ? 43.064 68.217 25.907 1.00 13.17 156 ILE B O 1
ATOM 4313 N N . GLU B 1 157 ? 44.259 66.306 25.855 1.00 13.91 157 GLU B N 1
ATOM 4314 C CA . GLU B 1 157 ? 44.925 66.677 24.598 1.00 14.99 157 GLU B CA 1
ATOM 4315 C C . GLU B 1 157 ? 43.943 66.846 23.439 1.00 15.37 157 GLU B C 1
ATOM 4316 O O . GLU B 1 157 ? 44.078 67.774 22.632 1.00 16.20 157 GLU B O 1
ATOM 4322 N N . SER B 1 158 ? 42.954 65.961 23.360 1.00 17.21 158 SER B N 1
ATOM 4323 C CA A SER B 1 158 ? 41.926 66.054 22.322 0.60 18.03 158 SER B CA 1
ATOM 4324 C CA B SER B 1 158 ? 41.932 66.052 22.319 0.40 18.19 158 SER B CA 1
ATOM 4325 C C . SER B 1 158 ? 41.199 67.394 22.380 1.00 16.89 158 SER B C 1
ATOM 4326 O O . SER B 1 158 ? 40.960 68.021 21.347 1.00 18.82 158 SER B O 1
ATOM 4331 N N . TRP B 1 159 ? 40.856 67.828 23.595 1.00 16.77 159 TRP B N 1
ATOM 4332 C CA . TRP B 1 159 ? 40.195 69.113 23.797 1.00 15.44 159 TRP B CA 1
ATOM 4333 C C . TRP B 1 159 ? 41.104 70.272 23.396 1.00 14.24 159 TRP B C 1
ATOM 4334 O O . TRP B 1 159 ? 40.673 71.201 22.701 1.00 15.88 159 TRP B O 1
ATOM 4345 N N . CYS B 1 160 ? 42.363 70.222 23.827 1.00 14.03 160 CYS B N 1
ATOM 4346 C CA . CYS B 1 160 ? 43.318 71.259 23.464 1.00 13.96 160 CYS B CA 1
ATOM 4347 C C . CYS B 1 160 ? 43.446 71.376 21.940 1.00 13.09 160 CYS B C 1
ATOM 4348 O O . CYS B 1 160 ? 43.495 72.487 21.400 1.00 15.13 160 CYS B O 1
ATOM 4351 N N . VAL B 1 161 ? 43.463 70.240 21.238 1.00 15.98 161 VAL B N 1
ATOM 4352 C CA . VAL B 1 161 ? 43.559 70.253 19.773 1.00 15.63 161 VAL B CA 1
ATOM 4353 C C . VAL B 1 161 ? 42.294 70.861 19.182 1.00 16.12 161 VAL B C 1
ATOM 4354 O O . VAL B 1 161 ? 42.367 71.733 18.300 1.00 17.99 161 VAL B O 1
ATOM 4358 N N . ASP B 1 162 ? 41.137 70.423 19.677 1.00 17.07 162 ASP B N 1
ATOM 4359 C CA A ASP B 1 162 ? 39.837 70.901 19.185 0.48 18.10 162 ASP B CA 1
ATOM 4360 C CA B ASP B 1 162 ? 39.866 70.904 19.140 0.52 19.52 162 ASP B CA 1
ATOM 4361 C C . ASP B 1 162 ? 39.679 72.416 19.306 1.00 16.14 162 ASP B C 1
ATOM 4362 O O . ASP B 1 162 ? 39.143 73.076 18.403 1.00 18.53 162 ASP B O 1
ATOM 4371 N N . GLU B 1 163 ? 40.122 72.963 20.441 1.00 16.17 163 GLU B N 1
ATOM 4372 C CA . GLU B 1 163 ? 40.007 74.397 20.683 1.00 16.15 163 GLU B CA 1
ATOM 4373 C C . GLU B 1 163 ? 40.823 75.174 19.649 1.00 16.89 163 GLU B C 1
ATOM 4374 O O . GLU B 1 163 ? 40.410 76.242 19.188 1.00 18.56 163 GLU B O 1
ATOM 4380 N N . LEU B 1 164 ? 41.969 74.617 19.261 1.00 16.01 164 LEU B N 1
ATOM 4381 C CA . LEU B 1 164 ? 42.790 75.236 18.219 1.00 15.62 164 LEU B CA 1
ATOM 4382 C C . LEU B 1 164 ? 42.171 75.056 16.832 1.00 15.91 164 LEU B C 1
ATOM 4383 O O . LEU B 1 164 ? 42.064 76.015 16.059 1.00 17.53 164 LEU B O 1
ATOM 4388 N N . LYS B 1 165 ? 41.736 73.835 16.532 1.00 16.64 165 LYS B N 1
ATOM 4389 C CA . LYS B 1 165 ? 41.128 73.543 15.227 1.00 17.73 165 LYS B CA 1
ATOM 4390 C C . LYS B 1 165 ? 39.889 74.396 14.946 1.00 19.25 165 LYS B C 1
ATOM 4391 O O . LYS B 1 165 ? 39.708 74.879 13.819 1.00 20.86 165 LYS B O 1
ATOM 4397 N N . THR B 1 166 ? 39.029 74.593 15.945 1.00 19.60 166 THR B N 1
ATOM 4398 C CA A THR B 1 166 ? 37.833 75.436 15.793 0.60 21.87 166 THR B CA 1
ATOM 4399 C CA B THR B 1 166 ? 37.845 75.414 15.698 0.40 21.24 166 THR B CA 1
ATOM 4400 C C . THR B 1 166 ? 38.244 76.863 15.420 1.00 20.91 166 THR B C 1
ATOM 4401 O O . THR B 1 166 ? 37.641 77.507 14.553 1.00 24.72 166 THR B O 1
ATOM 4408 N N . ARG B 1 167 ? 39.281 77.355 16.097 1.00 19.84 167 ARG B N 1
ATOM 4409 C CA . ARG B 1 167 ? 39.763 78.714 15.860 1.00 19.38 167 ARG B CA 1
ATOM 4410 C C . ARG B 1 167 ? 40.480 78.891 14.524 1.00 19.88 167 ARG B C 1
ATOM 4411 O O . ARG B 1 167 ? 40.557 80.009 14.020 1.00 20.20 167 ARG B O 1
ATOM 4419 N N . GLU B 1 168 ? 40.980 77.800 13.943 1.00 19.85 168 GLU B N 1
ATOM 4420 C CA A GLU B 1 168 ? 41.654 77.864 12.644 0.60 19.49 168 GLU B CA 1
ATOM 4421 C CA B GLU B 1 168 ? 41.653 77.861 12.642 0.40 18.88 168 GLU B CA 1
ATOM 4422 C C . GLU B 1 168 ? 40.725 78.420 11.560 1.00 18.40 168 GLU B C 1
ATOM 4423 O O . GLU B 1 168 ? 41.188 78.985 10.568 1.00 20.01 168 GLU B O 1
ATOM 4434 N N . VAL B 1 169 ? 39.415 78.254 11.759 1.00 21.20 169 VAL B N 1
ATOM 4435 C CA . VAL B 1 169 ? 38.392 78.721 10.815 1.00 22.42 169 VAL B CA 1
ATOM 4436 C C . VAL B 1 169 ? 38.415 80.247 10.691 1.00 21.99 169 VAL B C 1
ATOM 4437 O O . VAL B 1 169 ? 38.038 80.806 9.658 1.00 24.46 169 VAL B O 1
ATOM 4441 N N . GLY B 1 170 ? 38.857 80.918 11.752 1.00 20.05 170 GLY B N 1
ATOM 4442 C CA . GLY B 1 170 ? 39.034 82.364 11.745 1.00 20.37 170 GLY B CA 1
ATOM 4443 C C . GLY B 1 170 ? 37.762 83.180 11.879 1.00 20.33 170 GLY B C 1
ATOM 4444 O O . GLY B 1 170 ? 37.655 84.254 11.268 1.00 23.71 170 GLY B O 1
ATOM 4445 N N . GLU B 1 171 ? 36.801 82.695 12.675 1.00 26.07 171 GLU B N 1
ATOM 4446 C CA A GLU B 1 171 ? 35.542 83.421 12.891 0.60 26.67 171 GLU B CA 1
ATOM 4447 C CA B GLU B 1 171 ? 35.542 83.418 12.886 0.40 26.38 171 GLU B CA 1
ATOM 4448 C C . GLU B 1 171 ? 35.808 84.824 13.429 1.00 24.44 171 GLU B C 1
ATOM 4449 O O . GLU B 1 171 ? 35.092 85.768 13.102 1.00 28.09 171 GLU B O 1
ATOM 4460 N N . ASN B 1 172 ? 36.850 84.955 14.250 1.00 24.01 172 ASN B N 1
ATOM 4461 C CA . ASN B 1 172 ? 37.235 86.248 14.822 1.00 23.53 172 ASN B CA 1
ATOM 4462 C C . ASN B 1 172 ? 38.143 87.098 13.922 1.00 23.26 172 ASN B C 1
ATOM 4463 O O . ASN B 1 172 ? 38.611 88.165 14.337 1.00 27.86 172 ASN B O 1
ATOM 4468 N N . ASP B 1 173 ? 38.392 86.616 12.706 1.00 22.32 173 ASP B N 1
ATOM 4469 C CA . ASP B 1 173 ? 39.123 87.370 11.681 1.00 21.94 173 ASP B CA 1
ATOM 4470 C C . ASP B 1 173 ? 38.320 87.370 10.379 1.00 20.17 173 ASP B C 1
ATOM 4471 O O . ASP B 1 173 ? 38.863 87.148 9.291 1.00 23.07 173 ASP B O 1
ATOM 4476 N N . GLY B 1 174 ? 37.017 87.618 10.503 1.00 23.28 174 GLY B N 1
ATOM 4477 C CA . GLY B 1 174 ? 36.127 87.743 9.349 1.00 27.51 174 GLY B CA 1
ATOM 4478 C C . GLY B 1 174 ? 35.917 86.467 8.552 1.00 24.94 174 GLY B C 1
ATOM 4479 O O . GLY B 1 174 ? 35.566 86.520 7.375 1.00 29.13 174 GLY B O 1
ATOM 4480 N N . GLY B 1 175 ? 36.132 85.318 9.191 1.00 23.25 175 GLY B N 1
ATOM 4481 C CA . GLY B 1 175 ? 35.961 84.022 8.528 1.00 22.82 175 GLY B CA 1
ATOM 4482 C C . GLY B 1 175 ? 37.128 83.614 7.645 1.00 21.69 175 GLY B C 1
ATOM 4483 O O . GLY B 1 175 ? 37.012 82.674 6.855 1.00 28.29 175 GLY B O 1
ATOM 4484 N N . LYS B 1 176 ? 38.259 84.304 7.786 1.00 21.25 176 LYS B N 1
ATOM 4485 C CA . LYS B 1 176 ? 39.460 83.948 7.037 1.00 21.61 176 LYS B CA 1
ATOM 4486 C C . LYS B 1 176 ? 40.232 82.847 7.758 1.00 19.07 176 LYS B C 1
ATOM 4487 O O . LYS B 1 176 ? 40.640 83.025 8.912 1.00 19.24 176 LYS B O 1
ATOM 4493 N N . GLN B 1 177 ? 40.440 81.719 7.073 1.00 20.61 177 GLN B N 1
ATOM 4494 C CA A GLN B 1 177 ? 41.249 80.619 7.597 0.58 20.13 177 GLN B CA 1
ATOM 4495 C CA B GLN B 1 177 ? 41.232 80.630 7.631 0.42 20.53 177 GLN B CA 1
ATOM 4496 C C . GLN B 1 177 ? 42.618 81.128 8.053 1.00 18.30 177 GLN B C 1
ATOM 4497 O O . GLN B 1 177 ? 43.255 81.918 7.352 1.00 19.67 177 GLN B O 1
ATOM 4508 N N . ILE B 1 178 ? 43.083 80.684 9.219 1.00 16.24 178 ILE B N 1
ATOM 4509 C CA . ILE B 1 178 ? 44.400 81.116 9.688 1.00 15.65 178 ILE B CA 1
ATOM 4510 C C . ILE B 1 178 ? 45.484 80.641 8.716 1.00 15.34 178 ILE B C 1
ATOM 4511 O O . ILE B 1 178 ? 45.512 79.471 8.345 1.00 18.60 178 ILE B O 1
ATOM 4516 N N . ASP B 1 179 ? 46.372 81.552 8.317 1.00 15.70 179 ASP B N 1
ATOM 4517 C CA . ASP B 1 179 ? 47.416 81.222 7.342 1.00 16.02 179 ASP B CA 1
ATOM 4518 C C . ASP B 1 179 ? 48.495 80.302 7.903 1.00 16.33 179 ASP B C 1
ATOM 4519 O O . ASP B 1 179 ? 48.916 79.363 7.229 1.00 17.55 179 ASP B O 1
ATOM 4524 N N . ILE B 1 180 ? 48.942 80.589 9.126 1.00 14.71 180 ILE B N 1
ATOM 4525 C CA . ILE B 1 180 ? 50.110 79.928 9.709 1.00 15.03 180 ILE B CA 1
ATOM 4526 C C . ILE B 1 180 ? 49.715 79.322 11.045 1.00 15.14 180 ILE B C 1
ATOM 4527 O O . ILE B 1 180 ? 49.355 80.052 11.976 1.00 17.17 180 ILE B O 1
ATOM 4532 N N . SER B 1 181 ? 49.783 77.996 11.143 1.00 17.59 181 SER B N 1
ATOM 4533 C CA A SER B 1 181 ? 49.403 77.326 12.382 0.67 16.42 181 SER B CA 1
ATOM 4534 C CA B SER B 1 181 ? 49.355 77.291 12.348 0.33 17.42 181 SER B CA 1
ATOM 4535 C C . SER B 1 181 ? 50.283 76.129 12.660 1.00 17.49 181 SER B C 1
ATOM 4536 O O . SER B 1 181 ? 51.001 75.641 11.777 1.00 18.92 181 SER B O 1
ATOM 4541 N N . VAL B 1 182 ? 50.236 75.678 13.902 1.00 15.89 182 VAL B N 1
ATOM 4542 C CA . VAL B 1 182 ? 51.117 74.634 14.374 1.00 16.54 182 VAL B CA 1
ATOM 4543 C C . VAL B 1 182 ? 50.380 73.592 15.215 1.00 13.93 182 VAL B C 1
ATOM 4544 O O . VAL B 1 182 ? 51.000 72.889 16.004 1.00 16.02 182 VAL B O 1
ATOM 4548 N N . THR B 1 183 ? 49.064 73.471 15.028 1.00 15.84 183 THR B N 1
ATOM 4549 C CA . THR B 1 183 ? 48.253 72.548 15.840 1.00 15.20 183 THR B CA 1
ATOM 4550 C C . THR B 1 183 ? 48.762 71.105 15.797 1.00 16.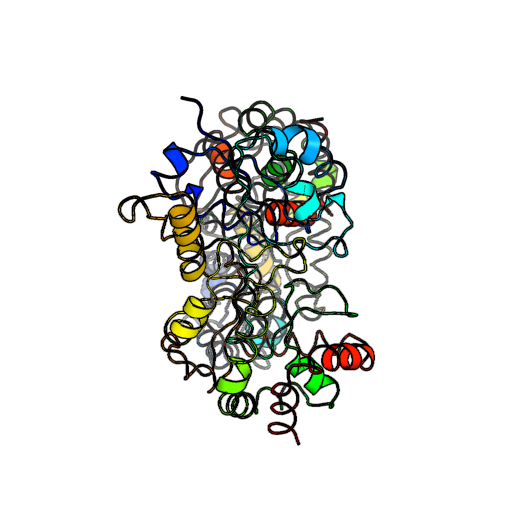08 183 THR B C 1
ATOM 4551 O O . THR B 1 183 ? 48.956 70.472 16.839 1.00 17.83 183 THR B O 1
ATOM 4555 N N . ASP B 1 184 ? 48.972 70.569 14.601 1.00 17.78 184 ASP B N 1
ATOM 4556 C CA . ASP B 1 184 ? 49.368 69.172 14.511 1.00 17.70 184 ASP B CA 1
ATOM 4557 C C . ASP B 1 184 ? 50.797 69.000 15.016 1.00 16.91 184 ASP B C 1
ATOM 4558 O O . ASP B 1 184 ? 51.108 67.986 15.628 1.00 19.85 184 ASP B O 1
ATOM 4563 N N . PHE B 1 185 ? 51.649 70.006 14.793 1.00 16.28 185 PHE B N 1
ATOM 4564 C CA . PHE B 1 185 ? 53.024 70.013 15.321 1.00 15.93 185 PHE B CA 1
ATOM 4565 C C . PHE B 1 185 ? 53.011 69.934 16.852 1.00 14.71 185 PHE B C 1
ATOM 4566 O O . PHE B 1 185 ? 53.760 69.169 17.460 1.00 14.78 185 PHE B O 1
ATOM 4574 N N . ILE B 1 186 ? 52.148 70.722 17.481 1.00 13.93 186 ILE B N 1
ATOM 4575 C CA . ILE B 1 186 ? 52.046 70.677 18.940 1.00 13.49 186 ILE B CA 1
ATOM 4576 C C . ILE B 1 186 ? 51.633 69.276 19.393 1.00 14.74 186 ILE B C 1
ATOM 4577 O O . ILE B 1 186 ? 52.286 68.688 20.255 1.00 13.49 186 ILE B O 1
ATOM 4582 N N . LEU B 1 187 ? 50.578 68.714 18.807 1.00 14.41 187 LEU B N 1
ATOM 4583 C CA . LEU B 1 187 ? 50.128 67.392 19.279 1.00 14.90 187 LEU B CA 1
ATOM 4584 C C . LEU B 1 187 ? 51.225 66.336 19.083 1.00 16.43 187 LEU B C 1
ATOM 4585 O O . LEU B 1 187 ? 51.486 65.515 19.962 1.00 17.01 187 LEU B O 1
ATOM 4590 N N . ALA B 1 188 ? 51.893 66.397 17.939 1.00 17.69 188 ALA B N 1
ATOM 4591 C CA . ALA B 1 188 ? 52.905 65.407 17.588 1.00 17.57 188 ALA B CA 1
ATOM 4592 C C . ALA B 1 188 ? 54.163 65.507 18.447 1.00 17.39 188 ALA B C 1
ATOM 4593 O O . ALA B 1 188 ? 54.877 64.516 18.613 1.00 20.73 188 ALA B O 1
ATOM 4595 N N . ASN B 1 189 ? 54.431 66.690 19.003 1.00 14.34 189 ASN B N 1
ATOM 4596 C CA . ASN B 1 189 ? 55.699 66.919 19.689 1.00 14.83 189 ASN B CA 1
ATOM 4597 C C . ASN B 1 189 ? 55.580 67.203 21.175 1.00 12.65 189 ASN B C 1
ATOM 4598 O O . ASN B 1 189 ? 56.597 67.230 21.879 1.00 14.44 189 ASN B O 1
ATOM 4603 N N . CYS B 1 190 ? 54.357 67.410 21.661 1.00 13.88 190 CYS B N 1
ATOM 4604 C CA . CYS B 1 190 ? 54.206 67.922 23.027 1.00 13.71 190 CYS B CA 1
ATOM 4605 C C . CYS B 1 190 ? 54.743 67.016 24.131 1.00 12.82 190 CYS B C 1
ATOM 4606 O O . CYS B 1 190 ? 55.204 67.519 25.166 1.00 14.19 190 CYS B O 1
ATOM 4609 N N . ARG B 1 191 ? 54.714 65.697 23.929 1.00 13.94 191 ARG B N 1
ATOM 4610 C CA A ARG B 1 191 ? 55.194 64.732 24.932 0.60 13.74 191 ARG B CA 1
ATOM 4611 C CA B ARG B 1 191 ? 55.199 64.810 24.981 0.40 13.91 191 ARG B CA 1
ATOM 4612 C C . ARG B 1 191 ? 56.716 64.623 24.951 1.00 14.72 191 ARG B C 1
ATOM 4613 O O . ARG B 1 191 ? 57.307 64.192 25.944 1.00 17.83 191 ARG B O 1
ATOM 4628 N N . GLN B 1 192 ? 57.345 64.976 23.828 1.00 13.91 192 GLN B N 1
ATOM 4629 C CA A GLN B 1 192 ? 58.792 64.849 23.692 0.75 14.01 192 GLN B CA 1
ATOM 4630 C CA B GLN B 1 192 ? 58.796 64.848 23.686 0.25 14.67 192 GLN B CA 1
ATOM 4631 C C . GLN B 1 192 ? 59.546 66.132 24.017 1.00 13.79 192 GLN B C 1
ATOM 4632 O O . GLN B 1 192 ? 60.674 66.079 24.501 1.00 19.28 192 GLN B O 1
ATOM 4643 N N . LYS B 1 193 ? 58.914 67.277 23.747 1.00 14.36 193 LYS B N 1
ATOM 4644 C CA A LYS B 1 193 ? 59.553 68.595 23.838 0.60 15.28 193 LYS B CA 1
ATOM 4645 C CA B LYS B 1 193 ? 59.570 68.569 23.893 0.40 15.10 193 LYS B CA 1
ATOM 4646 C C . LYS B 1 193 ? 58.624 69.515 24.596 1.00 11.61 193 LYS B C 1
ATOM 4647 O O . LYS B 1 193 ? 57.419 69.498 24.349 1.00 13.62 193 LYS B O 1
ATOM 4658 N N . ARG B 1 194 ? 59.175 70.314 25.507 1.00 11.72 194 ARG B N 1
ATOM 4659 C CA . ARG B 1 194 ? 58.367 71.266 26.263 1.00 11.31 194 ARG B CA 1
ATOM 4660 C C . ARG B 1 194 ? 58.044 72.448 25.358 1.00 10.93 194 ARG B C 1
ATOM 4661 O O . ARG B 1 194 ? 58.940 73.234 25.016 1.00 12.28 194 ARG B O 1
ATOM 4669 N N . LEU B 1 195 ? 56.779 72.575 24.952 1.00 10.99 195 LEU B N 1
ATOM 4670 C CA . LEU B 1 195 ? 56.403 73.584 23.965 1.00 10.77 195 LEU B CA 1
ATOM 4671 C C . LEU B 1 195 ? 55.765 74.834 24.555 1.00 9.92 195 LEU B C 1
ATOM 4672 O O . LEU B 1 195 ? 55.662 75.847 23.846 1.00 10.66 195 LEU B O 1
ATOM 4677 N N . PHE B 1 196 ? 55.300 74.750 25.811 1.00 9.86 196 PHE B N 1
ATOM 4678 C CA . PHE B 1 196 ? 54.682 75.889 26.506 1.00 9.87 196 PHE B CA 1
ATOM 4679 C C . PHE B 1 196 ? 55.179 75.943 27.934 1.00 9.00 196 PHE B C 1
ATOM 4680 O O . PHE B 1 196 ? 55.288 74.893 28.590 1.00 10.60 196 PHE B O 1
ATOM 4688 N N . TYR B 1 197 ? 55.480 77.152 28.406 1.00 10.06 197 TYR B N 1
ATOM 4689 C CA . TYR B 1 197 ? 55.787 77.418 29.821 1.00 9.05 197 TYR B CA 1
ATOM 4690 C C . TYR B 1 197 ? 54.535 77.688 30.642 1.00 10.10 197 TYR B C 1
ATOM 4691 O O . TYR B 1 197 ? 54.499 77.391 31.844 1.00 10.19 197 TYR B O 1
ATOM 4700 N N . THR B 1 198 ? 53.544 78.312 30.002 1.00 9.83 198 THR B N 1
ATOM 4701 C CA . THR B 1 198 ? 52.204 78.488 30.564 1.00 9.46 198 THR B CA 1
ATOM 4702 C C . THR B 1 198 ? 51.268 78.268 29.396 1.00 9.57 198 THR B C 1
ATOM 4703 O O . THR B 1 198 ? 51.725 78.217 28.234 1.00 10.34 198 THR B O 1
ATOM 4707 N N . MET B 1 199 ? 49.967 78.178 29.657 1.00 10.02 199 MET B N 1
ATOM 4708 C CA A MET B 1 199 ? 48.972 77.919 28.610 0.65 10.58 199 MET B CA 1
ATOM 4709 C CA B MET B 1 199 ? 49.048 77.857 28.570 0.35 10.94 199 MET B CA 1
ATOM 4710 C C . MET B 1 199 ? 49.099 78.846 27.403 1.00 10.99 199 MET B C 1
ATOM 4711 O O . MET B 1 199 ? 48.769 78.471 26.293 1.00 12.61 199 MET B O 1
ATOM 4720 N N . ASN B 1 200 ? 49.560 80.080 27.617 1.00 10.77 200 ASN B N 1
ATOM 4721 C CA . ASN B 1 200 ? 49.629 81.032 26.492 1.00 11.99 200 ASN B CA 1
ATOM 4722 C C . ASN B 1 200 ? 51.023 81.624 26.285 1.00 9.92 200 ASN B C 1
ATOM 4723 O O . ASN B 1 200 ? 51.180 82.648 25.604 1.00 11.91 200 ASN B O 1
ATOM 4728 N N . HIS B 1 201 ? 52.039 80.954 26.836 1.00 10.13 201 HIS B N 1
ATOM 4729 C CA . HIS B 1 201 ? 53.436 81.355 26.651 1.00 10.55 201 HIS B CA 1
ATOM 4730 C C . HIS B 1 201 ? 54.258 80.218 26.045 1.00 10.18 201 HIS B C 1
ATOM 4731 O O . HIS B 1 201 ? 54.806 79.396 26.774 1.00 11.26 201 HIS B O 1
ATOM 4738 N N . PRO B 1 202 ? 54.321 80.152 24.708 1.00 10.35 202 PRO B N 1
ATOM 4739 C CA . PRO B 1 202 ? 55.179 79.183 24.032 1.00 11.34 202 PRO B CA 1
ATOM 4740 C C . PRO B 1 202 ? 56.631 79.282 24.490 1.00 10.51 202 PRO B C 1
ATOM 4741 O O . PRO B 1 202 ? 57.125 80.385 24.769 1.00 11.73 202 PRO B O 1
ATOM 4745 N N . THR B 1 203 ? 57.314 78.144 24.543 1.00 9.77 203 THR B N 1
ATOM 4746 C CA . THR B 1 203 ? 58.754 78.129 24.736 1.00 10.02 203 THR B CA 1
ATOM 4747 C C . THR B 1 203 ? 59.494 78.518 23.458 1.00 10.54 203 THR B C 1
ATOM 4748 O O . THR B 1 203 ? 58.893 78.572 22.361 1.00 12.07 203 THR B O 1
ATOM 4752 N N . ALA B 1 204 ? 60.808 78.720 23.582 1.00 11.69 204 ALA B N 1
ATOM 4753 C CA . ALA B 1 204 ? 61.652 79.022 22.433 1.00 11.86 204 ALA B CA 1
ATOM 4754 C C . ALA B 1 204 ? 61.469 78.011 21.307 1.00 13.00 204 ALA B C 1
ATOM 4755 O O . ALA B 1 204 ? 61.385 78.390 20.135 1.00 12.87 204 ALA B O 1
ATOM 4757 N N . ALA B 1 205 ? 61.418 76.721 21.654 1.00 11.76 205 ALA B N 1
ATOM 4758 C CA . ALA B 1 205 ? 61.284 75.683 20.629 1.00 13.89 205 ALA B CA 1
ATOM 4759 C C . ALA B 1 205 ? 60.035 75.911 19.775 1.00 12.42 205 ALA B C 1
ATOM 4760 O O . ALA B 1 205 ? 60.085 75.789 18.540 1.00 13.39 205 ALA B O 1
ATOM 4762 N N . LEU B 1 206 ? 58.906 76.229 20.405 1.00 11.63 206 LEU B N 1
ATOM 4763 C CA . LEU B 1 206 ? 57.681 76.467 19.641 1.00 10.80 206 LEU B CA 1
ATOM 4764 C C . LEU B 1 206 ? 57.745 77.795 18.881 1.00 10.38 206 LEU B C 1
ATOM 4765 O O . LEU B 1 206 ? 57.295 77.882 17.733 1.00 12.53 206 LEU B O 1
ATOM 4770 N N . MET B 1 207 ? 58.292 78.829 19.522 1.00 10.63 207 MET B N 1
ATOM 4771 C CA . MET B 1 207 ? 58.472 80.131 18.846 1.00 12.13 207 MET B CA 1
ATOM 4772 C C . MET B 1 207 ? 59.336 80.002 17.587 1.00 12.44 207 MET B C 1
ATOM 4773 O O . MET B 1 207 ? 59.033 80.633 16.570 1.00 13.65 207 MET B O 1
ATOM 4778 N N . ARG B 1 208 ? 60.383 79.171 17.640 1.00 12.27 208 ARG B N 1
ATOM 4779 C CA . ARG B 1 208 ? 61.222 78.955 16.470 1.00 11.74 208 ARG B CA 1
ATOM 4780 C C . ARG B 1 208 ? 60.449 78.271 15.369 1.00 12.83 208 ARG B C 1
ATOM 4781 O O . ARG B 1 208 ? 60.620 78.596 14.188 1.00 13.36 208 ARG B O 1
ATOM 4789 N N . GLU B 1 209 ? 59.607 77.306 15.729 1.00 12.07 209 GLU B N 1
ATOM 4790 C CA . GLU B 1 209 ? 58.814 76.614 14.701 1.00 12.06 209 GLU B CA 1
ATOM 4791 C C . GLU B 1 209 ? 57.813 77.556 14.046 1.00 12.07 209 GLU B C 1
ATOM 4792 O O . GLU B 1 209 ? 57.682 77.548 12.817 1.00 12.77 209 GLU B O 1
ATOM 4798 N N . ILE B 1 210 ? 57.107 78.363 14.842 1.00 11.64 210 ILE B N 1
ATOM 4799 C CA A ILE B 1 210 ? 56.149 79.298 14.245 0.60 12.53 210 ILE B CA 1
ATOM 4800 C CA B ILE B 1 210 ? 56.161 79.351 14.312 0.40 12.54 210 ILE B CA 1
ATOM 4801 C C . ILE B 1 210 ? 56.877 80.339 13.381 1.00 11.74 210 ILE B C 1
ATOM 4802 O O . ILE B 1 210 ? 56.394 80.670 12.285 1.00 12.21 210 ILE B O 1
ATOM 4811 N N . ALA B 1 211 ? 58.039 80.827 13.829 1.00 11.50 211 ALA B N 1
ATOM 4812 C CA . ALA B 1 211 ? 58.800 81.803 13.035 1.00 12.43 211 ALA B CA 1
ATOM 4813 C C . ALA B 1 211 ? 59.259 81.170 11.720 1.00 12.11 211 ALA B C 1
ATOM 4814 O O . ALA B 1 211 ? 59.187 81.798 10.654 1.00 12.09 211 ALA B O 1
ATOM 4816 N N . ALA B 1 212 ? 59.685 79.911 11.782 1.00 11.69 212 ALA B N 1
ATOM 4817 C CA . ALA B 1 212 ? 60.078 79.193 10.557 1.00 11.83 212 ALA B CA 1
ATOM 4818 C C . ALA B 1 212 ? 58.910 79.113 9.581 1.00 11.97 212 ALA B C 1
ATOM 4819 O O . ALA B 1 212 ? 59.075 79.338 8.378 1.00 12.69 212 ALA B O 1
ATOM 4821 N N . ARG B 1 213 ? 57.724 78.792 10.089 1.00 12.48 213 ARG B N 1
ATOM 4822 C CA . ARG B 1 213 ? 56.551 78.686 9.218 1.00 11.95 213 ARG B CA 1
ATOM 4823 C C . ARG B 1 213 ? 56.152 80.032 8.627 1.00 12.35 213 ARG B C 1
ATOM 4824 O O . ARG B 1 213 ? 55.669 80.086 7.500 1.00 13.82 213 ARG B O 1
ATOM 4832 N N . CYS B 1 214 ? 56.385 81.119 9.364 1.00 12.33 214 CYS B N 1
ATOM 4833 C CA . CYS B 1 214 ? 56.193 82.451 8.790 1.00 12.92 214 CYS B CA 1
ATOM 4834 C C . CYS B 1 214 ? 57.143 82.652 7.609 1.00 11.68 214 CYS B C 1
ATOM 4835 O O . CYS B 1 214 ? 56.717 83.117 6.537 1.00 14.55 214 CYS B O 1
ATOM 4838 N N . MET B 1 215 ? 58.419 82.305 7.787 1.00 11.75 215 MET B N 1
ATOM 4839 C CA . MET B 1 215 ? 59.378 82.418 6.688 1.00 12.86 215 MET B CA 1
ATOM 4840 C C . MET B 1 215 ? 59.016 81.535 5.494 1.00 12.39 215 MET B C 1
ATOM 4841 O O . MET B 1 215 ? 59.111 81.975 4.338 1.00 12.91 215 MET B O 1
ATOM 4846 N N . LEU B 1 216 ? 58.540 80.315 5.757 1.00 12.37 216 LEU B N 1
ATOM 4847 C CA . LEU B 1 216 ? 58.085 79.449 4.657 1.00 11.93 216 LEU B CA 1
ATOM 4848 C C . LEU B 1 216 ? 56.917 80.086 3.910 1.00 11.34 216 LEU B C 1
ATOM 4849 O O . LEU B 1 216 ? 56.875 80.046 2.675 1.00 13.11 216 LEU B O 1
ATOM 4854 N N . ALA B 1 217 ? 55.987 80.697 4.642 1.00 13.66 217 ALA B N 1
ATOM 4855 C CA . ALA B 1 217 ? 54.841 81.355 4.010 1.00 13.61 217 ALA B CA 1
ATOM 4856 C C . ALA B 1 217 ? 55.250 82.543 3.137 1.00 13.69 217 ALA B C 1
ATOM 4857 O O . ALA B 1 217 ? 54.560 82.857 2.155 1.00 15.58 217 ALA B O 1
ATOM 4859 N N . LEU B 1 218 ? 56.370 83.177 3.488 1.00 13.81 218 LEU B N 1
ATOM 4860 C CA . LEU B 1 218 ? 56.932 84.305 2.734 1.00 13.65 218 LEU B CA 1
ATOM 4861 C C . LEU B 1 218 ? 57.755 83.849 1.524 1.00 15.27 218 LEU B C 1
ATOM 4862 O O . LEU B 1 218 ? 58.218 84.677 0.744 1.00 17.02 218 LEU B O 1
ATOM 4867 N N . GLY B 1 219 ? 57.951 82.537 1.381 1.00 13.80 219 GLY B N 1
ATOM 4868 C CA . GLY B 1 219 ? 58.677 81.998 0.242 1.00 14.48 219 GLY B CA 1
ATOM 4869 C C . GLY B 1 219 ? 60.169 81.797 0.449 1.00 14.26 219 GLY B C 1
ATOM 4870 O O . GLY B 1 219 ? 60.891 81.566 -0.514 1.00 15.24 219 GLY B O 1
ATOM 4871 N N . TYR B 1 220 ? 60.649 81.872 1.691 1.00 13.20 220 TYR B N 1
ATOM 4872 C CA . TYR B 1 220 ? 62.061 81.597 1.930 1.00 13.63 220 TYR B CA 1
ATOM 4873 C C . TYR B 1 220 ? 62.359 80.121 1.702 1.00 13.09 220 TYR B C 1
ATOM 4874 O O . TYR B 1 220 ? 61.534 79.252 2.010 1.00 13.49 220 TYR B O 1
ATOM 4883 N N . THR B 1 221 ? 63.540 79.846 1.158 1.00 15.97 221 THR B N 1
ATOM 4884 C CA . THR B 1 221 ? 64.061 78.488 1.114 1.00 14.09 221 THR B CA 1
ATOM 4885 C C . THR B 1 221 ? 64.448 78.011 2.524 1.00 12.97 221 THR B C 1
ATOM 4886 O O . THR B 1 221 ? 64.875 78.806 3.389 1.00 14.80 221 THR B O 1
ATOM 4890 N N . TYR B 1 222 ? 64.297 76.706 2.739 1.00 14.05 222 TYR B N 1
ATOM 4891 C CA . TYR B 1 222 ? 64.688 76.076 4.005 1.00 14.25 222 TYR B CA 1
ATOM 4892 C C . TYR B 1 222 ? 66.104 76.491 4.442 1.00 14.87 222 TYR B C 1
ATOM 4893 O O . TYR B 1 222 ? 66.337 76.666 5.638 1.00 17.60 222 TYR B O 1
ATOM 4902 N N . SER B 1 223 ? 67.022 76.666 3.483 1.00 15.55 223 SER B N 1
ATOM 4903 C CA A SER B 1 223 ? 68.416 76.934 3.841 0.62 17.67 223 SER B CA 1
ATOM 4904 C CA B SER B 1 223 ? 68.436 76.994 3.728 0.38 17.48 223 SER B CA 1
ATOM 4905 C C . SER B 1 223 ? 68.652 78.338 4.413 1.00 17.24 223 SER B C 1
ATOM 4906 O O . SER B 1 223 ? 69.717 78.596 4.978 1.00 20.56 223 SER B O 1
ATOM 4911 N N . ASP B 1 224 ? 67.648 79.211 4.308 1.00 15.12 224 ASP B N 1
ATOM 4912 C CA . ASP B 1 224 ? 67.726 80.575 4.836 1.00 16.56 224 ASP B CA 1
ATOM 4913 C C . ASP B 1 224 ? 67.222 80.693 6.271 1.00 15.35 224 ASP B C 1
ATOM 4914 O O . ASP B 1 224 ? 67.402 81.733 6.889 1.00 18.15 224 ASP B O 1
ATOM 4919 N N . ILE B 1 225 ? 66.580 79.639 6.780 1.00 15.34 225 ILE B N 1
ATOM 4920 C CA . ILE B 1 225 ? 65.826 79.719 8.022 1.00 16.56 225 ILE B CA 1
ATOM 4921 C C . ILE B 1 225 ? 66.663 79.263 9.220 1.00 17.88 225 ILE B C 1
ATOM 4922 O O . ILE B 1 225 ? 66.989 78.075 9.350 1.00 20.41 225 ILE B O 1
ATOM 4927 N N . SER B 1 226 ? 67.019 80.219 10.076 1.00 16.13 226 SER B N 1
ATOM 4928 C CA A SER B 1 226 ? 67.757 79.935 11.303 0.70 16.18 226 SER B CA 1
ATOM 4929 C CA B SER B 1 226 ? 67.796 79.952 11.286 0.30 16.91 226 SER B CA 1
ATOM 4930 C C . SER B 1 226 ? 67.559 81.082 12.280 1.00 14.85 226 SER B C 1
ATOM 4931 O O . SER B 1 226 ? 67.397 82.219 11.873 1.00 18.25 226 SER B O 1
ATOM 4936 N N . PHE B 1 227 ? 67.569 80.763 13.572 1.00 14.97 227 PHE B N 1
ATOM 4937 C CA . PHE B 1 227 ? 67.262 81.743 14.611 1.00 14.33 227 PHE B CA 1
ATOM 4938 C C . PHE B 1 227 ? 68.293 81.706 15.722 1.00 14.63 227 PHE B C 1
ATOM 4939 O O . PHE B 1 227 ? 69.047 80.733 15.856 1.00 17.65 227 PHE B O 1
ATOM 4947 N N . ASP B 1 228 ? 68.316 82.769 16.521 1.00 15.21 228 ASP B N 1
ATOM 4948 C CA . ASP B 1 228 ? 69.147 82.810 17.712 1.00 15.85 228 ASP B CA 1
ATOM 4949 C C . ASP B 1 228 ? 68.572 81.816 18.719 1.00 15.00 228 ASP B C 1
ATOM 4950 O O . ASP B 1 228 ? 67.499 82.040 19.260 1.00 15.80 228 ASP B O 1
ATOM 4955 N N . GLN B 1 229 ? 69.298 80.724 18.951 1.00 15.00 229 GLN B N 1
ATOM 4956 C CA . GLN B 1 229 ? 68.856 79.645 19.844 1.00 17.27 229 GLN B CA 1
ATOM 4957 C C . GLN B 1 229 ? 68.758 80.069 21.312 1.00 17.65 229 GLN B C 1
ATOM 4958 O O . GLN B 1 229 ? 68.153 79.364 22.123 1.00 24.28 229 GLN B O 1
ATOM 4964 N N . ASN B 1 230 ? 69.377 81.198 21.650 1.00 18.25 230 ASN B N 1
ATOM 4965 C CA A ASN B 1 230 ? 69.360 81.678 23.026 0.70 20.43 230 ASN B CA 1
ATOM 4966 C CA B ASN B 1 230 ? 69.394 81.729 23.015 0.30 18.69 230 ASN B CA 1
ATOM 4967 C C . ASN B 1 230 ? 68.126 82.516 23.353 1.00 18.06 230 ASN B C 1
ATOM 4968 O O . ASN B 1 230 ? 67.835 82.768 24.526 1.00 22.20 230 ASN B O 1
ATOM 4977 N N . LEU B 1 231 ? 67.380 82.925 22.325 1.00 14.43 231 LEU B N 1
ATOM 4978 C CA . LEU B 1 231 ? 66.176 83.719 22.555 1.00 13.63 231 LEU B CA 1
ATOM 4979 C C . LEU B 1 231 ? 65.039 82.868 23.105 1.00 13.49 231 LEU B C 1
ATOM 4980 O O . LEU B 1 231 ? 64.761 81.797 22.597 1.00 17.52 231 LEU B O 1
ATOM 4985 N N . ASP B 1 232 ? 64.386 83.346 24.155 1.00 12.89 232 ASP B N 1
ATOM 4986 C CA . ASP B 1 232 ? 63.264 82.615 24.756 1.00 12.60 232 ASP B CA 1
ATOM 4987 C C . ASP B 1 232 ? 62.331 83.716 25.258 1.00 11.96 232 ASP B C 1
ATOM 4988 O O . ASP B 1 232 ? 62.288 83.992 26.453 1.00 13.43 232 ASP B O 1
ATOM 4993 N N . PRO B 1 233 ? 61.596 84.369 24.341 1.00 11.76 233 PRO B N 1
ATOM 4994 C CA A PRO B 1 233 ? 60.953 85.650 24.650 0.60 13.15 233 PRO B CA 1
ATOM 4995 C CA B PRO B 1 233 ? 60.980 85.656 24.684 0.40 12.87 233 PRO B CA 1
ATOM 4996 C C . PRO B 1 233 ? 59.824 85.615 25.682 1.00 12.48 233 PRO B C 1
ATOM 4997 O O . PRO B 1 233 ? 59.521 86.641 26.288 1.00 17.41 233 PRO B O 1
ATOM 5004 N N . LEU B 1 234 ? 59.220 84.445 25.882 1.00 11.48 234 LEU B N 1
ATOM 5005 C CA . LEU B 1 234 ? 58.079 84.328 26.790 1.00 10.87 234 LEU B CA 1
ATOM 5006 C C . LEU B 1 234 ? 58.379 83.395 27.960 1.00 10.90 234 LEU B C 1
ATOM 5007 O O . LEU B 1 234 ? 57.537 82.586 28.356 1.00 11.88 234 LEU B O 1
ATOM 5012 N N . ASP B 1 235 ? 59.591 83.519 28.510 1.00 11.52 235 ASP B N 1
ATOM 5013 C CA . ASP B 1 235 ? 60.071 82.631 29.579 1.00 10.91 235 ASP B CA 1
ATOM 5014 C C . ASP B 1 235 ? 59.939 83.184 31.001 1.00 11.42 235 ASP B C 1
ATOM 5015 O O . ASP B 1 235 ? 60.490 82.599 31.937 1.00 11.88 235 ASP B O 1
ATOM 5020 N N . VAL B 1 236 ? 59.184 84.267 31.167 1.00 10.54 236 VAL B N 1
ATOM 5021 C CA . VAL B 1 236 ? 59.079 84.916 32.476 1.00 10.69 236 VAL B CA 1
ATOM 5022 C C . VAL B 1 236 ? 58.597 83.956 33.576 1.00 10.51 236 VAL B C 1
ATOM 5023 O O . VAL B 1 236 ? 59.124 83.944 34.693 1.00 10.93 236 VAL B O 1
ATOM 5027 N N . THR B 1 237 ? 57.578 83.173 33.254 1.00 10.71 237 THR B N 1
ATOM 5028 C CA . THR B 1 237 ? 56.902 82.301 34.220 1.00 10.20 237 THR B CA 1
ATOM 5029 C C . THR B 1 237 ? 56.813 80.884 33.684 1.00 10.10 237 THR B C 1
ATOM 5030 O O . THR B 1 237 ? 56.465 80.662 32.525 1.00 11.86 237 THR B O 1
ATOM 5034 N N . LYS B 1 238 ? 57.155 79.919 34.534 1.00 10.29 238 LYS B N 1
ATOM 5035 C CA . LYS B 1 238 ? 57.263 78.529 34.120 1.00 10.79 238 LYS B CA 1
ATOM 5036 C C . LYS B 1 238 ? 56.494 77.657 35.095 1.00 10.80 238 LYS B C 1
ATOM 5037 O O . LYS B 1 238 ? 56.915 77.465 36.239 1.00 13.39 238 LYS B O 1
ATOM 5043 N N . MET B 1 239 ? 55.335 77.181 34.652 1.00 10.09 239 MET B N 1
ATOM 5044 C CA . MET B 1 239 ? 54.508 76.306 35.467 1.00 9.62 239 MET B CA 1
ATOM 5045 C C . MET B 1 239 ? 55.130 74.925 35.576 1.00 9.34 239 MET B C 1
ATOM 5046 O O . MET B 1 239 ? 55.796 74.444 34.660 1.00 12.10 239 MET B O 1
ATOM 5051 N N . SER B 1 240 ? 54.909 74.287 36.714 1.00 9.82 240 SER B N 1
ATOM 5052 C CA A SER B 1 240 ? 55.448 72.954 36.980 0.75 8.94 240 SER B CA 1
ATOM 5053 C CA B SER B 1 240 ? 55.442 72.946 36.962 0.25 9.52 240 SER B CA 1
ATOM 5054 C C . SER B 1 240 ? 54.381 71.886 36.743 1.00 8.96 240 SER B C 1
ATOM 5055 O O . SER B 1 240 ? 53.231 72.035 37.171 1.00 11.41 240 SER B O 1
ATOM 5060 N N . LEU B 1 241 ? 54.757 70.798 36.070 1.00 9.58 241 LEU B N 1
ATOM 5061 C CA . LEU B 1 241 ? 53.814 69.707 35.861 1.00 10.23 241 LEU B CA 1
ATOM 5062 C C . LEU B 1 241 ? 53.602 68.906 37.146 1.00 10.54 241 LEU B C 1
ATOM 5063 O O . LEU B 1 241 ? 54.535 68.663 37.905 1.00 11.42 241 LEU B O 1
ATOM 5068 N N . TYR B 1 242 ? 52.366 68.483 37.372 1.00 9.62 242 TYR B N 1
ATOM 5069 C CA . TYR B 1 242 ? 52.046 67.723 38.587 1.00 10.39 242 TYR B CA 1
ATOM 5070 C C . TYR B 1 242 ? 52.740 66.356 38.622 1.00 10.60 242 TYR B C 1
ATOM 5071 O O . TYR B 1 242 ? 53.083 65.784 37.576 1.00 10.70 242 TYR B O 1
ATOM 5080 N N . PRO B 1 243 ? 52.941 65.812 39.827 1.00 10.13 243 PRO B N 1
ATOM 5081 C CA . PRO B 1 243 ? 53.504 64.461 39.945 1.00 10.91 243 PRO B CA 1
ATOM 5082 C C . PRO B 1 243 ? 52.672 63.462 39.149 1.00 10.08 243 PRO B C 1
ATOM 5083 O O . PRO B 1 243 ? 51.451 63.659 38.977 1.00 10.72 243 PRO B O 1
ATOM 5087 N N . ILE B 1 244 ? 53.346 62.401 38.695 1.00 12.65 244 ILE B N 1
ATOM 5088 C CA A ILE B 1 244 ? 52.763 61.301 37.912 0.70 12.28 244 ILE B CA 1
ATOM 5089 C CA B ILE B 1 244 ? 52.720 61.301 37.926 0.30 12.00 244 ILE B CA 1
ATOM 5090 C C . ILE B 1 244 ? 52.390 61.744 36.497 1.00 11.88 244 ILE B C 1
ATOM 5091 O O . ILE B 1 244 ? 52.888 61.165 35.524 1.00 12.54 244 ILE B O 1
ATOM 5100 N N . TYR B 1 245 ? 51.569 62.784 36.367 1.00 12.00 245 TYR B N 1
ATOM 5101 C CA . TYR B 1 245 ? 51.273 63.344 35.056 1.00 11.49 245 TYR B CA 1
ATOM 5102 C C . TYR B 1 245 ? 52.563 63.721 34.334 1.00 10.42 245 TYR B C 1
ATOM 5103 O O . TYR B 1 245 ? 52.708 63.462 33.129 1.00 11.55 245 TYR B O 1
ATOM 5112 N N . ARG B 1 246 ? 53.502 64.307 35.077 1.00 10.51 246 ARG B N 1
ATOM 5113 C CA . ARG B 1 246 ? 54.775 64.746 34.504 1.00 11.55 246 ARG B CA 1
ATOM 5114 C C . ARG B 1 246 ? 55.545 63.603 33.844 1.00 11.72 246 ARG B C 1
ATOM 5115 O O . ARG B 1 246 ? 56.374 63.844 32.969 1.00 12.59 246 ARG B O 1
ATOM 5123 N N . ASP B 1 247 ? 55.299 62.362 34.263 1.00 11.51 247 ASP B N 1
ATOM 5124 C CA . ASP B 1 247 ? 56.076 61.233 33.768 1.00 11.43 247 ASP B CA 1
ATOM 5125 C C . ASP B 1 247 ? 55.654 60.806 32.358 1.00 13.18 247 ASP B C 1
ATOM 5126 O O . ASP B 1 247 ? 56.313 59.958 31.751 1.00 17.33 247 ASP B O 1
ATOM 5131 N N . CYS B 1 248 ? 54.591 61.419 31.831 1.00 12.52 248 CYS B N 1
ATOM 5132 C CA A CYS B 1 248 ? 54.169 61.225 30.431 0.74 14.19 248 CYS B CA 1
ATOM 5133 C CA B CYS B 1 248 ? 54.199 61.177 30.444 0.26 14.38 248 CYS B CA 1
ATOM 5134 C C . CYS B 1 248 ? 55.034 62.013 29.461 1.00 12.74 248 CYS B C 1
ATOM 5135 O O . CYS B 1 248 ? 54.874 61.891 28.240 1.00 17.25 248 CYS B O 1
ATOM 5140 N N . PHE B 1 249 ? 55.936 62.837 29.995 1.00 12.69 249 PHE B N 1
ATOM 5141 C CA . PHE B 1 249 ? 56.709 63.783 29.198 1.00 12.80 249 PHE B CA 1
ATOM 5142 C C . PHE B 1 249 ? 58.186 63.457 29.269 1.00 13.11 249 PHE B C 1
ATOM 5143 O O . PHE B 1 249 ? 58.737 63.327 30.360 1.00 15.67 249 PHE B O 1
ATOM 5151 N N . ASP B 1 250 ? 58.826 63.334 28.104 1.00 13.74 250 ASP B N 1
ATOM 5152 C CA A ASP B 1 250 ? 60.215 62.874 28.017 0.75 15.74 250 ASP B CA 1
ATOM 5153 C CA B ASP B 1 250 ? 60.209 62.850 28.037 0.25 16.59 250 ASP B CA 1
ATOM 5154 C C . ASP B 1 250 ? 61.212 63.776 28.732 1.00 17.34 250 ASP B C 1
ATOM 5155 O O . ASP B 1 250 ? 62.251 63.317 29.203 1.00 21.27 250 ASP B O 1
ATOM 5164 N N . PHE B 1 251 ? 60.887 65.063 28.809 1.00 15.66 251 PHE B N 1
ATOM 5165 C CA . PHE B 1 251 ? 61.790 66.076 29.346 1.00 16.43 251 PHE B CA 1
ATOM 5166 C C . PHE B 1 251 ? 61.797 66.170 30.867 1.00 16.54 251 PHE B C 1
ATOM 5167 O O . PHE B 1 251 ? 62.611 66.900 31.442 1.00 20.20 251 PHE B O 1
ATOM 5175 N N . SER B 1 252 ? 60.906 65.427 31.522 1.00 15.64 252 SER B N 1
ATOM 5176 C CA . SER B 1 252 ? 60.821 65.459 32.975 1.00 18.01 252 SER B CA 1
ATOM 5177 C C . SER B 1 252 ? 61.990 64.723 33.603 1.00 24.10 252 SER B C 1
ATOM 5178 O O . SER B 1 252 ? 62.203 63.537 33.323 1.00 30.33 252 SER B O 1
ATOM 5181 N N . GLU B 1 253 ? 62.752 65.449 34.420 1.00 23.39 253 GLU B N 1
ATOM 5182 C CA A GLU B 1 253 ? 63.885 64.886 35.155 0.60 26.58 253 GLU B CA 1
ATOM 5183 C CA B GLU B 1 253 ? 63.879 64.866 35.142 0.40 25.31 253 GLU B CA 1
ATOM 5184 C C . GLU B 1 253 ? 63.450 64.469 36.554 1.00 23.21 253 GLU B C 1
ATOM 5185 O O . GLU B 1 253 ? 62.352 64.804 36.988 1.00 25.74 253 GLU B O 1
ATOM 5196 N N . LEU B 1 254 ? 64.302 63.736 37.262 1.00 26.53 254 LEU B N 1
ATOM 5197 C CA . LEU B 1 254 ? 63.941 63.217 38.585 1.00 31.65 254 LEU B CA 1
ATOM 5198 C C . LEU B 1 254 ? 63.483 64.261 39.595 1.00 31.88 254 LEU B C 1
ATOM 5199 O O . LEU B 1 254 ? 64.221 65.196 39.917 1.00 33.23 254 LEU B O 1
ATOM 5204 N N . ASN B 1 255 ? 62.251 64.083 40.078 1.00 23.17 255 ASN B N 1
ATOM 5205 C CA . ASN B 1 255 ? 61.609 64.952 41.063 1.00 25.46 255 ASN B CA 1
ATOM 5206 C C . ASN B 1 255 ? 60.203 64.464 41.345 1.00 24.80 255 ASN B C 1
ATOM 5207 O O . ASN B 1 255 ? 59.576 63.821 40.494 1.00 30.87 255 ASN B O 1
ATOM 5212 N N . ARG B 1 256 ? 59.696 64.787 42.529 1.00 19.55 256 ARG B N 1
ATOM 5213 C CA . ARG B 1 256 ? 58.258 64.640 42.787 1.00 18.70 256 ARG B CA 1
ATOM 5214 C C . ARG B 1 256 ? 57.506 65.590 41.846 1.00 17.31 256 ARG B C 1
ATOM 5215 O O . ARG B 1 256 ? 56.591 65.193 41.139 1.00 17.29 256 ARG B O 1
ATOM 5223 N N A MET B 1 257 ? 57.883 66.860 41.878 0.70 17.95 257 MET B N 1
ATOM 5224 N N B MET B 1 257 ? 58.000 66.828 41.831 0.30 17.81 257 MET B N 1
ATOM 5225 C CA A MET B 1 257 ? 57.541 67.810 40.823 0.70 15.17 257 MET B CA 1
ATOM 5226 C CA B MET B 1 257 ? 57.467 67.944 41.069 0.30 14.76 257 MET B CA 1
ATOM 5227 C C A MET B 1 257 ? 58.544 68.950 40.935 0.70 14.75 257 MET B C 1
ATOM 5228 C C B MET B 1 257 ? 58.615 68.955 40.951 0.30 13.41 257 MET B C 1
ATOM 5229 O O A MET B 1 257 ? 59.199 69.108 41.967 0.70 18.26 257 MET B O 1
ATOM 5230 O O B MET B 1 257 ? 59.474 69.007 41.826 0.30 11.94 257 MET B O 1
ATOM 5239 N N . ASN B 1 258 ? 58.666 69.734 39.875 1.00 12.93 258 ASN B N 1
ATOM 5240 C CA A ASN B 1 258 ? 59.688 70.778 39.808 0.70 12.40 258 ASN B CA 1
ATOM 5241 C CA B ASN B 1 258 ? 59.670 70.790 39.776 0.30 12.86 258 ASN B CA 1
ATOM 5242 C C . ASN B 1 258 ? 59.263 72.041 40.562 1.00 11.06 258 ASN B C 1
ATOM 5243 O O . ASN B 1 258 ? 58.064 72.248 40.857 1.00 12.29 258 ASN B O 1
ATOM 5252 N N . GLU B 1 259 ? 60.256 72.863 40.901 1.00 11.71 259 GLU B N 1
ATOM 5253 C CA A GLU B 1 259 ? 60.011 74.231 41.340 0.60 11.53 259 GLU B CA 1
ATOM 5254 C CA B GLU B 1 259 ? 59.999 74.236 41.340 0.40 11.46 259 GLU B CA 1
ATOM 5255 C C . GLU B 1 259 ? 59.196 74.981 40.272 1.00 9.76 259 GLU B C 1
ATOM 5256 O O . GLU B 1 259 ? 59.204 74.623 39.085 1.00 13.49 259 GLU B O 1
ATOM 5267 N N . TYR B 1 260 ? 58.492 76.017 40.691 1.00 10.40 260 TYR B N 1
ATOM 5268 C CA . TYR B 1 260 ? 57.857 76.959 39.755 1.00 10.04 260 TYR B CA 1
ATOM 5269 C C . TYR B 1 260 ? 58.811 78.128 39.519 1.00 10.89 260 TYR B C 1
ATOM 5270 O O . TYR B 1 260 ? 59.641 78.440 40.370 1.00 12.36 260 TYR B O 1
ATOM 5279 N N . GLN B 1 261 ? 58.688 78.776 38.371 1.00 10.70 261 GLN B N 1
ATOM 5280 C CA . GLN B 1 261 ? 59.313 80.082 38.158 1.00 10.51 261 GLN B CA 1
ATOM 5281 C C . GLN B 1 261 ? 58.182 81.071 37.952 1.00 10.15 261 GLN B C 1
ATOM 5282 O O . GLN B 1 261 ? 57.300 80.859 37.118 1.00 11.62 261 GLN B O 1
ATOM 5288 N N . VAL B 1 262 ? 58.204 82.148 38.722 1.00 11.47 262 VAL B N 1
ATOM 5289 C CA A VAL B 1 262 ? 57.191 83.181 38.567 0.60 11.62 262 VAL B CA 1
ATOM 5290 C CA B VAL B 1 262 ? 57.189 83.174 38.643 0.40 12.45 262 VAL B CA 1
ATOM 5291 C C . VAL B 1 262 ? 57.886 84.523 38.537 1.00 12.68 262 VAL B C 1
ATOM 5292 O O . VAL B 1 262 ? 58.656 84.868 39.431 1.00 12.75 262 VAL B O 1
ATOM 5299 N N . LEU B 1 263 ? 57.637 85.272 37.465 1.00 11.76 263 LEU B N 1
ATOM 5300 C CA . LEU B 1 263 ? 58.306 86.577 37.274 1.00 12.64 263 LEU B CA 1
ATOM 5301 C C . LEU B 1 263 ? 59.819 86.442 37.459 1.00 13.38 263 LEU B C 1
ATOM 5302 O O . LEU B 1 263 ? 60.451 87.236 38.161 1.00 13.69 263 LEU B O 1
ATOM 5307 N N . TYR B 1 264 ? 60.385 85.414 36.828 1.00 11.06 264 TYR B N 1
ATOM 5308 C CA . TYR B 1 264 ? 61.826 85.132 36.856 1.00 11.63 264 TYR B CA 1
ATOM 5309 C C . TYR B 1 264 ? 62.423 84.707 38.208 1.00 13.60 264 TYR B C 1
ATOM 5310 O O . TYR B 1 264 ? 63.646 84.593 38.339 1.00 18.69 264 TYR B O 1
ATOM 5319 N N . LYS B 1 265 ? 61.564 84.446 39.192 1.00 12.15 265 LYS B N 1
ATOM 5320 C CA A LYS B 1 265 ? 62.012 83.979 40.500 0.60 14.33 265 LYS B CA 1
ATOM 5321 C CA B LYS B 1 265 ? 61.997 83.985 40.508 0.40 14.55 265 LYS B CA 1
ATOM 5322 C C . LYS B 1 265 ? 61.553 82.538 40.731 1.00 12.64 265 LYS B C 1
ATOM 5323 O O . LYS B 1 265 ? 60.426 82.177 40.414 1.00 14.41 265 LYS B O 1
ATOM 5334 N N . LYS B 1 266 ? 62.432 81.717 41.285 1.00 13.84 266 LYS B N 1
ATOM 5335 C CA A LYS B 1 266 ? 62.105 80.321 41.560 0.50 13.23 266 LYS B CA 1
ATOM 5336 C CA B LYS B 1 266 ? 62.121 80.316 41.570 0.50 12.99 266 LYS B CA 1
ATOM 5337 C C . LYS B 1 266 ? 61.421 80.189 42.911 1.00 11.63 266 LYS B C 1
ATOM 5338 O O . LYS B 1 266 ? 61.805 80.854 43.881 1.00 13.84 266 LYS B O 1
ATOM 5349 N N . LYS B 1 267 ? 60.404 79.332 42.976 1.00 12.34 267 LYS B N 1
ATOM 5350 C CA . LYS B 1 267 ? 59.773 78.983 44.256 1.00 11.55 267 LYS B CA 1
ATOM 5351 C C . LYS B 1 267 ? 59.481 77.496 44.284 1.00 10.59 267 LYS B C 1
ATOM 5352 O O . LYS B 1 267 ? 58.910 76.973 43.332 1.00 11.58 267 LYS B O 1
ATOM 5358 N N . ALA B 1 268 ? 59.871 76.814 45.362 1.00 11.24 268 ALA B N 1
ATOM 5359 C CA . ALA B 1 268 ? 59.609 75.377 45.494 1.00 10.72 268 ALA B CA 1
ATOM 5360 C C . ALA B 1 268 ? 58.108 75.099 45.430 1.00 10.25 268 ALA B C 1
ATOM 5361 O O . ALA B 1 268 ? 57.268 75.952 45.769 1.00 11.25 268 ALA B O 1
ATOM 5363 N N . TYR B 1 269 ? 57.753 73.907 44.971 1.00 10.84 269 TYR B N 1
ATOM 5364 C CA . TYR B 1 269 ? 56.349 73.638 44.740 1.00 11.18 269 TYR B CA 1
ATOM 5365 C C . TYR B 1 269 ? 55.503 73.754 46.008 1.00 10.46 269 TYR B C 1
ATOM 5366 O O . TYR B 1 269 ? 54.374 74.242 45.933 1.00 10.95 269 TYR B O 1
ATOM 5375 N N . GLU B 1 270 ? 56.016 73.343 47.173 1.00 10.81 270 GLU B N 1
ATOM 5376 C CA A GLU B 1 270 ? 55.178 73.399 48.373 0.40 11.19 270 GLU B CA 1
ATOM 5377 C CA B GLU B 1 270 ? 55.199 73.397 48.385 0.60 11.99 270 GLU B CA 1
ATOM 5378 C C . GLU B 1 270 ? 54.862 74.844 48.781 1.00 9.89 270 GLU B C 1
ATOM 5379 O O . GLU B 1 270 ? 53.700 75.180 48.931 1.00 11.77 270 GLU B O 1
ATOM 5390 N N . PRO B 1 271 ? 55.892 75.709 48.939 1.00 11.19 271 PRO B N 1
ATOM 5391 C CA . PRO B 1 271 ? 55.504 77.085 49.295 1.00 12.24 271 PRO B CA 1
ATOM 5392 C C . PRO B 1 271 ? 54.730 77.797 48.201 1.00 10.16 271 PRO B C 1
ATOM 5393 O O . PRO B 1 271 ? 53.865 78.613 48.520 1.00 11.35 271 PRO B O 1
ATOM 5397 N N . TYR B 1 272 ? 54.971 77.453 46.934 1.00 10.06 272 TYR B N 1
ATOM 5398 C CA . TYR B 1 272 ? 54.160 78.016 45.865 1.00 10.23 272 TYR B CA 1
ATOM 5399 C C . TYR B 1 272 ? 52.670 77.635 46.023 1.00 9.14 272 TYR B C 1
ATOM 5400 O O . TYR B 1 272 ? 51.761 78.485 45.973 1.00 10.50 272 TYR B O 1
ATOM 5409 N N . LEU B 1 273 ? 52.409 76.341 46.202 1.00 9.91 273 LEU B N 1
ATOM 5410 C CA . LEU B 1 273 ? 51.031 75.862 46.309 1.00 9.92 273 LEU B CA 1
ATOM 5411 C C . LEU B 1 273 ? 50.361 76.399 47.583 1.00 10.97 273 LEU B C 1
ATOM 5412 O O . LEU B 1 273 ? 49.162 76.722 47.581 1.00 11.46 273 LEU B O 1
ATOM 5417 N N . LEU B 1 274 ? 51.126 76.514 48.674 1.00 11.49 274 LEU B N 1
ATOM 5418 C CA A LEU B 1 274 ? 50.575 77.067 49.896 0.50 12.85 274 LEU B CA 1
ATOM 5419 C CA B LEU B 1 274 ? 50.586 77.104 49.917 0.50 13.09 274 LEU B CA 1
ATOM 5420 C C . LEU B 1 274 ? 50.148 78.533 49.684 1.00 13.30 274 LEU B C 1
ATOM 5421 O O . LEU B 1 274 ? 49.091 78.941 50.162 1.00 15.08 274 LEU B O 1
ATOM 5430 N N . GLU B 1 275 ? 50.969 79.316 48.984 1.00 13.02 275 GLU B N 1
ATOM 5431 C CA A GLU B 1 275 ? 50.626 80.703 48.675 0.60 15.18 275 GLU B CA 1
ATOM 5432 C CA B GLU B 1 275 ? 50.606 80.721 48.703 0.40 13.79 275 GLU B CA 1
ATOM 5433 C C . GLU B 1 275 ? 49.360 80.793 47.830 1.00 13.62 275 GLU B C 1
ATOM 5434 O O . GLU B 1 275 ? 48.566 81.713 47.970 1.00 15.18 275 GLU B O 1
ATOM 5445 N N . GLN B 1 276 ? 49.192 79.844 46.916 1.00 12.88 276 GLN B N 1
ATOM 5446 C CA . GLN B 1 276 ? 47.967 79.814 46.100 1.00 12.62 276 GLN B CA 1
ATOM 5447 C C . GLN B 1 276 ? 46.744 79.594 46.988 1.00 11.19 276 GLN B C 1
ATOM 5448 O O . GLN B 1 276 ? 45.748 80.301 46.858 1.00 11.78 276 GLN B O 1
ATOM 5454 N N . PHE B 1 277 ? 46.819 78.624 47.898 1.00 10.89 277 PHE B N 1
ATOM 5455 C CA . PHE B 1 277 ? 45.733 78.435 48.865 1.00 11.14 277 PHE B CA 1
ATOM 5456 C C . PHE B 1 277 ? 45.421 79.717 49.620 1.00 11.45 277 PHE B C 1
ATOM 5457 O O . PHE B 1 277 ? 44.265 80.104 49.737 1.00 13.27 277 PHE B O 1
ATOM 5465 N N . GLU B 1 278 ? 46.464 80.360 50.153 1.00 12.34 278 GLU B N 1
ATOM 5466 C CA A GLU B 1 278 ? 46.268 81.569 50.942 0.70 13.48 278 GLU B CA 1
ATOM 5467 C CA B GLU B 1 278 ? 46.312 81.585 50.934 0.30 14.41 278 GLU B CA 1
ATOM 5468 C C . GLU B 1 278 ? 45.640 82.674 50.108 1.00 13.55 278 GLU B C 1
ATOM 5469 O O . GLU B 1 278 ? 44.781 83.409 50.604 1.00 15.74 278 GLU B O 1
ATOM 5480 N N . TRP B 1 279 ? 46.022 82.762 48.837 1.00 13.47 279 TRP B N 1
ATOM 5481 C CA . TRP B 1 279 ? 45.480 83.787 47.956 1.00 14.29 279 TRP B CA 1
ATOM 5482 C C . TRP B 1 279 ? 43.976 83.575 47.765 1.00 13.81 279 TRP B C 1
ATOM 5483 O O . TRP B 1 279 ? 43.190 84.508 47.900 1.00 17.01 279 TRP B O 1
ATOM 5494 N N . PHE B 1 280 ? 43.576 82.349 47.434 1.00 12.22 280 PHE B N 1
ATOM 5495 C CA . PHE B 1 280 ? 42.152 82.052 47.287 1.00 12.90 280 PHE B CA 1
ATOM 5496 C C . PHE B 1 280 ? 41.364 82.196 48.585 1.00 14.05 280 PHE B C 1
ATOM 5497 O O . PHE B 1 280 ? 40.231 82.641 48.560 1.00 15.75 280 PHE B O 1
ATOM 5505 N N . GLU B 1 281 ? 41.980 81.840 49.708 1.00 16.05 281 GLU B N 1
ATOM 5506 C CA A GLU B 1 281 ? 41.309 81.931 50.999 0.75 18.25 281 GLU B CA 1
ATOM 5507 C CA B GLU B 1 281 ? 41.363 81.939 51.034 0.25 18.75 281 GLU B CA 1
ATOM 5508 C C . GLU B 1 281 ? 41.056 83.388 51.417 1.00 17.96 281 GLU B C 1
ATOM 5509 O O . GLU B 1 281 ? 40.220 83.635 52.292 1.00 23.03 281 GLU B O 1
ATOM 5520 N N . ARG B 1 282 ? 41.748 84.346 50.773 1.00 17.98 282 ARG B N 1
ATOM 5521 C CA A ARG B 1 282 ? 41.541 85.787 51.013 0.60 23.31 282 ARG B CA 1
ATOM 5522 C CA B ARG B 1 282 ? 41.522 85.773 51.038 0.40 21.84 282 ARG B CA 1
ATOM 5523 C C . ARG B 1 282 ? 40.234 86.312 50.415 1.00 20.46 282 ARG B C 1
ATOM 5524 O O . ARG B 1 282 ? 39.680 87.302 50.899 1.00 28.25 282 ARG B O 1
ATOM 5539 N N . SER B 1 283 ? 39.769 85.675 49.339 1.00 16.82 283 SER B N 1
ATOM 5540 C CA . SER B 1 283 ? 38.558 86.101 48.635 1.00 15.09 283 SER B CA 1
ATOM 5541 C C . SER B 1 283 ? 37.309 85.424 49.190 1.00 13.24 283 SER B C 1
ATOM 5542 O O . SER B 1 283 ? 37.397 84.395 49.853 1.00 14.39 283 SER B O 1
ATOM 5545 N N . PRO B 1 284 ? 36.126 85.984 48.900 1.00 13.28 284 PRO B N 1
ATOM 5546 C CA . PRO B 1 284 ? 34.918 85.309 49.365 1.00 14.35 284 PRO B CA 1
ATOM 5547 C C . PRO B 1 284 ? 34.786 83.949 48.675 1.00 11.54 284 PRO B C 1
ATOM 5548 O O . PRO B 1 284 ? 35.024 83.827 47.460 1.00 12.78 284 PRO B O 1
ATOM 5552 N N . LYS B 1 285 ? 34.426 82.930 49.452 1.00 12.73 285 LYS B N 1
ATOM 5553 C CA A LYS B 1 285 ? 34.266 81.591 48.894 0.70 14.09 285 LYS B CA 1
ATOM 5554 C CA B LYS B 1 285 ? 34.225 81.580 48.925 0.30 13.50 285 LYS B CA 1
ATOM 5555 C C . LYS B 1 285 ? 33.314 81.559 47.703 1.00 13.38 285 LYS B C 1
ATOM 5556 O O . LYS B 1 285 ? 33.563 80.834 46.749 1.00 14.99 285 LYS B O 1
ATOM 5567 N N . ALA B 1 286 ? 32.227 82.331 47.748 1.00 13.73 286 ALA B N 1
ATOM 5568 C CA . ALA B 1 286 ? 31.277 82.347 46.637 1.00 14.48 286 ALA B CA 1
ATOM 5569 C C . ALA B 1 286 ? 31.946 82.772 45.333 1.00 13.68 286 ALA B C 1
ATOM 5570 O O . ALA B 1 286 ? 31.631 82.241 44.263 1.00 15.14 286 ALA B O 1
ATOM 5572 N N . ASP B 1 287 ? 32.869 83.729 45.417 1.00 13.11 287 ASP B N 1
ATOM 5573 C CA . ASP B 1 287 ? 33.545 84.243 44.231 1.00 13.26 287 ASP B CA 1
ATOM 5574 C C . ASP B 1 287 ? 34.567 83.220 43.718 1.00 12.72 287 ASP B C 1
ATOM 5575 O O . ASP B 1 287 ? 34.744 83.045 42.501 1.00 13.91 287 ASP B O 1
ATOM 5580 N N . VAL B 1 288 ? 35.248 82.542 44.643 1.00 13.36 288 VAL B N 1
ATOM 5581 C CA . VAL B 1 288 ? 36.170 81.474 44.274 1.00 13.19 288 VAL B CA 1
ATOM 5582 C C . VAL B 1 288 ? 35.395 80.328 43.621 1.00 12.80 288 VAL B C 1
ATOM 5583 O O . VAL B 1 288 ? 35.841 79.769 42.631 1.00 13.70 288 VAL B O 1
ATOM 5587 N N . SER B 1 289 ? 34.197 80.034 44.127 1.00 12.62 289 SER B N 1
ATOM 5588 C CA . SER B 1 289 ? 33.361 78.996 43.548 1.00 14.64 289 SER B CA 1
ATOM 5589 C C . SER B 1 289 ? 32.880 79.367 42.143 1.00 14.29 289 SER B C 1
ATOM 5590 O O . SER B 1 289 ? 32.892 78.536 41.240 1.00 15.82 289 SER B O 1
ATOM 5593 N N . ALA B 1 290 ? 32.486 80.621 41.942 1.00 14.87 290 ALA B N 1
ATOM 5594 C CA . ALA B 1 290 ? 32.076 81.074 40.612 1.00 16.98 290 ALA B CA 1
ATOM 5595 C C . ALA B 1 290 ? 33.232 80.929 39.628 1.00 13.96 290 ALA B C 1
ATOM 5596 O O . ALA B 1 290 ? 33.040 80.505 38.489 1.00 15.97 290 ALA B O 1
ATOM 5598 N N . PHE B 1 291 ? 34.438 81.271 40.069 1.00 14.53 291 PHE B N 1
ATOM 5599 C CA . PHE B 1 291 ? 35.642 81.132 39.247 1.00 13.89 291 PHE B CA 1
ATOM 5600 C C . PHE B 1 291 ? 35.874 79.665 38.874 1.00 13.09 291 PHE B C 1
ATOM 5601 O O . PHE B 1 291 ? 36.060 79.330 37.695 1.00 14.16 291 PHE B O 1
ATOM 5609 N N . PHE B 1 292 ? 35.851 78.790 39.878 1.00 13.34 292 PHE B N 1
ATOM 5610 C CA . PHE B 1 292 ? 36.066 77.365 39.631 1.00 14.27 292 PHE B CA 1
ATOM 5611 C C . PHE B 1 292 ? 35.028 76.825 38.657 1.00 13.79 292 PHE B C 1
ATOM 5612 O O . PHE B 1 292 ? 35.365 76.108 37.733 1.00 14.94 292 PHE B O 1
ATOM 5620 N N . ASP B 1 293 ? 33.757 77.177 38.852 1.00 14.79 293 ASP B N 1
ATOM 5621 C CA . ASP B 1 293 ? 32.693 76.680 37.973 1.00 15.86 293 ASP B CA 1
ATOM 5622 C C . ASP B 1 293 ? 32.915 77.129 36.525 1.00 15.74 293 ASP B C 1
ATOM 5623 O O . ASP B 1 293 ? 32.693 76.357 35.587 1.00 17.49 293 ASP B O 1
ATOM 5628 N N . ARG B 1 294 ? 33.358 78.375 36.348 1.00 15.74 294 ARG B N 1
ATOM 5629 C CA A ARG B 1 294 ? 33.637 78.910 35.017 0.60 16.44 294 ARG B CA 1
ATOM 5630 C CA B ARG B 1 294 ? 33.645 78.914 35.021 0.40 16.28 294 ARG B CA 1
ATOM 5631 C C . ARG B 1 294 ? 34.757 78.110 34.332 1.00 15.94 294 ARG B C 1
ATOM 5632 O O . ARG B 1 294 ? 34.651 77.762 33.148 1.00 17.35 294 ARG B O 1
ATOM 5647 N N . VAL B 1 295 ? 35.826 77.807 35.066 1.00 15.30 295 VAL B N 1
ATOM 5648 C CA . VAL B 1 295 ? 36.937 77.043 34.501 1.00 14.78 295 VAL B CA 1
ATOM 5649 C C . VAL B 1 295 ? 36.521 75.598 34.223 1.00 14.67 295 VAL B C 1
ATOM 5650 O O . VAL B 1 295 ? 36.826 75.042 33.165 1.00 13.85 295 VAL B O 1
ATOM 5654 N N . ALA B 1 296 ? 35.801 75.001 35.164 1.00 12.98 296 ALA B N 1
ATOM 5655 C CA . ALA B 1 296 ? 35.508 73.575 35.095 1.00 13.28 296 ALA B CA 1
ATOM 5656 C C . ALA B 1 296 ? 34.416 73.216 34.090 1.00 14.90 296 ALA B C 1
ATOM 5657 O O . ALA B 1 296 ? 34.326 72.063 33.681 1.00 14.90 296 ALA B O 1
ATOM 5659 N N . ALA B 1 297 ? 33.619 74.201 33.670 1.00 16.03 297 ALA B N 1
ATOM 5660 C CA . ALA B 1 297 ? 32.441 73.959 32.836 1.00 16.47 297 ALA B CA 1
ATOM 5661 C C . ALA B 1 297 ? 32.791 73.170 31.586 1.00 18.76 297 ALA B C 1
ATOM 5662 O O . ALA B 1 297 ? 32.061 72.245 31.219 1.00 21.88 297 ALA B O 1
ATOM 5664 N N . ASN B 1 298 ? 33.909 73.522 30.944 1.00 16.98 298 ASN B N 1
ATOM 5665 C CA A ASN B 1 298 ? 34.335 72.859 29.716 0.60 19.00 298 ASN B CA 1
ATOM 5666 C CA B ASN B 1 298 ? 34.306 72.816 29.728 0.40 17.69 298 ASN B CA 1
ATOM 5667 C C . ASN B 1 298 ? 35.601 72.028 29.888 1.00 15.65 298 ASN B C 1
ATOM 5668 O O . ASN B 1 298 ? 36.251 71.682 28.911 1.00 20.34 298 ASN B O 1
ATOM 5677 N N . ARG B 1 299 ? 35.948 71.714 31.139 1.00 13.61 299 ARG B N 1
ATOM 5678 C CA . ARG B 1 299 ? 37.162 70.966 31.441 1.00 13.45 299 ARG B CA 1
ATOM 5679 C C . ARG B 1 299 ? 36.809 69.900 32.470 1.00 14.41 299 ARG B C 1
ATOM 5680 O O . ARG B 1 299 ? 37.142 70.027 33.652 1.00 14.72 299 ARG B O 1
ATOM 5688 N N . ARG B 1 300 ? 36.107 68.857 32.035 1.00 16.49 300 ARG B N 1
ATOM 5689 C CA A ARG B 1 300 ? 35.614 67.765 32.894 0.75 18.17 300 ARG B CA 1
ATOM 5690 C CA B ARG B 1 300 ? 35.595 67.901 33.010 0.25 15.00 300 ARG B CA 1
ATOM 5691 C C . ARG B 1 300 ? 36.683 67.187 33.825 1.00 16.09 300 ARG B C 1
ATOM 5692 O O . ARG B 1 300 ? 36.416 66.821 34.969 1.00 17.28 300 ARG B O 1
ATOM 5707 N N . TRP B 1 301 ? 37.899 67.069 33.291 1.00 13.84 301 TRP B N 1
ATOM 5708 C CA . TRP B 1 301 ? 39.027 66.464 34.017 1.00 12.54 301 TRP B CA 1
ATOM 5709 C C . TRP B 1 301 ? 39.372 67.194 35.314 1.00 13.00 301 TRP B C 1
ATOM 5710 O O . TRP B 1 301 ? 39.926 66.594 36.240 1.00 13.40 301 TRP B O 1
ATOM 5721 N N . VAL B 1 302 ? 39.062 68.486 35.395 1.00 13.13 302 VAL B N 1
ATOM 5722 C CA A VAL B 1 302 ? 39.319 69.264 36.604 0.70 12.88 302 VAL B CA 1
ATOM 5723 C CA B VAL B 1 302 ? 39.374 69.186 36.637 0.30 13.09 302 VAL B CA 1
ATOM 5724 C C . VAL B 1 302 ? 38.415 68.808 37.766 1.00 14.02 302 VAL B C 1
ATOM 5725 O O . VAL B 1 302 ? 38.880 68.500 38.863 1.00 15.23 302 VAL B O 1
ATOM 5732 N N . ARG B 1 303 ? 37.107 68.750 37.516 1.00 15.64 303 ARG B N 1
ATOM 5733 C CA . ARG B 1 303 ? 36.189 68.252 38.558 1.00 16.58 303 ARG B CA 1
ATOM 5734 C C . ARG B 1 303 ? 36.432 66.778 38.868 1.00 16.79 303 ARG B C 1
ATOM 5735 O O . ARG B 1 303 ? 36.301 66.357 40.012 1.00 17.83 303 ARG B O 1
ATOM 5743 N N . THR B 1 304 ? 36.773 65.998 37.845 1.00 14.12 304 THR B N 1
ATOM 5744 C CA . THR B 1 304 ? 37.071 64.582 38.036 1.00 14.14 304 THR B CA 1
ATOM 5745 C C . THR B 1 304 ? 38.279 64.411 38.959 1.00 13.02 304 THR B C 1
ATOM 5746 O O . THR B 1 304 ? 38.251 63.561 39.852 1.00 14.58 304 THR B O 1
ATOM 5750 N N . ALA B 1 305 ? 39.346 65.194 38.750 1.00 12.03 305 ALA B N 1
ATOM 5751 C CA . ALA B 1 305 ? 40.532 65.101 39.610 1.00 11.74 305 ALA B CA 1
ATOM 5752 C C . ALA B 1 305 ? 40.179 65.480 41.055 1.00 12.44 305 ALA B C 1
ATOM 5753 O O . ALA B 1 305 ? 40.613 64.813 42.006 1.00 15.51 305 ALA B O 1
ATOM 5755 N N . LEU B 1 306 ? 39.375 66.533 41.219 1.00 13.79 306 LEU B N 1
ATOM 5756 C CA . LEU B 1 306 ? 38.972 66.994 42.542 1.00 15.89 306 LEU B CA 1
ATOM 5757 C C . LEU B 1 306 ? 38.187 65.885 43.262 1.00 15.79 306 LEU B C 1
ATOM 5758 O O . LEU B 1 306 ? 38.415 65.624 44.448 1.00 18.90 306 LEU B O 1
ATOM 5763 N N . ARG B 1 307 ? 37.288 65.223 42.520 1.00 15.26 307 ARG B N 1
ATOM 5764 C CA A ARG B 1 307 ? 36.467 64.138 43.059 0.60 18.18 307 ARG B CA 1
ATOM 5765 C CA B ARG B 1 307 ? 36.468 64.141 43.062 0.40 17.92 307 ARG B CA 1
ATOM 5766 C C . ARG B 1 307 ? 37.316 62.925 43.425 1.00 17.52 307 ARG B C 1
ATOM 5767 O O . ARG B 1 307 ? 37.216 62.399 44.527 1.00 19.75 307 ARG B O 1
ATOM 5782 N N . ARG B 1 308 ? 38.148 62.479 42.497 1.00 16.37 308 ARG B N 1
ATOM 5783 C CA . ARG B 1 308 ? 38.969 61.298 42.741 1.00 16.54 308 ARG B CA 1
ATOM 5784 C C . ARG B 1 308 ? 39.927 61.473 43.918 1.00 16.15 308 ARG B C 1
ATOM 5785 O O . ARG B 1 308 ? 40.109 60.552 44.721 1.00 22.84 308 ARG B O 1
ATOM 5793 N N . ALA B 1 309 ? 40.525 62.663 44.024 1.00 16.06 309 ALA B N 1
ATOM 5794 C CA . ALA B 1 309 ? 41.512 62.929 45.070 1.00 18.99 309 ALA B CA 1
ATOM 5795 C C . ALA B 1 309 ? 40.895 63.187 46.441 1.00 21.63 309 ALA B C 1
ATOM 5796 O O . ALA B 1 309 ? 41.458 62.755 47.452 1.00 29.04 309 ALA B O 1
ATOM 5798 N N . PHE B 1 310 ? 39.739 63.856 46.483 1.00 20.78 310 PHE B N 1
ATOM 5799 C CA . PHE B 1 310 ? 39.232 64.399 47.757 1.00 23.91 310 PHE B CA 1
ATOM 5800 C C . PHE B 1 310 ? 37.855 63.939 48.233 1.00 32.24 310 PHE B C 1
ATOM 5801 O O . PHE B 1 310 ? 37.402 64.372 49.301 1.00 38.25 310 PHE B O 1
ATOM 5809 N N . GLU B 1 311 ? 37.202 63.060 47.472 1.00 32.14 311 GLU B N 1
ATOM 5810 C CA A GLU B 1 311 ? 35.936 62.548 47.985 0.60 43.86 311 GLU B CA 1
ATOM 5811 C CA B GLU B 1 311 ? 35.929 62.407 47.827 0.40 37.90 311 GLU B CA 1
ATOM 5812 C C . GLU B 1 311 ? 36.141 61.304 48.854 1.00 50.70 311 GLU B C 1
ATOM 5813 O O . GLU B 1 311 ? 37.260 60.805 49.012 1.00 55.53 311 GLU B O 1
ATOM 5824 N N A SER B 1 312 ? 35.193 60.764 49.425 0.60 65.89 312 SER B N 1
ATOM 5825 N N B SER B 1 312 ? 35.212 60.890 49.547 0.40 65.93 312 SER B N 1
#

Radius of gyration: 27.71 Å; Cα contacts (8 Å, |Δi|>4): 1229; chains: 2; bounding box: 60×61×80 Å

CATH classification: 3.40.50.12080 (+1 more: 1.10.10.2490)